Protein AF-0000000073391030 (afdb_homodimer)

Solvent-accessible surface area (backbone atoms only — not comparable to full-atom values): 39911 Å² total; per-residue (Å²): 132,81,80,61,65,66,61,50,65,54,41,24,61,47,29,16,51,48,25,27,49,52,37,46,53,56,43,50,52,50,47,55,54,56,48,43,58,40,44,40,48,43,48,15,49,48,20,47,71,68,65,40,50,63,66,14,49,56,42,45,53,67,67,48,76,80,48,81,92,31,58,62,52,49,53,48,48,23,51,49,27,44,73,71,65,39,26,69,58,17,35,51,45,28,50,50,55,59,67,44,85,86,55,49,70,72,54,41,53,50,30,42,52,51,34,20,50,28,25,50,76,62,63,38,53,70,61,16,50,56,40,31,62,67,31,62,91,43,98,50,25,67,62,30,49,52,51,46,37,53,51,23,57,74,70,63,37,38,71,62,28,36,52,50,36,51,53,40,39,73,66,68,76,50,87,37,36,60,59,37,19,51,32,30,39,53,52,15,51,54,31,42,75,73,64,39,52,67,61,15,51,52,30,21,51,49,14,30,68,54,19,70,61,48,53,62,34,39,53,54,40,21,52,52,28,42,73,72,67,37,32,64,60,16,46,51,38,48,53,49,36,48,70,61,29,49,74,45,39,40,73,43,29,68,58,49,55,55,33,17,67,71,62,67,42,47,68,63,48,49,50,52,47,50,54,47,34,74,76,53,74,47,70,55,39,49,51,41,50,30,53,53,41,52,72,67,60,55,80,90,57,59,36,56,53,55,31,58,58,44,44,75,77,43,72,36,50,54,39,40,42,57,36,51,72,75,50,55,50,74,64,54,88,52,43,65,58,42,48,49,19,40,48,61,65,30,53,72,37,60,16,25,41,28,74,79,76,58,52,69,34,82,60,87,47,59,52,36,89,79,76,62,42,67,72,31,42,60,63,49,35,46,69,74,104,134,79,81,62,67,65,60,51,64,53,40,22,60,47,29,16,49,48,25,28,49,53,38,47,53,55,43,49,54,51,49,53,55,56,49,43,57,40,44,41,49,44,50,15,49,48,20,48,69,68,66,40,48,64,67,12,49,55,41,44,52,68,65,49,75,80,48,80,93,32,59,64,52,50,52,50,49,23,50,50,28,44,75,69,62,40,28,70,58,15,36,52,46,27,51,50,56,59,67,43,86,84,56,50,70,69,55,41,54,50,30,41,52,52,33,19,50,29,25,51,76,62,64,39,54,71,60,16,49,56,40,31,61,69,29,63,92,43,96,50,25,66,61,30,49,52,52,48,38,52,52,23,58,72,70,64,36,39,71,62,29,36,53,50,35,52,52,39,39,73,65,67,77,50,86,35,36,61,58,36,20,52,31,30,38,53,53,15,52,53,31,41,75,72,65,38,51,66,61,14,51,53,30,21,50,49,13,30,67,54,19,68,61,49,53,60,33,40,54,53,42,21,52,52,29,40,74,72,66,36,32,65,61,17,48,52,40,48,54,47,37,48,70,62,28,49,73,44,38,42,72,43,28,68,59,48,55,53,32,17,66,72,61,67,42,45,67,61,47,49,49,53,47,51,55,46,36,73,76,53,74,46,70,54,38,50,50,42,51,30,54,53,41,53,71,68,60,56,79,88,56,60,37,57,53,56,32,58,58,44,43,74,76,43,73,33,49,56,38,40,43,58,36,51,71,76,49,53,51,74,62,54,88,51,43,64,60,42,48,49,21,41,49,63,64,30,51,71,36,60,16,25,40,28,73,79,79,59,51,68,35,82,59,88,50,59,52,35,89,79,75,61,41,67,72,33,41,59,64,50,35,45,68,75,106

Secondary structure (DSSP, 8-state):
----THHHHHHHHHHHHHHHHHHHHHHHHHHHHHHHHHHHHHHHHHHHHTT-HHHHHHHHHHHHTT-GGGHHHHHHHHHHHHHTT-HHHHHHHHHHHHH-TT--HHHHHHHHHHHHHHHHHHT-HHHHHHHHHTTTTSTTHHHHHHHHHHHHHHTT-HHHHHHHHHHHHHTTSS--HHHHHHHHHHHHHHHHHTT-HHHHHHHHHHHHHH-TT-HHHHHHHHHHHHHTT-HHHHHHHHHHHHHH-GGGHHHHHHHHHHHHHHHT-HHHHHHHHHHHHHHS--HHHHHHHHHHHHHHT-SSS-TTHHHHHHHHHS--HHHHHHHHHTSPBTTGGGHHHHHHHHHHHHGGGGSEE-TTT--EESS--SB-TTT--BT-S-SS-GGG-/----THHHHHHHHHHHHHHHHHHHHHHHHHHHHHHHHHHHHHHHHHHHHTT-HHHHHHHHHHHHTT-GGGHHHHHHHHHHHHHTT-HHHHHHHHHHHHH-TT--HHHHHHHHHHHHHHHHHHT-HHHHHHHHHTTTTSTTHHHHHHHHHHHHHHTT-HHHHHHHHHHHHHTTSS--HHHHHHHHHHHHHHHHHTT-HHHHHHHHHHHHHH-TT-HHHHHHHHHHHHHTT-HHHHHHHHHHHHHH-GGGHHHHHHHHHHHHHHHT-HHHHHHHHHHHHHHS--HHHHHHHHHHHHHHT-SSS-TTHHHHHHHHHS--HHHHHHHHHTPPBTTGGGHHHHHHHHHHHHGGGGSEE-TTT--EESS--SB-TTT--BT-S-SS-GGG-

Sequence (770 aa):
MEFDLSWLLLGLPLAFVLGWLASRFDLRQLRQENRRAPKAYFKGLNYLLNEQQDQAIDAFIEAVQNDPDTSELHFALGNLFRRRGEYNRAVRVHEHLLSRGDLGRADRERAQHALALDFLKAGLLDRAEDALQRLEGTPFEGQARMALLAIYERSRDWPQATAIARKMHGSHQGDFSARQAHYLCEQALAHAAQGDLDAAQAQFEEARAAAPDAPRPRIELARLQQRRGHAEAALATLQELARQSPSALPLAAPLLIELAAATGRQGDVLQLLQEHYARAPSLDVLDAIVAMEAAAGDPARPPRDWYVRHLDKEPSLVAAAKWLSQEKLEHEDFHPQVQRALDQAAKPLTRYRCAACGFEARQHFWQCPGCQSWDSYPARRVEELMEFDLSWLLLGLPLAFVLGWLASRFDLRQLRQENRRAPKAYFKGLNYLLNEQQDQAIDAFIEAVQNDPDTSELHFALGNLFRRRGEYNRAVRVHEHLLSRGDLGRADRERAQHALALDFLKAGLLDRAEDALQRLEGTPFEGQARMALLAIYERSRDWPQATAIARKMHGSHQGDFSARQAHYLCEQALAHAAQGDLDAAQAQFEEARAAAPDAPRPRIELARLQQRRGHAEAALATLQELARQSPSALPLAAPLLIELAAATGRQGDVLQLLQEHYARAPSLDVLDAIVAMEAAAGDPARPPRDWYVRHLDKEPSLVAAAKWLSQEKLEHEDFHPQVQRALDQAAKPLTRYRCAACGFEARQHFWQCPGCQSWDSYPARRVEEL

InterPro domains:
  IPR011990 Tetratricopeptide-like helical domain superfamily [G3DSA:1.25.40.10] (26-176)
  IPR011990 Tetratricopeptide-like helical domain superfamily [G3DSA:1.25.40.10] (177-347)
  IPR011990 Tetratricopeptide-like helical domain superfamily [SSF48452] (41-243)
  IPR019734 Tetratricopeptide repeat [PS50005] (37-70)
  IPR019734 Tetratricopeptide repeat [SM00028] (37-70)
  IPR019734 Tetratricopeptide repeat [SM00028] (71-104)
  IPR019734 Tetratricopeptide repeat [SM00028] (181-214)
  IPR030865 Lipopolysaccharide assembly protein B [MF_00994] (7-384)
  IPR041166 LapB, rubredoxin metal binding domain [PF18073] (352-376)

Radius of gyration: 41.05 Å; Cα contacts (8 Å, |Δi|>4): 966; chains: 2; bounding box: 87×139×81 Å

pLDDT: mean 86.61, std 16.4, range [36.59, 98.81]

Organism: Paracidovorax avenae (strain ATCC 19860 / DSM 7227 / CCUG 15838 / JCM 20985 / LMG 2117 / NCPPB 1011) (NCBI:txid643561)

Nearest PDB structures (foldseek):
  4zlh-assembly1_A  TM=8.906E-01  e=5.092E-16  Escherichia coli O157:H7
  7t6d-assembly1_B  TM=7.842E-01  e=3.426E-17  Escherichia coli
  7wzb-assembly1_B  TM=8.890E-01  e=9.574E-11  Salmonella enterica subsp. enterica serovar Typhimurium str. LT2
  7wzb-assembly1_A  TM=8.902E-01  e=2.096E-10  Salmonella enterica subsp. enterica serovar Typhimurium str. LT2
  8sxg-assembly1_C  TM=3.809E-01  e=1.068E-05  Pseudomonas aeruginosa

Structure (mmCIF, N/CA/C/O backbone):
data_AF-0000000073391030-model_v1
#
loop_
_entity.id
_entity.type
_entity.pdbx_description
1 polymer 'Lipopolysaccharide assembly protein B'
#
loop_
_atom_site.group_PDB
_atom_site.id
_atom_site.type_symbol
_atom_site.label_atom_id
_atom_site.label_alt_id
_atom_site.label_comp_id
_atom_site.label_asym_id
_atom_site.label_entity_id
_atom_site.label_seq_id
_atom_site.pdbx_PDB_ins_code
_atom_site.Cartn_x
_atom_site.Cartn_y
_atom_site.Cartn_z
_atom_site.occupancy
_atom_site.B_iso_or_equiv
_atom_site.auth_seq_id
_atom_site.auth_comp_id
_atom_site.auth_asym_id
_atom_site.auth_atom_id
_atom_site.pdbx_PDB_model_num
ATOM 1 N N . MET A 1 1 ? -9.359 94.312 55.719 1 36.59 1 MET A N 1
ATOM 2 C CA . MET A 1 1 ? -8.492 93.25 55.312 1 36.59 1 MET A CA 1
ATOM 3 C C . MET A 1 1 ? -8.484 93.062 53.781 1 36.59 1 MET A C 1
ATOM 5 O O . MET A 1 1 ? -9.531 92.812 53.188 1 36.59 1 MET A O 1
ATOM 9 N N . GLU A 1 2 ? -7.68 93.875 53.094 1 45.09 2 GLU A N 1
ATOM 10 C CA . GLU A 1 2 ? -7.395 94.062 51.688 1 45.09 2 GLU A CA 1
ATOM 11 C C . GLU A 1 2 ? -6.977 92.688 51.031 1 45.09 2 GLU A C 1
ATOM 13 O O . GLU A 1 2 ? -6.016 92.062 51.5 1 45.09 2 GLU A O 1
ATOM 18 N N . PHE A 1 3 ? -8.039 91.938 50.844 1 50.5 3 PHE A N 1
ATOM 19 C CA . PHE A 1 3 ? -7.902 90.688 50.062 1 50.5 3 PHE A CA 1
ATOM 20 C C . PHE A 1 3 ? -6.945 90.875 48.906 1 50.5 3 PHE A C 1
ATOM 22 O O . PHE A 1 3 ? -7.195 91.75 48 1 50.5 3 PHE A O 1
ATOM 29 N N . ASP A 1 4 ? -5.605 90.875 49.156 1 51.16 4 ASP A N 1
ATOM 30 C CA . ASP A 1 4 ? -4.453 91.062 48.281 1 51.16 4 ASP A CA 1
ATOM 31 C C . ASP A 1 4 ? -4.566 90.125 47.062 1 51.16 4 ASP A C 1
ATOM 33 O O . ASP A 1 4 ? -4.844 88.938 47.156 1 51.16 4 ASP A O 1
ATOM 37 N N . LEU A 1 5 ? -4.906 90.625 45.875 1 57.88 5 LEU A N 1
ATOM 38 C CA . LEU A 1 5 ? -4.969 90.188 44.469 1 57.88 5 LEU A CA 1
ATOM 39 C C . LEU A 1 5 ? -3.875 89.188 44.188 1 57.88 5 LEU A C 1
ATOM 41 O O . LEU A 1 5 ? -4.016 88.375 43.281 1 57.88 5 LEU A O 1
ATOM 45 N N . SER A 1 6 ? -2.822 89.125 44.969 1 59.81 6 SER A N 1
ATOM 46 C CA . SER A 1 6 ? -1.684 88.25 44.719 1 59.81 6 SER A CA 1
ATOM 47 C C . SER A 1 6 ? -2.055 86.812 44.906 1 59.81 6 SER A C 1
ATOM 49 O O . SER A 1 6 ? -1.574 85.938 44.188 1 59.81 6 SER A O 1
ATOM 51 N N . TRP A 1 7 ? -2.914 86.562 45.844 1 58.91 7 TRP A N 1
ATOM 52 C CA . TRP A 1 7 ? -3.307 85.188 46.125 1 58.91 7 TRP A CA 1
ATOM 53 C C . TRP A 1 7 ? -4.188 84.625 45.031 1 58.91 7 TRP A C 1
ATOM 55 O O . TRP A 1 7 ? -4.133 83.438 44.719 1 58.91 7 TRP A O 1
ATOM 65 N N . LEU A 1 8 ? -4.914 85.5 44.375 1 57.41 8 LEU A N 1
ATOM 66 C CA . LEU A 1 8 ? -5.809 85.125 43.312 1 57.41 8 LEU A CA 1
ATOM 67 C C . LEU A 1 8 ? -5.02 84.75 42.031 1 57.41 8 LEU A C 1
ATOM 69 O O . LEU A 1 8 ? -5.355 83.812 41.344 1 57.41 8 LEU A O 1
ATOM 73 N N . LEU A 1 9 ? -4.023 85.5 41.812 1 62.78 9 LEU A N 1
ATOM 74 C CA . LEU A 1 9 ? -3.168 85.25 40.656 1 62.78 9 LEU A CA 1
AT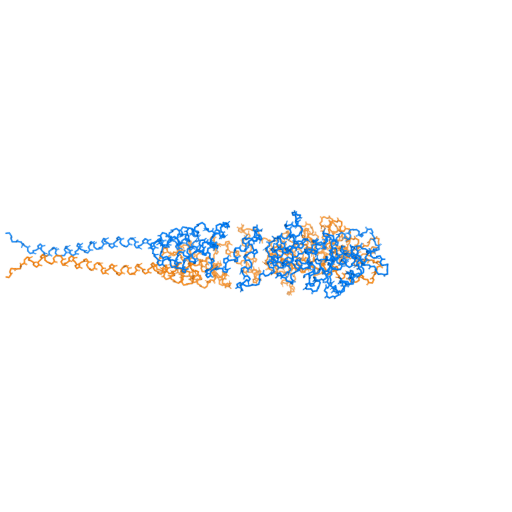OM 75 C C . LEU A 1 9 ? -2.445 83.938 40.781 1 62.78 9 LEU A C 1
ATOM 77 O O . LEU A 1 9 ? -2.205 83.25 39.781 1 62.78 9 LEU A O 1
ATOM 81 N N . LEU A 1 10 ? -2.266 83.5 42 1 64.81 10 LEU A N 1
ATOM 82 C CA . LEU A 1 10 ? -1.6 82.188 42.25 1 64.81 10 LEU A CA 1
ATOM 83 C C . LEU A 1 10 ? -2.598 81.062 42.219 1 64.81 10 LEU A C 1
ATOM 85 O O . LEU A 1 10 ? -2.232 79.938 41.875 1 64.81 10 LEU A O 1
ATOM 89 N N . GLY A 1 11 ? -3.859 81.438 42.438 1 68.25 11 GLY A N 1
ATOM 90 C CA . GLY A 1 11 ? -4.891 80.375 42.5 1 68.25 11 GLY A CA 1
ATOM 91 C C . GLY A 1 11 ? -5.258 79.812 41.156 1 68.25 11 GLY A C 1
ATOM 92 O O . GLY A 1 11 ? -5.543 78.625 41.031 1 68.25 11 GLY A O 1
ATOM 93 N N . LEU A 1 12 ? -5.254 80.75 40.156 1 71.81 12 LEU A N 1
ATOM 94 C CA . LEU A 1 12 ? -5.668 80.312 38.812 1 71.81 12 LEU A CA 1
ATOM 95 C C . LEU A 1 12 ? -4.699 79.312 38.219 1 71.81 12 LEU A C 1
ATOM 97 O O . LEU A 1 12 ? -5.121 78.312 37.688 1 71.81 12 LEU A O 1
ATOM 101 N N . PRO A 1 13 ? -3.354 79.562 38.281 1 74.5 13 PRO A N 1
ATOM 102 C CA . PRO A 1 13 ? -2.422 78.562 37.781 1 74.5 13 PRO A CA 1
ATOM 103 C C . PRO A 1 13 ? -2.459 77.25 38.594 1 74.5 13 PRO A C 1
ATOM 105 O O . PRO A 1 13 ? -2.334 76.188 38.031 1 74.5 13 PRO A O 1
ATOM 108 N N . LEU A 1 14 ? -2.811 77.375 39.844 1 73.81 14 LEU A N 1
ATOM 109 C CA . LEU A 1 14 ? -2.895 76.25 40.719 1 73.81 14 LEU A CA 1
ATOM 110 C C . LEU A 1 14 ? -4.121 75.375 40.375 1 73.81 14 LEU A C 1
ATOM 112 O O . LEU A 1 14 ? -4.039 74.188 40.344 1 73.81 14 LEU A O 1
ATOM 116 N N . ALA A 1 15 ? -5.207 76.062 40.125 1 73.06 15 ALA A N 1
ATOM 117 C CA . ALA A 1 15 ? -6.426 75.312 39.75 1 73.06 15 ALA A CA 1
ATOM 118 C C . ALA A 1 15 ? -6.27 74.688 38.375 1 73.06 15 ALA A C 1
ATOM 120 O O . ALA A 1 15 ? -6.734 73.562 38.188 1 73.06 15 ALA A O 1
ATOM 121 N N . PHE A 1 16 ? -5.625 75.312 37.469 1 73 16 PHE A N 1
ATOM 122 C CA . PHE A 1 16 ? -5.324 74.75 36.188 1 73 16 PHE A CA 1
ATOM 123 C C . PHE A 1 16 ? -4.449 73.5 36.344 1 73 16 PHE A C 1
ATOM 125 O O . PHE A 1 16 ? -4.715 72.438 35.719 1 73 16 PHE A O 1
ATOM 132 N N . VAL A 1 17 ? -3.438 73.625 37.188 1 74.81 17 VAL A N 1
ATOM 133 C CA . VAL A 1 17 ? -2.504 72.5 37.406 1 74.81 17 VAL A CA 1
ATOM 134 C C . VAL A 1 17 ? -3.217 71.375 38.125 1 74.81 17 VAL A C 1
ATOM 136 O O . VAL A 1 17 ? -3.002 70.188 37.781 1 74.81 17 VAL A O 1
ATOM 139 N N . LEU A 1 18 ? -4.137 71.75 38.938 1 74.12 18 LEU A N 1
ATOM 140 C CA . LEU A 1 18 ? -4.875 70.688 39.656 1 74.12 18 LEU A CA 1
ATOM 141 C C . LEU A 1 18 ? -5.867 70 38.719 1 74.12 18 LEU A C 1
ATOM 143 O O . LEU A 1 18 ? -6.043 68.75 38.812 1 74.12 18 LEU A O 1
ATOM 147 N N . GLY A 1 19 ? -6.574 70.75 37.875 1 69.94 19 GLY A N 1
ATOM 148 C CA . GLY A 1 19 ? -7.434 70.125 36.875 1 69.94 19 GLY A CA 1
ATOM 149 C C . GLY A 1 19 ? -6.684 69.25 35.875 1 69.94 19 GLY A C 1
ATOM 150 O O . GLY A 1 19 ? -7.148 68.188 35.531 1 69.94 19 GLY A O 1
ATOM 151 N N . TRP A 1 20 ? -5.523 69.688 35.469 1 70.12 20 TRP A N 1
ATOM 152 C CA . TRP A 1 20 ? -4.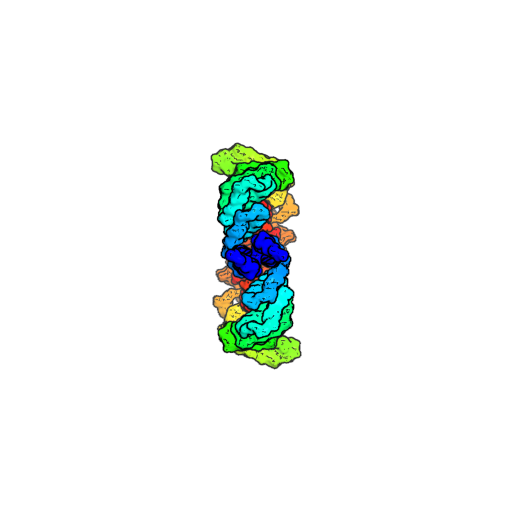629 68.938 34.594 1 70.12 20 TRP A CA 1
ATOM 153 C C . TRP A 1 20 ? -4.133 67.688 35.25 1 70.12 20 TRP A C 1
ATOM 155 O O . TRP A 1 20 ? -4.121 66.625 34.625 1 70.12 20 TRP A O 1
ATOM 165 N N . LEU A 1 21 ? -3.85 67.812 36.562 1 71.31 21 LEU A N 1
ATOM 166 C CA . LEU A 1 21 ? -3.367 66.625 37.312 1 71.31 21 LEU A CA 1
ATOM 167 C C . LEU A 1 21 ? -4.488 65.625 37.562 1 71.31 21 LEU A C 1
ATOM 169 O O . LEU A 1 21 ? -4.262 64.438 37.5 1 71.31 21 LEU A O 1
ATOM 173 N N . ALA A 1 22 ? -5.648 66.062 37.75 1 68.56 22 ALA A N 1
ATOM 174 C CA . ALA A 1 22 ? -6.793 65.188 37.969 1 68.56 22 ALA A CA 1
ATOM 175 C C . ALA A 1 22 ? -7.133 64.375 36.688 1 68.56 22 ALA A C 1
ATOM 177 O O . ALA A 1 22 ? -7.488 63.219 36.75 1 68.56 22 ALA A O 1
ATOM 178 N N . SER A 1 23 ? -7.023 65 35.562 1 60.75 23 SER A N 1
ATOM 179 C CA . SER A 1 23 ? -7.285 64.375 34.281 1 60.75 23 SER A CA 1
ATOM 180 C C . SER A 1 23 ? -6.188 63.344 33.938 1 60.75 23 SER A C 1
ATOM 182 O O . SER A 1 23 ? -6.453 62.312 33.312 1 60.75 23 SER A O 1
ATOM 184 N N . ARG A 1 24 ? -5.047 63.688 34.406 1 61.31 24 ARG A N 1
ATOM 185 C CA . ARG A 1 24 ? -3.922 62.781 34.156 1 61.31 24 ARG A CA 1
ATOM 186 C C . ARG A 1 24 ? -4.035 61.531 35 1 61.31 24 ARG A C 1
ATOM 188 O O . ARG A 1 24 ? -3.629 60.438 34.562 1 61.31 24 ARG A O 1
ATOM 195 N N . PHE A 1 25 ? -4.625 61.688 36.156 1 55.84 25 PHE A N 1
ATOM 196 C CA . PHE A 1 25 ? -4.844 60.5 36.969 1 55.84 25 PHE A CA 1
ATOM 197 C C . PHE A 1 25 ? -5.875 59.594 36.312 1 55.84 25 PHE A C 1
ATOM 199 O O . PHE A 1 25 ? -5.723 58.344 36.344 1 55.84 25 PHE A O 1
ATOM 206 N N . ASP A 1 26 ? -6.953 60.188 35.844 1 52.88 26 ASP A N 1
ATOM 207 C CA . ASP A 1 26 ? -7.949 59.406 35.125 1 52.88 26 ASP A CA 1
ATOM 208 C C . ASP A 1 26 ? -7.363 58.781 33.875 1 52.88 26 ASP A C 1
ATOM 210 O O . ASP A 1 26 ? -7.719 57.656 33.5 1 52.88 26 ASP A O 1
ATOM 214 N N . LEU A 1 27 ? -6.445 59.406 33.344 1 51.62 27 LEU A N 1
ATOM 215 C CA . LEU A 1 27 ? -5.789 58.938 32.125 1 51.62 27 LEU A CA 1
ATOM 216 C C . LEU A 1 27 ? -4.863 57.781 32.406 1 51.62 27 LEU A C 1
ATOM 218 O O . LEU A 1 27 ? -4.762 56.844 31.594 1 51.62 27 LEU A O 1
ATOM 222 N N . ARG A 1 28 ? -4.273 57.844 33.469 1 55.34 28 ARG A N 1
ATOM 223 C CA . ARG A 1 28 ? -3.398 56.75 33.844 1 55.34 28 ARG A CA 1
ATOM 224 C C . ARG A 1 28 ? -4.195 55.469 34.062 1 55.34 28 ARG A C 1
ATOM 226 O O . ARG A 1 28 ? -3.76 54.406 33.688 1 55.34 28 ARG A O 1
ATOM 233 N N . GLN A 1 29 ? -5.352 55.562 34.688 1 49.91 29 GLN A N 1
ATOM 234 C CA . GLN A 1 29 ? -6.191 54.406 34.906 1 49.91 29 GLN A CA 1
ATOM 235 C C . GLN A 1 29 ? -6.727 53.844 33.594 1 49.91 29 GLN A C 1
ATOM 237 O O . GLN A 1 29 ? -6.789 52.625 33.406 1 49.91 29 GLN A O 1
ATOM 242 N N . LEU A 1 30 ? -7.113 54.719 32.719 1 47.88 30 LEU A N 1
ATOM 243 C CA . LEU A 1 30 ? -7.617 54.312 31.406 1 47.88 30 LEU A CA 1
ATOM 244 C C . LEU A 1 30 ? -6.504 53.688 30.562 1 47.88 30 LEU A C 1
ATOM 246 O O . LEU A 1 30 ? -6.73 52.719 29.844 1 47.88 30 LEU A O 1
ATOM 250 N N . ARG A 1 31 ? -5.355 54.25 30.703 1 51.28 31 ARG A N 1
ATOM 251 C CA . ARG A 1 31 ? -4.188 53.719 30.016 1 51.28 31 ARG A CA 1
ATOM 252 C C . ARG A 1 31 ? -3.844 52.312 30.547 1 51.28 31 ARG A C 1
ATOM 254 O O . ARG A 1 31 ? -3.449 51.438 29.781 1 51.28 31 ARG A O 1
ATOM 261 N N . GLN A 1 32 ? -3.955 52.156 31.859 1 49.09 32 GLN A N 1
ATOM 262 C CA . GLN A 1 32 ? -3.656 50.844 32.438 1 49.09 32 GLN A CA 1
ATOM 263 C C . GLN A 1 32 ? -4.676 49.781 32 1 49.09 32 GLN A C 1
ATOM 265 O O . GLN A 1 32 ? -4.32 48.656 31.734 1 49.09 32 GLN A O 1
ATOM 270 N N . GLU A 1 33 ? -5.926 50.188 32 1 45.34 33 GLU A N 1
ATOM 271 C CA . GLU A 1 33 ? -6.977 49.25 31.578 1 45.34 33 GLU A CA 1
ATOM 272 C C . GLU A 1 33 ? -6.883 48.969 30.078 1 45.34 33 GLU A C 1
ATOM 274 O O . GLU A 1 33 ? -7.086 47.812 29.656 1 45.34 33 GLU A O 1
ATOM 279 N N . ASN A 1 34 ? -6.684 49.969 29.359 1 44.44 34 ASN A N 1
ATOM 280 C CA . ASN A 1 34 ? -6.574 49.781 27.922 1 44.44 34 ASN A CA 1
ATOM 281 C C . ASN A 1 34 ? -5.309 49 27.547 1 44.44 34 ASN A C 1
ATOM 283 O O . ASN A 1 34 ? -5.266 48.344 26.516 1 44.44 34 ASN A O 1
ATOM 287 N N . ARG A 1 35 ? -4.355 49.219 28.297 1 50.44 35 ARG A N 1
ATOM 288 C CA . ARG A 1 35 ? -3.113 48.469 28.094 1 50.44 35 ARG A CA 1
ATOM 289 C C . ARG A 1 35 ? -3.283 47 28.438 1 50.44 35 ARG A C 1
ATOM 291 O O . ARG A 1 35 ? -2.537 46.156 27.938 1 50.44 35 ARG A O 1
ATOM 298 N N . ARG A 1 36 ? -4.246 46.75 29.219 1 50.5 36 ARG A N 1
ATOM 299 C CA . ARG A 1 36 ? -4.418 45.344 29.656 1 50.5 36 ARG A CA 1
ATOM 300 C C . ARG A 1 36 ? -5.047 44.5 28.562 1 50.5 36 ARG A C 1
ATOM 302 O O . ARG A 1 36 ? -4.68 43.344 28.375 1 50.5 36 ARG A O 1
ATOM 309 N N . ALA A 1 37 ? -5.988 45.094 27.875 1 48.19 37 ALA A N 1
ATOM 310 C CA . ALA A 1 37 ? -6.723 44.375 26.859 1 48.19 37 ALA A CA 1
ATOM 311 C C . ALA A 1 37 ? -5.801 43.938 25.719 1 48.19 37 ALA A C 1
ATOM 313 O O . ALA A 1 37 ? -5.828 42.781 25.297 1 48.19 37 ALA A O 1
ATOM 314 N N . PRO A 1 38 ? -4.871 44.906 25.359 1 50.31 38 PRO A N 1
ATOM 315 C CA . PRO A 1 38 ? -3.916 44.5 24.312 1 50.31 38 PRO A CA 1
ATOM 316 C C . PRO A 1 38 ? -2.896 43.469 24.797 1 50.31 38 PRO A C 1
ATOM 318 O O . PRO A 1 38 ? -2.48 42.594 24.047 1 50.31 38 PRO A O 1
ATOM 321 N N . LYS A 1 39 ? -2.729 43.656 26.047 1 49.78 39 LYS A N 1
ATOM 322 C CA . LYS A 1 39 ? -1.702 42.75 26.562 1 49.78 39 LYS A CA 1
ATOM 323 C C . LYS A 1 39 ? -2.197 41.312 26.578 1 49.78 39 LYS A C 1
ATOM 325 O O . LYS A 1 39 ? -1.458 40.375 26.234 1 49.78 39 LYS A O 1
ATOM 330 N N . ALA A 1 40 ? -3.457 41.188 27.125 1 48.69 40 ALA A N 1
ATOM 331 C CA . ALA A 1 40 ? -4.004 39.844 27.141 1 48.69 40 ALA A CA 1
ATOM 332 C C . ALA A 1 40 ? -4.148 39.281 25.734 1 48.69 40 ALA A C 1
ATOM 334 O O . ALA A 1 40 ? -3.9 38.094 25.5 1 48.69 40 ALA A O 1
ATOM 335 N N . TYR A 1 41 ? -4.555 40.125 24.891 1 49 41 TYR A N 1
ATOM 336 C CA . TYR A 1 41 ? -4.629 39.75 23.484 1 49 41 TYR A CA 1
ATOM 337 C C . TYR A 1 41 ? -3.252 39.375 22.953 1 49 41 TYR A C 1
ATOM 339 O O . TYR A 1 41 ? -3.105 38.344 22.266 1 49 41 TYR A O 1
ATOM 347 N N . PHE A 1 42 ? -2.383 40.156 23.406 1 51.06 42 PHE A N 1
ATOM 348 C CA . PHE A 1 42 ? -1.014 39.875 22.984 1 51.06 42 PHE A CA 1
ATOM 349 C C . PHE A 1 42 ? -0.521 38.562 23.547 1 51.06 42 PHE A C 1
ATOM 351 O O . PHE A 1 42 ? 0.152 37.781 22.859 1 51.06 42 PHE A O 1
ATOM 358 N N . LYS A 1 43 ? -0.799 38.469 24.703 1 51.12 43 LYS A N 1
ATOM 359 C CA . LYS A 1 43 ? -0.412 37.219 25.312 1 51.12 43 LYS A CA 1
ATOM 360 C C . LYS A 1 43 ? -1.063 36.031 24.609 1 51.12 43 LYS A C 1
ATOM 362 O O . LYS A 1 43 ? -0.409 35 24.344 1 51.12 43 LYS A O 1
ATOM 367 N N . GLY A 1 44 ? -2.291 36.25 24.359 1 48.84 44 GLY A N 1
ATOM 368 C CA . GLY A 1 44 ? -3 35.219 23.641 1 48.84 44 GLY A CA 1
ATOM 369 C C . GLY A 1 44 ? -2.461 34.969 22.25 1 48.84 44 GLY A C 1
ATOM 370 O O . GLY A 1 44 ? -2.291 33.812 21.828 1 48.84 44 GLY A O 1
ATOM 371 N N . LEU A 1 45 ? -2.172 36.031 21.562 1 54.22 45 LEU A N 1
ATOM 372 C CA . LEU A 1 45 ? -1.597 35.906 20.234 1 54.22 45 LEU A CA 1
ATOM 373 C C . LEU A 1 45 ? -0.241 35.188 20.297 1 54.22 45 LEU A C 1
ATOM 375 O O . LEU A 1 45 ? 0.069 34.344 19.453 1 54.22 45 LEU A O 1
ATOM 379 N N . ASN A 1 46 ? 0.47 35.594 21.25 1 49.78 46 ASN A N 1
ATOM 380 C CA . ASN A 1 46 ? 1.771 34.969 21.453 1 49.78 46 ASN A CA 1
ATOM 381 C C . ASN A 1 46 ? 1.635 33.469 21.688 1 49.78 46 ASN A C 1
ATOM 383 O O . ASN A 1 46 ? 2.402 32.688 21.125 1 49.78 46 ASN A O 1
ATOM 387 N N . TYR A 1 47 ? 0.707 33.312 22.516 1 52.12 47 TYR A N 1
ATOM 388 C CA . TYR A 1 47 ? 0.486 31.906 22.781 1 52.12 47 TYR A CA 1
ATOM 389 C C . TYR A 1 47 ? 0.045 31.172 21.531 1 52.12 47 TYR A C 1
ATOM 391 O O . TYR A 1 47 ? 0.477 30.047 21.266 1 52.12 47 TYR A O 1
ATOM 399 N N . LEU A 1 48 ? -0.774 31.812 20.812 1 51.44 48 LEU A N 1
ATOM 400 C CA . LEU A 1 48 ? -1.311 31.219 19.594 1 51.44 48 LEU A CA 1
ATOM 401 C C . LEU A 1 48 ? -0.199 30.953 18.594 1 51.44 48 LEU A C 1
ATOM 403 O O . LEU A 1 48 ? -0.168 29.891 17.953 1 51.44 48 LEU A O 1
ATOM 407 N N . LEU A 1 49 ? 0.646 31.875 18.594 1 53.72 49 LEU A N 1
ATOM 408 C CA . LEU A 1 49 ? 1.726 31.797 17.625 1 53.72 49 LEU A CA 1
ATOM 409 C C . LEU A 1 49 ? 2.779 30.781 18.047 1 53.72 49 LEU A C 1
ATOM 411 O O . LEU A 1 49 ? 3.453 30.188 17.203 1 53.72 49 LEU A O 1
ATOM 415 N N . ASN A 1 50 ? 2.965 30.734 19.375 1 50.81 50 ASN A N 1
ATOM 416 C CA . ASN A 1 50 ? 3.941 29.781 19.922 1 50.81 50 ASN A CA 1
ATOM 417 C C . ASN A 1 50 ? 3.318 28.422 20.156 1 50.81 50 ASN A C 1
ATOM 419 O O . ASN A 1 50 ? 3.875 27.594 20.891 1 50.81 50 ASN A O 1
ATOM 423 N N . GLU A 1 51 ? 2.209 28.297 19.734 1 49.91 51 GLU A N 1
ATOM 424 C CA . GLU A 1 51 ? 1.506 27.016 19.75 1 49.91 51 GLU A CA 1
ATOM 425 C C . GLU A 1 51 ? 1.056 26.641 21.172 1 49.91 51 GLU A C 1
ATOM 427 O O . GLU A 1 51 ? 0.984 25.469 21.516 1 49.91 51 GLU A O 1
ATOM 432 N N . GLN A 1 52 ? 1.144 27.562 22.078 1 47.31 52 GLN A N 1
ATOM 433 C CA . GLN A 1 52 ? 0.488 27.344 23.359 1 47.31 52 GLN A CA 1
ATOM 434 C C . GLN A 1 52 ? -0.974 27.781 23.312 1 47.31 52 GLN A C 1
ATOM 436 O O . GLN A 1 52 ? -1.341 28.797 23.906 1 47.31 52 GLN A O 1
ATOM 441 N N . GLN A 1 53 ? -1.738 27.156 22.562 1 50.09 53 GLN A N 1
ATOM 442 C CA . GLN A 1 53 ? -3.098 27.438 22.109 1 50.09 53 GLN A CA 1
ATOM 443 C C . GLN A 1 53 ? -4.059 27.547 23.297 1 50.09 53 GLN A C 1
ATOM 445 O O . GLN A 1 53 ? -4.945 28.406 23.312 1 50.09 53 GLN A O 1
ATOM 450 N N . ASP A 1 54 ? -3.742 26.891 24.375 1 50.53 54 ASP A N 1
ATOM 451 C CA . ASP A 1 54 ? -4.695 26.859 25.484 1 50.53 54 ASP A CA 1
ATOM 452 C C . ASP A 1 54 ? -4.73 28.188 26.219 1 50.53 54 ASP A C 1
ATOM 454 O O . ASP A 1 54 ? -5.805 28.719 26.5 1 50.53 54 ASP A O 1
ATOM 458 N N . GLN A 1 55 ? -3.66 28.578 26.578 1 53.34 55 GLN A N 1
ATOM 459 C CA . GLN A 1 55 ? -3.6 29.812 27.359 1 53.34 55 GLN A CA 1
ATOM 460 C C . GLN A 1 55 ? -4.07 31 26.531 1 53.34 55 GLN A C 1
ATOM 462 O O . GLN A 1 55 ? -4.668 31.938 27.062 1 53.34 55 GLN A O 1
ATOM 467 N N . ALA A 1 56 ? -3.877 30.906 25.328 1 52.06 56 ALA A N 1
ATOM 468 C CA . ALA A 1 56 ? -4.344 31.938 24.406 1 52.06 56 ALA A CA 1
ATOM 469 C C . ALA A 1 56 ? -5.871 31.969 24.344 1 52.06 56 ALA A C 1
ATOM 471 O O . ALA A 1 56 ? -6.477 33.062 24.391 1 52.06 56 ALA A O 1
ATOM 472 N N . ILE A 1 57 ? -6.469 30.906 24.359 1 49.91 57 ILE A N 1
ATOM 473 C CA . ILE A 1 57 ? -7.918 30.734 24.281 1 49.91 57 ILE A CA 1
ATOM 474 C C . ILE A 1 57 ? -8.562 31.312 25.547 1 49.91 57 ILE A C 1
ATOM 476 O O . ILE A 1 57 ? -9.555 32.062 25.453 1 49.91 57 ILE A O 1
ATOM 480 N N . ASP A 1 58 ? -8.023 31.047 26.641 1 50.5 58 ASP A N 1
ATOM 481 C CA . ASP A 1 58 ? -8.586 31.562 27.891 1 50.5 58 ASP A CA 1
ATOM 482 C C . ASP A 1 58 ? -8.547 33.094 27.906 1 50.5 58 ASP A C 1
ATOM 484 O O . ASP A 1 58 ? -9.516 33.719 28.328 1 50.5 58 ASP A O 1
ATOM 488 N N . ALA A 1 59 ? -7.59 33.594 27.516 1 53 59 ALA A N 1
ATOM 489 C CA . ALA A 1 59 ? -7.445 35.031 27.516 1 53 59 ALA A CA 1
ATOM 490 C C . ALA A 1 59 ? -8.406 35.688 26.5 1 53 59 ALA A C 1
ATOM 492 O O . ALA A 1 59 ? -8.961 36.75 26.766 1 53 59 ALA A O 1
ATOM 493 N N . PHE A 1 60 ? -8.711 35.031 25.438 1 53.38 60 PHE A N 1
ATOM 494 C CA . PHE A 1 60 ? -9.633 35.531 24.422 1 53.38 60 PHE A CA 1
ATOM 495 C C . PHE A 1 60 ? -11.078 35.438 24.922 1 53.38 60 PHE A C 1
ATOM 497 O O . PHE A 1 60 ? -11.852 36.375 24.703 1 53.38 60 PHE A O 1
ATOM 504 N N . ILE A 1 61 ? -11.43 34.344 25.391 1 51.34 61 ILE A N 1
ATOM 505 C CA . ILE A 1 61 ? -12.781 34.156 25.922 1 51.34 61 ILE A CA 1
ATOM 506 C C . ILE A 1 61 ? -13.086 35.281 26.906 1 51.34 61 ILE A C 1
ATOM 508 O O . ILE A 1 61 ? -14.18 35.844 26.891 1 51.34 61 ILE A O 1
ATOM 512 N N . GLU A 1 62 ? -12.234 35.531 27.75 1 50.62 62 GLU A N 1
ATOM 513 C CA . GLU A 1 62 ? -12.422 36.594 28.734 1 50.62 62 GLU A CA 1
ATOM 514 C C . GLU A 1 62 ? -12.625 37.938 28.062 1 50.62 62 GLU A C 1
ATOM 516 O O . GLU A 1 62 ? -13.445 38.75 28.516 1 50.62 62 GLU A O 1
ATOM 521 N N . ALA A 1 63 ? -11.984 38.062 27 1 50.59 63 ALA A N 1
ATOM 522 C CA . ALA A 1 63 ? -12.039 39.375 26.328 1 50.59 63 ALA A CA 1
ATOM 523 C C . ALA A 1 63 ? -13.352 39.531 25.578 1 50.59 63 ALA A C 1
ATOM 525 O O . ALA A 1 63 ? -13.867 40.656 25.453 1 50.59 63 ALA A O 1
ATOM 526 N N . VAL A 1 64 ? -13.969 38.438 24.969 1 50.91 64 VAL A N 1
ATOM 527 C CA . VAL A 1 64 ? -15.109 38.5 24.062 1 50.91 64 VAL A CA 1
ATOM 528 C C . VAL A 1 64 ? -16.406 38.469 24.875 1 50.91 64 VAL A C 1
ATOM 530 O O . VAL A 1 64 ? -17.469 38.875 24.391 1 50.91 64 VAL A O 1
ATOM 533 N N . GLN A 1 65 ? -16.562 37.969 25.969 1 48.97 65 GLN A N 1
ATOM 534 C CA . GLN A 1 65 ? -17.766 37.812 26.75 1 48.97 65 GLN A CA 1
ATOM 535 C C . GLN A 1 65 ? -18.594 39.094 26.766 1 48.97 65 GLN A C 1
ATOM 537 O O . GLN A 1 65 ? -19.828 39.031 26.844 1 48.97 65 GLN A O 1
ATOM 542 N N . ASN A 1 66 ? -18.156 40.219 26.578 1 46.69 66 ASN A N 1
ATOM 543 C CA . ASN A 1 66 ? -19 41.375 26.828 1 46.69 66 ASN A CA 1
ATOM 544 C C . ASN A 1 66 ? -19.344 42.094 25.531 1 46.69 66 ASN A C 1
ATOM 546 O O . ASN A 1 66 ? -19.922 43.188 25.562 1 46.69 66 ASN A O 1
ATOM 550 N N . ASP A 1 67 ? -18.969 41.719 24.312 1 48.19 67 ASP A N 1
ATOM 551 C CA . ASP A 1 67 ? -19.297 42.5 23.125 1 48.19 67 ASP A CA 1
ATOM 552 C C . ASP A 1 67 ? -20.203 41.719 22.188 1 48.19 67 ASP A C 1
ATOM 554 O O . ASP A 1 67 ? -19.906 40.594 21.797 1 48.19 67 ASP A O 1
ATOM 558 N N . PRO A 1 68 ? -21.641 42.062 21.969 1 50.97 68 PRO A N 1
ATOM 559 C CA . PRO A 1 68 ? -22.641 41.438 21.125 1 50.97 68 PRO A CA 1
ATOM 560 C C . PRO A 1 68 ? -22.125 41.156 19.719 1 50.97 68 PRO A C 1
ATOM 562 O O . PRO A 1 68 ? -22.562 40.188 19.078 1 50.97 68 PRO A O 1
ATOM 565 N N . ASP A 1 69 ? -21.438 42.125 19.078 1 53.28 69 ASP A N 1
ATOM 566 C CA . ASP A 1 69 ? -20.906 41.938 17.719 1 53.28 69 ASP A CA 1
ATOM 567 C C . ASP A 1 69 ? -19.922 40.781 17.656 1 53.28 69 ASP A C 1
ATOM 569 O O . ASP A 1 69 ? -19.266 40.594 16.641 1 53.28 69 ASP A O 1
ATOM 573 N N . THR A 1 70 ? -20.281 40.094 18.688 1 62.25 70 THR A N 1
ATOM 574 C CA . THR A 1 70 ? -19.219 39.125 18.906 1 62.25 70 THR A CA 1
ATOM 575 C C . THR A 1 70 ? -19.656 37.719 18.531 1 62.25 70 THR A C 1
ATOM 577 O O . THR A 1 70 ? -18.953 36.75 18.797 1 62.25 70 THR A O 1
ATOM 580 N N . SER A 1 71 ? -20.969 37.656 17.906 1 71.75 71 SER A N 1
ATOM 581 C CA . SER A 1 71 ? -21.406 36.312 17.562 1 71.75 71 SER A CA 1
ATOM 582 C C . SER A 1 71 ? -20.406 35.625 16.641 1 71.75 71 SER A C 1
ATOM 584 O O . SER A 1 71 ? -20.078 34.438 16.828 1 71.75 71 SER A O 1
ATOM 586 N N . GLU A 1 72 ? -19.938 36.375 15.789 1 73.5 72 GLU A N 1
ATOM 587 C CA . GLU A 1 72 ? -18.984 35.812 14.828 1 73.5 72 GLU A CA 1
ATOM 588 C C . GLU A 1 72 ? -17.719 35.312 15.523 1 73.5 72 GLU A C 1
ATOM 590 O O . GLU A 1 72 ? -17.156 34.312 15.141 1 73.5 72 GLU A O 1
ATOM 595 N N . LEU A 1 73 ? -17.453 36.062 16.438 1 67.25 73 LEU A N 1
ATOM 596 C CA . LEU A 1 73 ? -16.266 35.656 17.203 1 67.25 73 LEU A CA 1
ATOM 597 C C . LEU A 1 73 ? -16.516 34.344 17.953 1 67.25 73 LEU A C 1
ATOM 599 O O . LEU A 1 73 ? -15.633 33.5 18.016 1 67.25 73 LEU A O 1
ATOM 603 N N . HIS A 1 74 ? -17.688 34.25 18.562 1 74.25 74 HIS A N 1
ATOM 604 C CA . HIS A 1 74 ? -18.031 33 19.25 1 74.25 74 HIS A CA 1
ATOM 605 C C . HIS A 1 74 ? -17.984 31.812 18.281 1 74.25 74 HIS A C 1
ATOM 607 O O . HIS A 1 74 ? -17.422 30.766 18.609 1 74.25 74 HIS A O 1
ATOM 613 N N . PHE A 1 75 ? -18.531 31.984 17.078 1 80.12 75 PHE A N 1
ATOM 614 C CA . PHE A 1 75 ? -18.5 30.922 16.078 1 80.12 75 PHE A CA 1
ATOM 615 C C . PHE A 1 75 ? -17.062 30.562 15.734 1 80.12 75 PHE A C 1
ATOM 617 O O . PHE A 1 75 ? -16.719 29.375 15.656 1 80.12 75 PHE A O 1
ATOM 624 N N . ALA A 1 76 ? -16.297 31.531 15.594 1 72.31 76 ALA A N 1
ATOM 625 C CA . ALA A 1 76 ? -14.898 31.312 15.242 1 72.31 76 ALA A CA 1
ATOM 626 C C . ALA A 1 76 ? -14.172 30.547 16.344 1 72.31 76 ALA A C 1
ATOM 628 O O . ALA A 1 76 ? -13.414 29.609 16.062 1 72.31 76 ALA A O 1
ATOM 629 N N . LEU A 1 77 ? -14.477 30.953 17.531 1 72.44 77 LEU A N 1
ATOM 630 C CA . LEU A 1 77 ? -13.844 30.297 18.672 1 72.44 77 LEU A CA 1
ATOM 631 C C . LEU A 1 77 ? -14.305 28.859 18.797 1 72.44 77 LEU A C 1
ATOM 633 O O . LEU A 1 77 ? -13.492 27.953 19.016 1 72.44 77 LEU A O 1
ATOM 637 N N . GLY A 1 78 ? -15.562 28.688 18.703 1 81.38 78 GLY A N 1
ATOM 638 C CA . GLY A 1 78 ? -16.094 27.328 18.766 1 81.38 78 GLY A CA 1
ATOM 639 C C . GLY A 1 78 ? -15.492 26.422 17.703 1 81.38 78 GLY A C 1
ATOM 640 O O . GLY A 1 78 ? -15.125 25.281 18 1 81.38 78 GLY A O 1
ATOM 641 N N . ASN A 1 79 ? -15.383 26.906 16.547 1 81.94 79 ASN A N 1
ATOM 642 C CA . ASN A 1 79 ? -14.805 26.125 15.461 1 81.94 79 ASN A CA 1
ATOM 643 C C . ASN A 1 79 ? -13.344 25.797 15.719 1 81.94 79 ASN A C 1
ATOM 645 O O . ASN A 1 79 ? -12.891 24.688 15.414 1 81.94 79 ASN A O 1
ATOM 649 N N . LEU A 1 80 ? -12.727 26.703 16.188 1 72.19 80 LEU A N 1
ATOM 650 C CA . LEU A 1 80 ? -11.32 26.5 16.516 1 72.19 80 LEU A CA 1
ATOM 651 C C . LEU A 1 80 ? -11.156 25.391 17.547 1 72.19 80 LEU A C 1
ATOM 653 O O . LEU A 1 80 ? -10.312 24.5 17.375 1 72.19 80 LEU A O 1
ATOM 657 N N . PHE A 1 81 ? -11.93 25.484 18.578 1 79.56 81 PHE A N 1
ATOM 658 C CA . PHE A 1 81 ? -11.859 24.438 19.609 1 79.56 81 PHE A CA 1
ATOM 659 C C . PHE A 1 81 ? -12.164 23.078 19.016 1 79.56 81 PHE A C 1
ATOM 661 O O . PHE A 1 81 ? -11.484 22.094 19.344 1 79.56 81 PHE A O 1
ATOM 668 N N . ARG A 1 82 ? -13.07 23.031 18.172 1 89.38 82 ARG A N 1
ATOM 669 C CA . ARG A 1 82 ? -13.414 21.766 17.516 1 89.38 82 ARG A CA 1
ATOM 670 C C . ARG A 1 82 ? -12.258 21.234 16.688 1 89.38 82 ARG A C 1
ATOM 672 O O . ARG A 1 82 ? -11.93 20.047 16.75 1 89.38 82 ARG A O 1
ATOM 679 N N . ARG A 1 83 ? -11.672 22.016 15.992 1 82.75 83 ARG A N 1
ATOM 680 C CA . ARG A 1 83 ? -10.555 21.609 15.141 1 82.75 83 ARG A CA 1
ATOM 681 C C . ARG A 1 83 ? -9.391 21.094 15.977 1 82.75 83 ARG A C 1
ATOM 683 O O . ARG A 1 83 ? -8.695 20.156 15.57 1 82.75 83 ARG A O 1
ATOM 690 N N . ARG A 1 84 ? -9.305 21.594 17.109 1 78.38 84 ARG A N 1
ATOM 691 C CA . ARG A 1 84 ? -8.188 21.219 17.984 1 78.38 84 ARG A CA 1
ATOM 692 C C . ARG A 1 84 ? -8.531 20 18.812 1 78.38 84 ARG A C 1
ATOM 694 O O . ARG A 1 84 ? -7.707 19.531 19.609 1 78.38 84 ARG A O 1
ATOM 701 N N . GLY A 1 85 ? -9.711 19.672 18.734 1 87.62 85 GLY A N 1
ATOM 702 C CA . GLY A 1 85 ? -10.141 18.484 19.453 1 87.62 85 GLY A CA 1
ATOM 703 C C . GLY A 1 85 ? -10.633 18.797 20.859 1 87.62 85 GLY A C 1
ATOM 704 O O . GLY A 1 85 ? -10.836 17.891 21.672 1 87.62 85 GLY A O 1
ATOM 705 N N . GLU A 1 86 ? -10.688 20.062 21.172 1 87.5 86 GLU A N 1
ATOM 706 C CA . GLU A 1 86 ? -11.25 20.453 22.453 1 87.5 86 GLU A CA 1
ATOM 707 C C . GLU A 1 86 ? -12.773 20.547 22.391 1 87.5 86 GLU A C 1
ATOM 709 O O . GLU A 1 86 ? -13.336 21.641 22.5 1 87.5 86 GLU A O 1
ATOM 714 N N . TYR A 1 87 ? -13.367 19.531 22.359 1 91.69 87 TYR A N 1
ATOM 715 C CA . TYR A 1 87 ? -14.781 19.438 22.031 1 91.69 87 TYR A CA 1
ATOM 716 C C . TYR A 1 87 ? -15.641 19.969 23.172 1 91.69 87 TYR A C 1
ATOM 718 O O . TYR A 1 87 ? -16.656 20.609 22.938 1 91.69 87 TYR A O 1
ATOM 726 N N . ASN A 1 88 ? -15.234 19.734 24.391 1 89.31 88 ASN A N 1
ATOM 727 C CA . ASN A 1 88 ? -16.016 20.234 25.531 1 89.31 88 ASN A CA 1
ATOM 728 C C . ASN A 1 88 ? -16.109 21.75 25.531 1 89.31 88 ASN A C 1
ATOM 730 O O . ASN A 1 88 ? -17.172 22.312 25.797 1 89.31 88 ASN A O 1
ATOM 734 N N . ARG A 1 89 ? -15.039 22.328 25.188 1 84.19 89 ARG A N 1
ATOM 735 C CA . ARG A 1 89 ? -15.039 23.781 25.125 1 84.19 89 ARG A CA 1
ATOM 736 C C . ARG A 1 89 ? -15.883 24.281 23.953 1 84.19 89 ARG A C 1
ATOM 738 O O . ARG A 1 89 ? -16.609 25.266 24.078 1 84.19 89 ARG A O 1
ATOM 745 N N . ALA A 1 90 ? -15.727 23.672 22.844 1 89 90 ALA A N 1
ATOM 746 C CA . ALA A 1 90 ? -16.547 24.016 21.688 1 89 90 ALA A CA 1
ATOM 747 C C . ALA A 1 90 ? -18.031 23.922 22.016 1 89 90 ALA A C 1
ATOM 749 O O . ALA A 1 90 ? -18.797 24.828 21.703 1 89 90 ALA A O 1
ATOM 750 N N . VAL A 1 91 ? -18.406 22.828 22.719 1 92.88 91 VAL A N 1
ATOM 751 C CA . VAL A 1 91 ? -19.797 22.609 23.109 1 92.88 91 VAL A CA 1
ATOM 752 C C . VAL A 1 91 ? -20.266 23.75 24 1 92.88 91 VAL A C 1
ATOM 754 O O . VAL A 1 91 ? -21.344 24.312 23.781 1 92.88 91 VAL A O 1
ATOM 757 N N . ARG A 1 92 ? -19.453 24.141 24.953 1 88.19 92 ARG A N 1
ATOM 758 C CA . ARG A 1 92 ? -19.812 25.203 25.891 1 88.19 92 ARG A CA 1
ATOM 759 C C . ARG A 1 92 ? -20.016 26.531 25.141 1 88.19 92 ARG A C 1
ATOM 761 O O . ARG A 1 92 ? -20.969 27.25 25.422 1 88.19 92 ARG A O 1
ATOM 768 N N . VAL A 1 93 ? -19.172 26.781 24.219 1 84.12 93 VAL A N 1
ATOM 769 C CA . VAL A 1 93 ? -19.25 28.031 23.469 1 84.12 93 VAL A CA 1
ATOM 770 C C . VAL A 1 93 ? -20.547 28.062 22.672 1 84.12 93 VAL A C 1
ATOM 772 O O . VAL A 1 93 ? -21.297 29.047 22.719 1 84.12 93 VAL A O 1
ATOM 775 N N . HIS A 1 94 ? -20.828 27.031 21.969 1 91.88 94 HIS A N 1
ATOM 776 C CA . HIS A 1 94 ? -22.016 27.016 21.125 1 91.88 94 HIS A CA 1
ATOM 777 C C . HIS A 1 94 ? -23.297 26.906 21.953 1 91.88 94 HIS A C 1
ATOM 779 O O . HIS A 1 94 ? -24.328 27.469 21.578 1 91.88 94 HIS A O 1
ATOM 785 N N . GLU A 1 95 ? -23.234 26.188 23.047 1 91.31 95 GLU A N 1
ATOM 786 C CA . GLU A 1 95 ? -24.375 26.172 23.969 1 91.31 95 GLU A CA 1
ATOM 787 C C . GLU A 1 95 ? -24.656 27.562 24.516 1 91.31 95 GLU A C 1
ATOM 789 O O . GLU A 1 95 ? -25.828 27.969 24.625 1 91.31 95 GLU A O 1
ATOM 794 N N . HIS A 1 96 ? -23.625 28.219 24.844 1 83.12 96 HIS A N 1
ATOM 795 C CA . HIS A 1 96 ? -23.781 29.594 25.312 1 83.12 96 HIS A CA 1
ATOM 796 C C . HIS A 1 96 ? -24.422 30.469 24.234 1 83.12 96 HIS A C 1
ATOM 798 O O . HIS A 1 96 ? -25.328 31.25 24.531 1 83.12 96 HIS A O 1
ATOM 804 N N . LEU A 1 97 ? -23.922 30.375 23.078 1 84.75 97 LEU A N 1
ATOM 805 C CA . LEU A 1 97 ? -24.484 31.125 21.953 1 84.75 97 LEU A CA 1
ATOM 806 C C . LEU A 1 97 ? -25.984 30.844 21.812 1 84.75 97 LEU A C 1
ATOM 808 O O . LEU A 1 97 ? -26.766 31.781 21.609 1 84.75 97 LEU A O 1
ATOM 812 N N . LEU A 1 98 ? -26.359 29.625 21.969 1 90.5 98 LEU A N 1
ATOM 813 C CA . LEU A 1 98 ? -27.75 29.219 21.797 1 90.5 98 LEU A CA 1
ATOM 814 C C . LEU A 1 98 ? -28.594 29.719 22.969 1 90.5 98 LEU A C 1
ATOM 816 O O . LEU A 1 98 ? -29.812 29.891 22.844 1 90.5 98 LEU A O 1
ATOM 820 N N . SER A 1 99 ? -27.953 29.953 24.094 1 86.25 99 SER A N 1
ATOM 821 C CA . SER A 1 99 ? -28.672 30.391 25.281 1 86.25 99 SER A CA 1
ATOM 822 C C . SER A 1 99 ? -28.938 31.891 25.234 1 86.25 99 SER A C 1
ATOM 824 O O . SER A 1 99 ? -29.766 32.406 26 1 86.25 99 SER A O 1
ATOM 826 N N . ARG A 1 100 ? -28.328 32.5 24.25 1 81.06 100 ARG A N 1
ATOM 827 C CA . ARG A 1 100 ? -28.5 33.938 24.141 1 81.06 100 ARG A CA 1
ATOM 828 C C . ARG A 1 100 ? -29.875 34.281 23.562 1 81.06 100 ARG A C 1
ATOM 830 O O . ARG A 1 100 ? -30.312 33.656 22.594 1 81.06 100 ARG A O 1
ATOM 837 N N . GLY A 1 101 ? -30.609 35.188 24.172 1 77.56 101 GLY A N 1
ATOM 838 C CA . GLY A 1 101 ? -31.938 35.594 23.734 1 77.56 101 GLY A CA 1
ATOM 839 C C . GLY A 1 101 ? -31.922 36.531 22.547 1 77.56 101 GLY A C 1
ATOM 840 O O . GLY A 1 101 ? -32.906 36.656 21.844 1 77.56 101 GLY A O 1
ATOM 841 N N . ASP A 1 102 ? -30.703 37.219 22.203 1 80 102 ASP A N 1
ATOM 842 C CA . ASP A 1 102 ? -30.625 38.25 21.156 1 80 102 ASP A CA 1
ATOM 843 C C . ASP A 1 102 ? -30.172 37.625 19.828 1 80 102 ASP A C 1
ATOM 845 O O . ASP A 1 102 ? -29.984 38.344 18.859 1 80 102 ASP A O 1
ATOM 849 N N . LEU A 1 103 ? -30.141 36.312 19.734 1 84.44 103 LEU A N 1
ATOM 850 C CA . LEU A 1 103 ? -29.625 35.688 18.516 1 84.44 103 LEU A CA 1
ATOM 851 C C . LEU A 1 103 ? -30.703 35.625 17.453 1 84.44 103 LEU A C 1
ATOM 853 O O . LEU A 1 103 ? -31.828 35.188 17.719 1 84.44 103 LEU A O 1
ATOM 857 N N . GLY A 1 104 ? -30.438 36.188 16.281 1 87.31 104 GLY A N 1
ATOM 858 C CA . GLY A 1 104 ? -31.344 36.031 15.156 1 87.31 104 GLY A CA 1
ATOM 859 C C . GLY A 1 104 ? -31.609 34.594 14.789 1 87.31 104 GLY A C 1
ATOM 860 O O . GLY A 1 104 ? -30.891 33.688 15.227 1 87.31 104 GLY A O 1
ATOM 861 N N . ARG A 1 105 ? -32.656 34.438 14.07 1 90.81 105 ARG A N 1
ATOM 862 C CA . ARG A 1 105 ? -33.062 33.094 13.695 1 90.81 105 ARG A CA 1
ATOM 863 C C . ARG A 1 105 ? -31.953 32.375 12.914 1 90.81 105 ARG A C 1
ATOM 865 O O . ARG A 1 105 ? -31.641 31.219 13.195 1 90.81 105 ARG A O 1
ATOM 872 N N . ALA A 1 106 ? -31.406 33.031 12.008 1 91.56 106 ALA A N 1
ATOM 873 C CA . ALA A 1 106 ? -30.344 32.438 11.18 1 91.56 106 ALA A CA 1
ATOM 874 C C . ALA A 1 106 ? -29.141 32.031 12.023 1 91.56 106 ALA A C 1
ATOM 876 O O . ALA A 1 106 ? -28.578 30.953 11.844 1 91.56 106 ALA A O 1
ATOM 877 N N . ASP A 1 107 ? -28.812 32.844 12.922 1 88.19 107 ASP A N 1
ATOM 878 C CA . ASP A 1 107 ? -27.672 32.562 13.797 1 88.19 107 ASP A CA 1
ATOM 879 C C . ASP A 1 107 ? -27.984 31.438 14.773 1 88.19 107 ASP A C 1
ATOM 881 O O . ASP A 1 107 ? -27.109 30.641 15.133 1 88.19 107 ASP A O 1
ATOM 885 N N . ARG A 1 108 ? -29.172 31.406 15.164 1 93.56 108 ARG A N 1
ATOM 886 C CA . ARG A 1 108 ? -29.578 30.328 16.062 1 93.56 108 ARG A CA 1
ATOM 887 C C . ARG A 1 108 ? -29.469 28.969 15.375 1 93.56 108 ARG A C 1
ATOM 889 O O . ARG A 1 108 ? -28.969 28.016 15.961 1 93.56 108 ARG A O 1
ATOM 896 N N . GLU A 1 109 ? -29.953 28.953 14.148 1 95.19 109 GLU A N 1
ATOM 897 C CA . GLU A 1 109 ? -29.859 27.719 13.375 1 95.19 109 GLU A CA 1
ATOM 898 C C . GLU A 1 109 ? -28.406 27.344 13.117 1 95.19 109 GLU A C 1
ATOM 900 O O . GLU A 1 109 ? -28.047 26.156 13.195 1 95.19 109 GLU A O 1
ATOM 905 N N . ARG A 1 110 ? -27.656 28.281 12.859 1 93.88 110 ARG A N 1
ATOM 906 C CA . ARG A 1 110 ? -26.219 28.047 12.656 1 93.88 110 ARG A CA 1
ATOM 907 C C . ARG A 1 110 ? -25.562 27.531 13.93 1 93.88 110 ARG A C 1
ATOM 909 O O . ARG A 1 110 ? -24.734 26.625 13.875 1 93.88 110 ARG A O 1
ATOM 916 N N . ALA A 1 111 ? -25.891 28.109 15.008 1 93.38 111 ALA A N 1
ATOM 917 C CA . ALA A 1 111 ? -25.344 27.672 16.297 1 93.38 111 ALA A CA 1
ATOM 918 C C . ALA A 1 111 ? -25.766 26.25 16.625 1 93.38 111 ALA A C 1
ATOM 920 O O . ALA A 1 111 ? -24.969 25.469 17.141 1 93.38 111 ALA A O 1
ATOM 921 N N . GLN A 1 112 ? -27.031 26 16.344 1 95.94 112 GLN A N 1
ATOM 922 C CA . GLN A 1 112 ? -27.531 24.641 16.547 1 95.94 112 GLN A CA 1
ATOM 923 C C . GLN A 1 112 ? -26.75 23.625 15.719 1 95.94 112 GLN A C 1
ATOM 925 O O . GLN A 1 112 ? -26.406 22.562 16.219 1 95.94 112 GLN A O 1
ATOM 930 N N . HIS A 1 113 ? -26.531 23.938 14.492 1 96.06 113 HIS A N 1
ATOM 931 C CA . HIS A 1 113 ? -25.75 23.078 13.609 1 96.06 113 HIS A CA 1
ATOM 932 C C . HIS A 1 113 ? -24.328 22.891 14.133 1 96.06 113 HIS A C 1
ATOM 934 O O . HIS A 1 113 ? -23.812 21.781 14.164 1 96.06 113 HIS A O 1
ATOM 940 N N . ALA A 1 114 ? -23.719 23.969 14.57 1 95.44 114 ALA A N 1
ATOM 941 C CA . ALA A 1 114 ? -22.375 23.906 15.117 1 95.44 114 ALA A CA 1
ATOM 942 C C . ALA A 1 114 ? -22.328 23.016 16.359 1 95.44 114 ALA A C 1
ATOM 944 O O . ALA A 1 114 ? -21.391 22.219 16.531 1 95.44 114 ALA A O 1
ATOM 945 N N . LEU A 1 115 ? -23.312 23.188 17.156 1 95.75 115 LEU A N 1
ATOM 946 C CA . LEU A 1 115 ? -23.391 22.375 18.375 1 95.75 115 LEU A CA 1
ATOM 947 C C . LEU A 1 115 ? -23.516 20.891 18.016 1 95.75 115 LEU A C 1
ATOM 949 O O . LEU A 1 115 ? -22.875 20.047 18.641 1 95.75 115 LEU A O 1
ATOM 953 N N . ALA A 1 116 ? -24.328 20.594 17.047 1 97.12 116 ALA A N 1
ATOM 954 C CA . ALA A 1 116 ? -24.469 19.219 16.594 1 97.12 116 ALA A CA 1
ATOM 955 C C . ALA A 1 116 ? -23.141 18.641 16.141 1 97.12 116 ALA A C 1
ATOM 957 O O . ALA A 1 116 ? -22.797 17.516 16.469 1 97.12 116 ALA A O 1
ATOM 958 N N . LEU A 1 117 ? -22.422 19.422 15.43 1 96.06 117 LEU A N 1
ATOM 959 C CA . LEU A 1 117 ? -21.109 19 14.953 1 96.06 117 LEU A CA 1
ATOM 960 C C . LEU A 1 117 ? -20.156 18.766 16.125 1 96.06 117 LEU A C 1
ATOM 962 O O . LEU A 1 117 ? -19.359 17.828 16.094 1 96.06 117 LEU A O 1
ATOM 966 N N . ASP A 1 118 ? -20.25 19.578 17.062 1 95.62 118 ASP A N 1
ATOM 967 C CA . ASP A 1 118 ? -19.438 19.406 18.25 1 95.62 118 ASP A CA 1
ATOM 968 C C . ASP A 1 118 ? -19.703 18.047 18.891 1 95.62 118 ASP A C 1
ATOM 970 O O . ASP A 1 118 ? -18.781 17.312 19.219 1 95.62 118 ASP A O 1
ATOM 974 N N . PHE A 1 119 ? -20.953 17.781 19.047 1 96 119 PHE A N 1
ATOM 975 C CA . PHE A 1 119 ? -21.344 16.516 19.672 1 96 119 PHE A CA 1
ATOM 976 C C . PHE A 1 119 ? -20.859 15.336 18.844 1 96 119 PHE A C 1
ATOM 978 O O . PHE A 1 119 ? -20.375 14.344 19.406 1 96 119 PHE A O 1
ATOM 985 N N . LEU A 1 120 ? -21 15.422 17.562 1 95.25 120 LEU A N 1
ATOM 986 C CA . LEU A 1 120 ? -20.547 14.352 16.672 1 95.25 120 LEU A CA 1
ATOM 987 C C . LEU A 1 120 ? -19.062 14.094 16.844 1 95.25 120 LEU A C 1
ATOM 989 O O . LEU A 1 120 ? -18.641 12.953 17.016 1 95.25 120 LEU A O 1
ATOM 993 N N . LYS A 1 121 ? -18.312 15.109 16.875 1 94.94 121 LYS A N 1
ATOM 994 C CA . LYS A 1 121 ? -16.859 14.984 16.969 1 94.94 121 LYS A CA 1
ATOM 995 C C . LYS A 1 121 ? -16.438 14.5 18.359 1 94.94 121 LYS A C 1
ATOM 997 O O . LYS A 1 121 ? -15.445 13.781 18.5 1 94.94 121 LYS A O 1
ATOM 1002 N N . ALA A 1 122 ? -17.25 14.836 19.344 1 94 122 ALA A N 1
ATOM 1003 C CA . ALA A 1 122 ? -16.969 14.406 20.703 1 94 122 ALA A CA 1
ATOM 1004 C C . ALA A 1 122 ? -17.406 12.969 20.938 1 94 122 ALA A C 1
ATOM 1006 O O . ALA A 1 122 ? -17.141 12.383 21.984 1 94 122 ALA A O 1
ATOM 1007 N N . GLY A 1 123 ? -18.156 12.406 19.953 1 92.5 123 GLY A N 1
ATOM 1008 C CA . GLY A 1 123 ? -18.625 11.031 20.078 1 92.5 123 GLY A CA 1
ATOM 1009 C C . GLY A 1 123 ? -19.859 10.898 20.938 1 92.5 123 GLY A C 1
ATOM 1010 O O . GLY A 1 123 ? -20.172 9.797 21.406 1 92.5 123 GLY A O 1
ATOM 1011 N N . LEU A 1 124 ? -20.422 12.023 21.281 1 94.06 124 LEU A N 1
ATOM 1012 C CA . LEU A 1 124 ? -21.656 12 22.047 1 94.06 124 LEU A CA 1
ATOM 1013 C C . LEU A 1 124 ? -22.859 11.82 21.125 1 94.06 124 LEU A C 1
ATOM 1015 O O . LEU A 1 124 ? -23.578 12.781 20.828 1 94.06 124 LEU A O 1
ATOM 1019 N N . LEU A 1 125 ? -23.062 10.664 20.688 1 94 125 LEU A N 1
ATOM 1020 C CA . LEU A 1 125 ? -23.953 10.367 19.578 1 94 125 LEU A CA 1
ATOM 1021 C C . LEU A 1 125 ? -25.406 10.633 19.953 1 94 125 LEU A C 1
ATOM 1023 O O . LEU A 1 125 ? -26.188 11.133 19.141 1 94 125 LEU A O 1
ATOM 1027 N N . ASP A 1 126 ? -25.812 10.305 21.125 1 94.38 126 ASP A N 1
ATOM 1028 C CA . ASP A 1 126 ? -27.188 10.562 21.562 1 94.38 126 ASP A CA 1
ATOM 1029 C C . ASP A 1 126 ? -27.5 12.055 21.531 1 94.38 126 ASP A C 1
ATOM 1031 O O . ASP A 1 126 ? -28.531 12.461 20.984 1 94.38 126 ASP A O 1
ATOM 1035 N N . ARG A 1 127 ? -26.641 12.852 22.094 1 95.5 127 ARG A N 1
ATOM 1036 C CA . ARG A 1 127 ? -26.844 14.305 22.078 1 95.5 127 ARG A CA 1
ATOM 1037 C C . ARG A 1 127 ? -26.781 14.859 20.672 1 95.5 127 ARG A C 1
ATOM 1039 O O . ARG A 1 127 ? -27.516 15.789 20.328 1 95.5 127 ARG A O 1
ATOM 1046 N N . ALA A 1 128 ? -25.891 14.297 19.922 1 96.94 128 ALA A N 1
ATOM 1047 C CA . ALA A 1 128 ? -25.797 14.703 18.516 1 96.94 128 ALA A CA 1
ATOM 1048 C C . ALA A 1 128 ? -27.109 14.453 17.781 1 96.94 128 ALA A C 1
ATOM 1050 O O . ALA A 1 128 ? -27.594 15.32 17.047 1 96.94 128 ALA A O 1
ATOM 1051 N N . GLU A 1 129 ? -27.656 13.242 18 1 96.31 129 GLU A N 1
ATOM 1052 C CA . GLU A 1 129 ? -28.922 12.906 17.359 1 96.31 129 GLU A CA 1
ATOM 1053 C C . GLU A 1 129 ? -30 13.93 17.703 1 96.31 129 GLU A C 1
ATOM 1055 O O . GLU A 1 129 ? -30.703 14.43 16.828 1 96.31 129 GLU A O 1
ATOM 1060 N N . ASP A 1 130 ? -30.031 14.273 18.984 1 96.31 130 ASP A N 1
ATOM 1061 C CA . ASP A 1 130 ? -31 15.258 19.453 1 96.31 130 ASP A CA 1
ATOM 1062 C C . ASP A 1 130 ? -30.781 16.609 18.797 1 96.31 130 ASP A C 1
ATOM 1064 O O . ASP A 1 130 ? -31.719 17.234 18.312 1 96.31 130 ASP A O 1
ATOM 1068 N N . ALA A 1 131 ? -29.562 17 18.781 1 97 131 ALA A N 1
ATOM 1069 C CA . ALA A 1 131 ? -29.219 18.297 18.203 1 97 131 ALA A CA 1
ATOM 1070 C C . ALA A 1 131 ? -29.5 18.328 16.703 1 97 131 ALA A C 1
ATOM 1072 O O . ALA A 1 131 ? -29.984 19.328 16.172 1 97 131 ALA A O 1
ATOM 1073 N N . LEU A 1 132 ? -29.266 17.25 16.031 1 97.69 132 LEU A N 1
ATOM 1074 C CA . LEU A 1 132 ? -29.469 17.156 14.586 1 97.69 132 LEU A CA 1
ATOM 1075 C C . LEU A 1 132 ? -30.953 17.156 14.234 1 97.69 132 LEU A C 1
ATOM 1077 O O . LEU A 1 132 ? -31.359 17.766 13.25 1 97.69 132 LEU A O 1
ATOM 1081 N N . GLN A 1 133 ? -31.734 16.469 15.039 1 96.19 133 GLN A N 1
ATOM 1082 C CA . GLN A 1 133 ? -33.156 16.375 14.781 1 96.19 133 GLN A CA 1
ATOM 1083 C C . GLN A 1 133 ? -33.812 17.766 14.828 1 96.19 133 GLN A C 1
ATOM 1085 O O . GLN A 1 133 ? -34.781 18.031 14.109 1 96.19 133 GLN A O 1
ATOM 1090 N N . ARG A 1 134 ? -33.188 18.656 15.57 1 96.12 134 ARG A N 1
ATOM 1091 C CA . ARG A 1 134 ? -33.719 20 15.734 1 96.12 134 ARG A CA 1
ATOM 1092 C C . ARG A 1 134 ? -33.469 20.859 14.492 1 96.12 134 ARG A C 1
ATOM 1094 O O . ARG A 1 134 ? -34.031 21.938 14.352 1 96.12 134 ARG A O 1
ATOM 1101 N N . LEU A 1 135 ? -32.75 20.328 13.625 1 96.62 135 LEU A N 1
ATOM 1102 C CA . LEU A 1 135 ? -32.375 21.094 12.438 1 96.62 135 LEU A CA 1
ATOM 1103 C C . LEU A 1 135 ? -33.344 20.812 11.289 1 96.62 135 LEU A C 1
ATOM 1105 O O . LEU A 1 135 ? -33.188 21.375 10.203 1 96.62 135 LEU A O 1
ATOM 1109 N N . GLU A 1 136 ? -34.375 19.969 11.547 1 94.12 136 GLU A N 1
ATOM 1110 C CA . GLU A 1 136 ? -35.375 19.719 10.531 1 94.12 136 GLU A CA 1
ATOM 1111 C C . GLU A 1 136 ? -36.125 21 10.148 1 94.12 136 GLU A C 1
ATOM 1113 O O . GLU A 1 136 ? -36.5 21.781 11.016 1 94.12 136 GLU A O 1
ATOM 1118 N N . GLY A 1 137 ? -36.219 21.234 8.859 1 92.19 137 GLY A N 1
ATOM 1119 C CA . GLY A 1 137 ? -36.906 22.422 8.391 1 92.19 137 GLY A CA 1
ATOM 1120 C C . GLY A 1 137 ? -36.031 23.641 8.25 1 92.19 137 GLY A C 1
ATOM 1121 O O . GLY A 1 137 ? -36.469 24.719 7.863 1 92.19 137 GLY A O 1
ATOM 1122 N N . THR A 1 138 ? -34.781 23.484 8.625 1 94.69 138 THR A N 1
ATOM 1123 C CA . THR A 1 138 ? -33.812 24.578 8.492 1 94.69 138 THR A CA 1
ATOM 1124 C C . THR A 1 138 ? -32.969 24.391 7.238 1 94.69 138 THR A C 1
ATOM 1126 O O . THR A 1 138 ? -33.031 23.359 6.566 1 94.69 138 THR A O 1
ATOM 1129 N N . PRO A 1 139 ? -32.188 25.406 6.914 1 93 139 PRO A N 1
ATOM 1130 C CA . PRO A 1 139 ? -31.312 25.25 5.758 1 93 139 PRO A CA 1
ATOM 1131 C C . PRO A 1 139 ? -30.25 24.172 5.957 1 93 139 PRO A C 1
ATOM 1133 O O . PRO A 1 139 ? -29.625 23.734 4.988 1 93 139 PRO A O 1
ATOM 1136 N N . PHE A 1 140 ? -30.125 23.641 7.191 1 94.5 140 PHE A N 1
ATOM 1137 C CA . PHE A 1 140 ? -29.109 22.641 7.496 1 94.5 140 PHE A CA 1
ATOM 1138 C C . PHE A 1 140 ? -29.703 21.25 7.508 1 94.5 140 PHE A C 1
ATOM 1140 O O . PHE A 1 140 ? -29.062 20.281 7.93 1 94.5 140 PHE A O 1
ATOM 1147 N N . GLU A 1 141 ? -30.875 21.109 7.055 1 93.69 141 GLU A N 1
ATOM 1148 C CA . GLU A 1 141 ? -31.609 19.859 7.117 1 93.69 141 GLU A CA 1
ATOM 1149 C C . GLU A 1 141 ? -30.891 18.75 6.367 1 93.69 141 GLU A C 1
ATOM 1151 O O . GLU A 1 141 ? -30.781 17.625 6.863 1 93.69 141 GLU A O 1
ATOM 1156 N N . GLY A 1 142 ? -30.484 19.031 5.207 1 90.56 142 GLY A N 1
ATOM 1157 C CA . GLY A 1 142 ? -29.797 18.031 4.414 1 90.56 142 GLY A CA 1
ATOM 1158 C C . GLY A 1 142 ? -28.547 17.484 5.102 1 90.56 142 GLY A C 1
ATOM 1159 O O . GLY A 1 142 ? -28.359 16.266 5.172 1 90.56 142 GLY A O 1
ATOM 1160 N N . GLN A 1 143 ? -27.781 18.406 5.586 1 92.19 143 GLN A N 1
ATOM 1161 C CA . GLN A 1 143 ? -26.578 18.016 6.297 1 92.19 143 GLN A CA 1
ATOM 1162 C C . GLN A 1 143 ? -26.906 17.234 7.562 1 92.19 143 GLN A C 1
ATOM 1164 O O . GLN A 1 143 ? -26.234 16.25 7.898 1 92.19 143 GLN A O 1
ATOM 1169 N N . ALA A 1 144 ? -27.875 17.688 8.195 1 94.94 144 ALA A N 1
ATOM 1170 C CA . ALA A 1 144 ? -28.297 17.016 9.422 1 94.94 144 ALA A CA 1
ATOM 1171 C C . ALA A 1 144 ? -28.766 15.594 9.133 1 94.94 144 ALA A C 1
ATOM 1173 O O . ALA A 1 144 ? -28.406 14.656 9.852 1 94.94 144 ALA A O 1
ATOM 1174 N N . ARG A 1 145 ? -29.516 15.445 8.094 1 93.81 145 ARG A N 1
ATOM 1175 C CA . ARG A 1 145 ? -30.016 14.125 7.723 1 93.81 145 ARG A CA 1
ATOM 1176 C C . ARG A 1 145 ? -28.859 13.195 7.352 1 93.81 145 ARG A C 1
ATOM 1178 O O . ARG A 1 145 ? -28.875 12.023 7.723 1 93.81 145 ARG A O 1
ATOM 1185 N N . MET A 1 146 ? -27.938 13.727 6.695 1 92.69 146 MET A N 1
ATOM 1186 C CA . MET A 1 146 ? -26.766 12.93 6.344 1 92.69 146 MET A CA 1
ATOM 1187 C C . MET A 1 146 ? -26.031 12.461 7.594 1 92.69 146 MET A C 1
ATOM 1189 O O . MET A 1 146 ? -25.625 11.305 7.68 1 92.69 146 MET A O 1
ATOM 1193 N N . ALA A 1 147 ? -25.906 13.297 8.469 1 94.38 147 ALA A N 1
ATOM 1194 C CA . ALA A 1 147 ? -25.234 12.953 9.719 1 94.38 147 ALA A CA 1
ATOM 1195 C C . ALA A 1 147 ? -26.031 11.93 10.508 1 94.38 147 ALA A C 1
ATOM 1197 O O . ALA A 1 147 ? -25.469 11 11.094 1 94.38 147 ALA A O 1
ATOM 1198 N N . LEU A 1 148 ? -27.281 12.148 10.539 1 95.12 148 LEU A N 1
ATOM 1199 C CA . LEU A 1 148 ? -28.156 11.195 11.219 1 95.12 148 LEU A CA 1
ATOM 1200 C C . LEU A 1 148 ? -28.031 9.805 10.594 1 95.12 148 LEU A C 1
ATOM 1202 O O . LEU A 1 148 ? -27.953 8.805 11.312 1 95.12 148 LEU A O 1
ATOM 1206 N N . LEU A 1 149 ? -28.016 9.789 9.328 1 92.94 149 LEU A N 1
ATOM 1207 C CA . LEU A 1 149 ? -27.875 8.523 8.617 1 92.94 149 LEU A CA 1
ATOM 1208 C C . LEU A 1 149 ? -26.594 7.812 9.031 1 92.94 149 LEU A C 1
ATOM 1210 O O . LEU A 1 149 ? -26.594 6.605 9.289 1 92.94 149 LEU A O 1
ATOM 1214 N N . ALA A 1 150 ? -25.609 8.547 9.055 1 92.19 150 ALA A N 1
ATOM 1215 C CA . ALA A 1 150 ? -24.328 7.977 9.453 1 92.19 150 ALA A CA 1
ATOM 1216 C C . ALA A 1 150 ? -24.406 7.398 10.867 1 92.19 150 ALA A C 1
ATOM 1218 O O . ALA A 1 150 ? -23.875 6.312 11.133 1 92.19 150 ALA A O 1
ATOM 1219 N N . ILE A 1 151 ? -25.031 8.07 11.734 1 93.94 151 ILE A N 1
ATOM 1220 C CA . ILE A 1 151 ? -25.188 7.625 13.109 1 93.94 151 ILE A CA 1
ATOM 1221 C C . ILE A 1 151 ? -25.984 6.32 13.141 1 93.94 151 ILE A C 1
ATOM 1223 O O . ILE A 1 151 ? -25.578 5.355 13.797 1 93.94 151 ILE A O 1
ATOM 1227 N N . TYR A 1 152 ? -27 6.309 12.43 1 95.12 152 TYR A N 1
ATOM 1228 C CA . TYR A 1 152 ? -27.891 5.145 12.453 1 95.12 152 TYR A CA 1
ATOM 1229 C C . TYR A 1 152 ? -27.219 3.941 11.805 1 95.12 152 TYR A C 1
ATOM 1231 O O . TYR A 1 152 ? -27.406 2.805 12.25 1 95.12 152 TYR A O 1
ATOM 1239 N N . GLU A 1 153 ? -26.453 4.113 10.773 1 93.25 153 GLU A N 1
ATOM 1240 C CA . GLU A 1 153 ? -25.719 3.023 10.141 1 93.25 153 GLU A CA 1
ATOM 1241 C C . GLU A 1 153 ? -24.688 2.434 11.094 1 93.25 153 GLU A C 1
ATOM 1243 O O . GLU A 1 153 ? -24.562 1.212 11.219 1 93.25 153 GLU A O 1
ATOM 1248 N N . ARG A 1 154 ? -24.047 3.275 11.75 1 89.25 154 ARG A N 1
ATOM 1249 C CA . ARG A 1 154 ? -23.031 2.83 12.695 1 89.25 154 ARG A CA 1
ATOM 1250 C C . ARG A 1 154 ? -23.641 2.023 13.836 1 89.25 154 ARG A C 1
ATOM 1252 O O . ARG A 1 154 ? -23.062 1.03 14.281 1 89.25 154 ARG A O 1
ATOM 1259 N N . SER A 1 155 ? -24.734 2.504 14.273 1 91.94 155 SER A N 1
ATOM 1260 C CA . SER A 1 155 ? -25.406 1.815 15.375 1 91.94 155 SER A CA 1
ATOM 1261 C C . SER A 1 155 ? -26.266 0.666 14.867 1 91.94 155 SER A C 1
ATOM 1263 O O . SER A 1 155 ? -26.922 -0.028 15.648 1 91.94 155 SER A O 1
ATOM 1265 N N . ARG A 1 156 ? -26.344 0.49 13.539 1 94.25 156 ARG A N 1
ATOM 1266 C CA . ARG A 1 156 ? -27.125 -0.549 12.875 1 94.25 156 ARG A CA 1
ATOM 1267 C C . ARG A 1 156 ? -28.609 -0.412 13.211 1 94.25 156 ARG A C 1
ATOM 1269 O O . ARG A 1 156 ? -29.297 -1.411 13.438 1 94.25 156 ARG A O 1
ATOM 1276 N N . ASP A 1 157 ? -28.969 0.803 13.469 1 95.38 157 ASP A N 1
ATOM 1277 C CA . ASP A 1 157 ? -30.391 1.104 13.609 1 95.38 157 ASP A CA 1
ATOM 1278 C C . ASP A 1 157 ? -31.047 1.276 12.242 1 95.38 157 ASP A C 1
ATOM 1280 O O . ASP A 1 157 ? -31.328 2.4 11.82 1 95.38 157 ASP A O 1
ATOM 1284 N N . TRP A 1 158 ? -31.422 0.2 11.664 1 96.44 158 TRP A N 1
ATOM 1285 C CA . TRP A 1 158 ? -31.797 0.166 10.258 1 96.44 158 TRP A CA 1
ATOM 1286 C C . TRP A 1 158 ? -33.188 0.777 10.047 1 96.44 158 TRP A C 1
ATOM 1288 O O . TRP A 1 158 ? -33.406 1.485 9.062 1 96.44 158 TRP A O 1
ATOM 1298 N N . PRO A 1 159 ? -34.156 0.58 10.969 1 94.94 159 PRO A N 1
ATOM 1299 C CA . PRO A 1 159 ? -35.469 1.235 10.773 1 94.94 159 PRO A CA 1
ATOM 1300 C C . PRO A 1 159 ? -35.344 2.756 10.695 1 94.94 159 PRO A C 1
ATOM 1302 O O . PRO A 1 159 ? -35.906 3.379 9.797 1 94.94 159 PRO A O 1
ATOM 1305 N N . GLN A 1 160 ? -34.562 3.303 11.578 1 95.25 160 GLN A N 1
ATOM 1306 C CA . GLN A 1 160 ? -34.375 4.75 11.555 1 95.25 160 GLN A CA 1
ATOM 1307 C C . GLN A 1 160 ? -33.594 5.195 10.32 1 95.25 160 GLN A C 1
ATOM 1309 O O . GLN A 1 160 ? -33.906 6.234 9.734 1 95.25 160 GLN A O 1
ATOM 1314 N N . ALA A 1 161 ? -32.625 4.438 9.953 1 95.88 161 ALA A N 1
ATOM 1315 C CA . ALA A 1 161 ? -31.859 4.734 8.742 1 95.88 161 ALA A CA 1
ATOM 1316 C C . ALA A 1 161 ? -32.781 4.73 7.516 1 95.88 161 ALA A C 1
ATOM 1318 O O . ALA A 1 161 ? -32.688 5.621 6.668 1 95.88 161 ALA A O 1
ATOM 1319 N N . THR A 1 162 ? -33.594 3.727 7.488 1 93.94 162 THR A N 1
ATOM 1320 C CA . THR A 1 162 ? -34.531 3.623 6.375 1 93.94 162 THR A CA 1
ATOM 1321 C C . THR A 1 162 ? -35.469 4.844 6.32 1 93.94 162 THR A C 1
ATOM 1323 O O . THR A 1 162 ? -35.688 5.398 5.246 1 93.94 162 THR A O 1
ATOM 1326 N N . ALA A 1 163 ? -35.906 5.289 7.445 1 92.69 163 ALA A N 1
ATOM 1327 C CA . ALA A 1 163 ? -36.812 6.441 7.516 1 92.69 163 ALA A CA 1
ATOM 1328 C C . ALA A 1 163 ? -36.125 7.703 7.004 1 92.69 163 ALA A C 1
ATOM 1330 O O . ALA A 1 163 ? -36.688 8.461 6.223 1 92.69 163 ALA A O 1
ATOM 1331 N N . ILE A 1 164 ? -34.938 7.855 7.434 1 93.06 164 ILE A N 1
ATOM 1332 C CA . ILE A 1 164 ? -34.188 9.031 7.016 1 93.06 164 ILE A CA 1
ATOM 1333 C C . ILE A 1 164 ? -33.906 8.953 5.516 1 93.06 164 ILE A C 1
ATOM 1335 O O . ILE A 1 164 ? -34.062 9.945 4.793 1 93.06 164 ILE A O 1
ATOM 1339 N N . ALA A 1 165 ? -33.469 7.809 5.023 1 91.62 165 ALA A N 1
ATOM 1340 C CA . ALA A 1 165 ? -33.188 7.625 3.605 1 91.62 165 ALA A CA 1
ATOM 1341 C C . ALA A 1 165 ? -34.406 7.91 2.74 1 91.62 165 ALA A C 1
ATOM 1343 O O . ALA A 1 165 ? -34.281 8.516 1.67 1 91.62 165 ALA A O 1
ATOM 1344 N N . ARG A 1 166 ? -35.5 7.508 3.24 1 88.81 166 ARG A N 1
ATOM 1345 C CA . ARG A 1 166 ? -36.75 7.766 2.52 1 88.81 166 ARG A CA 1
ATOM 1346 C C . ARG A 1 166 ? -37.031 9.266 2.422 1 88.81 166 ARG A C 1
ATOM 1348 O O . ARG A 1 166 ? -37.438 9.758 1.365 1 88.81 166 ARG A O 1
ATOM 1355 N N . LYS A 1 167 ? -36.781 9.93 3.533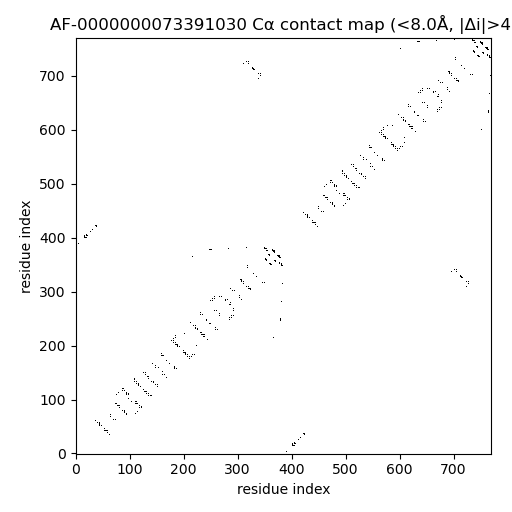 1 88.56 167 LYS A N 1
ATOM 1356 C CA . LYS A 1 167 ? -36.969 11.375 3.549 1 88.56 167 LYS A CA 1
ATOM 1357 C C . LYS A 1 167 ? -36 12.062 2.572 1 88.56 167 LYS A C 1
ATOM 1359 O O . LYS A 1 167 ? -36.406 12.992 1.862 1 88.56 167 LYS A O 1
ATOM 1364 N N . MET A 1 168 ? -34.844 11.609 2.586 1 88.19 168 MET A N 1
ATOM 1365 C CA . MET A 1 168 ? -33.812 12.211 1.732 1 88.19 168 MET A CA 1
ATOM 1366 C C . MET A 1 168 ? -34.125 11.953 0.26 1 88.19 168 MET A C 1
ATOM 1368 O O . MET A 1 168 ? -33.938 12.844 -0.578 1 88.19 168 MET A O 1
ATOM 1372 N N . HIS A 1 169 ? -34.5 10.797 -0.063 1 81.56 169 HIS A N 1
ATOM 1373 C CA . HIS A 1 169 ? -34.875 10.438 -1.432 1 81.56 169 HIS A CA 1
ATOM 1374 C C . HIS A 1 169 ? -36.031 11.266 -1.93 1 81.56 169 HIS A C 1
ATOM 1376 O O . HIS A 1 169 ? -36.031 11.742 -3.066 1 81.56 169 HIS A O 1
ATOM 1382 N N . GLY A 1 170 ? -36.938 11.492 -1.08 1 79 170 GLY A N 1
ATOM 1383 C CA . GLY A 1 170 ? -38.125 12.266 -1.425 1 79 170 GLY A CA 1
ATOM 1384 C C . GLY A 1 170 ? -37.812 13.734 -1.646 1 79 170 GLY A C 1
ATOM 1385 O O . GLY A 1 170 ? -38.531 14.398 -2.416 1 79 170 GLY A O 1
ATOM 1386 N N . SER A 1 171 ? -36.781 14.211 -1.009 1 79.81 171 SER A N 1
ATOM 1387 C CA . SER A 1 171 ? -36.438 15.625 -1.108 1 79.81 171 SER A CA 1
ATOM 1388 C C . SER A 1 171 ? -35.438 15.883 -2.225 1 79.81 171 SER A C 1
ATOM 1390 O O . SER A 1 171 ? -34.938 17 -2.379 1 79.81 171 SER A O 1
ATOM 1392 N N . HIS A 1 172 ? -35.156 14.898 -3.074 1 75.25 172 HIS A N 1
ATOM 1393 C CA . HIS A 1 172 ? -34.25 14.977 -4.215 1 75.25 172 HIS A CA 1
ATOM 1394 C C . HIS A 1 172 ? -32.844 15.422 -3.787 1 75.25 172 HIS A C 1
ATOM 1396 O O . HIS A 1 172 ? -32.219 16.219 -4.473 1 75.25 172 HIS A O 1
ATOM 1402 N N . GLN A 1 173 ? -32.469 15.086 -2.584 1 73.31 173 GLN A N 1
ATOM 1403 C CA . GLN A 1 173 ? -31.141 15.391 -2.068 1 73.31 173 GLN A CA 1
ATOM 1404 C C . GLN A 1 173 ? -30.141 14.32 -2.48 1 73.31 173 GLN A C 1
ATOM 1406 O O . GLN A 1 173 ? -29.062 14.219 -1.891 1 73.31 173 GLN A O 1
ATOM 1411 N N . GLY A 1 174 ? -30.469 13.484 -3.504 1 79.38 174 GLY A N 1
ATOM 1412 C CA . GLY A 1 174 ? -29.625 12.398 -3.979 1 79.38 174 GLY A CA 1
ATOM 1413 C C . GLY A 1 174 ? -30.375 11.086 -4.113 1 79.38 174 GLY A C 1
ATOM 1414 O O . GLY A 1 174 ? -31.531 10.969 -3.693 1 79.38 174 GLY A O 1
ATOM 1415 N N . ASP A 1 175 ? -29.812 10.227 -4.758 1 86.69 175 ASP A N 1
ATOM 1416 C CA . ASP A 1 175 ? -30.406 8.906 -4.895 1 86.69 175 ASP A CA 1
ATOM 1417 C C . ASP A 1 175 ? -29.922 7.969 -3.789 1 86.69 175 ASP A C 1
ATOM 1419 O O . ASP A 1 175 ? -28.75 7.598 -3.746 1 86.69 175 ASP A O 1
ATOM 1423 N N . PHE A 1 176 ? -30.828 7.691 -2.891 1 90.62 176 PHE A N 1
ATOM 1424 C CA . PHE A 1 176 ? -30.484 6.844 -1.755 1 90.62 176 PHE A CA 1
ATOM 1425 C C . PHE A 1 176 ? -31.172 5.484 -1.871 1 90.62 176 PHE A C 1
ATOM 1427 O O . PHE A 1 176 ? -31.266 4.746 -0.89 1 90.62 176 PHE A O 1
ATOM 1434 N N . SER A 1 177 ? -31.609 5.168 -3.074 1 92 177 SER A N 1
ATOM 1435 C CA . SER A 1 177 ? -32.375 3.936 -3.277 1 92 177 SER A CA 1
ATOM 1436 C C . SER A 1 177 ? -31.516 2.711 -2.955 1 92 177 SER A C 1
ATOM 1438 O O . SER A 1 177 ? -31.969 1.794 -2.27 1 92 177 SER A O 1
ATOM 1440 N N . ALA A 1 178 ? -30.359 2.711 -3.402 1 93.75 178 ALA A N 1
ATOM 1441 C CA . ALA A 1 178 ? -29.469 1.579 -3.156 1 93.75 178 ALA A CA 1
ATOM 1442 C C . ALA A 1 178 ? -29.188 1.41 -1.664 1 93.75 178 ALA A C 1
ATOM 1444 O O . ALA A 1 178 ? -29.234 0.294 -1.143 1 93.75 178 ALA A O 1
ATOM 1445 N N . ARG A 1 179 ? -28.969 2.479 -1.026 1 93.56 179 ARG A N 1
ATOM 1446 C CA . ARG A 1 179 ? -28.719 2.42 0.411 1 93.56 179 ARG A CA 1
ATOM 1447 C C . ARG A 1 179 ? -29.953 1.936 1.158 1 93.56 179 ARG A C 1
ATOM 1449 O O . ARG A 1 179 ? -29.859 1.105 2.064 1 93.56 179 ARG A O 1
ATOM 1456 N N . GLN A 1 180 ? -31 2.465 0.761 1 93.94 180 GLN A N 1
ATOM 1457 C CA . GLN A 1 180 ? -32.25 2.031 1.359 1 93.94 180 GLN A CA 1
ATOM 1458 C C . GLN A 1 180 ? -32.469 0.526 1.197 1 93.94 180 GLN A C 1
ATOM 1460 O O . GLN A 1 180 ? -32.906 -0.152 2.129 1 93.94 180 GLN A O 1
ATOM 1465 N N . ALA A 1 181 ? -32.125 0.063 0.068 1 97 181 ALA A N 1
ATOM 1466 C CA . ALA A 1 181 ? -32.25 -1.369 -0.192 1 97 181 ALA A CA 1
ATOM 1467 C C . ALA A 1 181 ? -31.375 -2.178 0.77 1 97 181 ALA A C 1
ATOM 1469 O O . ALA A 1 181 ? -31.812 -3.221 1.271 1 97 181 ALA A O 1
ATOM 1470 N N . HIS A 1 182 ? -30.219 -1.712 1.003 1 97.69 182 HIS A N 1
ATOM 1471 C CA . HIS A 1 182 ? -29.344 -2.395 1.946 1 97.69 182 HIS A CA 1
ATOM 1472 C C . HIS A 1 182 ? -29.953 -2.42 3.346 1 97.69 182 HIS A C 1
ATOM 1474 O O . HIS A 1 182 ? -29.906 -3.443 4.031 1 97.69 182 HIS A O 1
ATOM 1480 N N . TYR A 1 183 ? -30.531 -1.315 3.756 1 97.5 183 TYR A N 1
ATOM 1481 C CA . TYR A 1 183 ? -31.156 -1.264 5.074 1 97.5 183 TYR A CA 1
ATOM 1482 C C . TYR A 1 183 ? -32.312 -2.27 5.18 1 97.5 183 TYR A C 1
ATOM 1484 O O . TYR A 1 183 ? -32.438 -2.967 6.188 1 97.5 183 TYR A O 1
ATOM 1492 N N . LEU A 1 184 ? -33.031 -2.268 4.152 1 97.31 184 LEU A N 1
ATOM 1493 C CA . LEU A 1 184 ? -34.125 -3.207 4.113 1 97.31 184 LEU A CA 1
ATOM 1494 C C . LEU A 1 184 ? -33.625 -4.648 4.145 1 97.31 184 LEU A C 1
ATOM 1496 O O . LEU A 1 184 ? -34.219 -5.5 4.816 1 97.31 184 LEU A O 1
ATOM 1500 N N . CYS A 1 185 ? -32.594 -4.945 3.471 1 98.5 185 CYS A N 1
ATOM 1501 C CA . CYS A 1 185 ? -32 -6.281 3.49 1 98.5 185 CYS A CA 1
ATOM 1502 C C . CYS A 1 185 ? -31.531 -6.652 4.895 1 98.5 185 CYS A C 1
ATOM 1504 O O . CYS A 1 185 ? -31.75 -7.781 5.344 1 98.5 185 CYS A O 1
ATOM 1506 N N . GLU A 1 186 ? -30.938 -5.668 5.531 1 98.06 186 GLU A N 1
ATOM 1507 C CA . GLU A 1 186 ? -30.516 -5.93 6.902 1 98.06 186 GLU A CA 1
ATOM 1508 C C . GLU A 1 186 ? -31.703 -6.27 7.793 1 98.06 186 GLU A C 1
ATOM 1510 O O . GLU A 1 186 ? -31.625 -7.191 8.609 1 98.06 186 GLU A O 1
ATOM 1515 N N . GLN A 1 187 ? -32.688 -5.543 7.652 1 97.69 187 GLN A N 1
ATOM 1516 C CA . GLN A 1 187 ? -33.906 -5.797 8.43 1 97.69 187 GLN A CA 1
ATOM 1517 C C . GLN A 1 187 ? -34.5 -7.164 8.094 1 97.69 187 GLN A C 1
ATOM 1519 O O . GLN A 1 187 ? -34.906 -7.898 8.984 1 97.69 187 GLN A O 1
ATOM 1524 N N . ALA A 1 188 ? -34.531 -7.484 6.848 1 98.5 188 ALA A N 1
ATOM 1525 C CA . ALA A 1 188 ? -35.031 -8.773 6.391 1 98.5 188 ALA A CA 1
ATOM 1526 C C . ALA A 1 188 ? -34.219 -9.922 6.988 1 98.5 188 ALA A C 1
ATOM 1528 O O . ALA A 1 188 ? -34.812 -10.914 7.441 1 98.5 188 ALA A O 1
ATOM 1529 N N . LEU A 1 189 ? -32.938 -9.82 6.973 1 97.94 189 LEU A N 1
ATOM 1530 C CA . LEU A 1 189 ? -32.094 -10.844 7.539 1 97.94 189 LEU A CA 1
ATOM 1531 C C . LEU A 1 189 ? -32.375 -11.039 9.023 1 97.94 189 LEU A C 1
ATOM 1533 O O . LEU A 1 189 ? -32.344 -12.164 9.523 1 97.94 189 LEU A O 1
ATOM 1537 N N . ALA A 1 190 ? -32.594 -9.93 9.68 1 97.19 190 ALA A N 1
ATOM 1538 C CA . ALA A 1 190 ? -32.938 -10.016 11.102 1 97.19 190 ALA A CA 1
ATOM 1539 C C . ALA A 1 190 ? -34.25 -10.781 11.305 1 97.19 190 ALA A C 1
ATOM 1541 O O . ALA A 1 190 ? -34.344 -11.625 12.211 1 97.19 190 ALA A O 1
ATOM 1542 N N . HIS A 1 191 ? -35.25 -10.531 10.523 1 97.5 191 HIS A N 1
ATOM 1543 C CA . HIS A 1 191 ? -36.5 -11.266 10.578 1 97.5 191 HIS A CA 1
ATOM 1544 C C . HIS A 1 191 ? -36.281 -12.758 10.336 1 97.5 191 HIS A C 1
ATOM 1546 O O . HIS A 1 191 ? -36.812 -13.594 11.055 1 97.5 191 HIS A O 1
ATOM 1552 N N . ALA A 1 192 ? -35.5 -13.086 9.336 1 97.69 192 ALA A N 1
ATOM 1553 C CA . ALA A 1 192 ? -35.219 -14.477 9.008 1 97.69 192 ALA A CA 1
ATOM 1554 C C . ALA A 1 192 ? -34.531 -15.188 10.172 1 97.69 192 ALA A C 1
ATOM 1556 O O . ALA A 1 192 ? -34.812 -16.344 10.469 1 97.69 192 ALA A O 1
ATOM 1557 N N . ALA A 1 193 ? -33.625 -14.492 10.773 1 96.88 193 ALA A N 1
ATOM 1558 C CA . ALA A 1 193 ? -32.906 -15.055 11.906 1 96.88 193 ALA A CA 1
ATOM 1559 C C . ALA A 1 193 ? -33.844 -15.359 13.07 1 96.88 193 ALA A C 1
ATOM 1561 O O . ALA A 1 193 ? -33.625 -16.297 13.836 1 96.88 193 ALA A O 1
ATOM 1562 N N . GLN A 1 194 ? -34.906 -14.633 13.156 1 96.81 194 GLN A N 1
ATOM 1563 C CA . GLN A 1 194 ? -35.875 -14.82 14.219 1 96.81 194 GLN A CA 1
ATOM 1564 C C . GLN A 1 194 ? -36.969 -15.828 13.812 1 96.81 194 GLN A C 1
ATOM 1566 O O . GLN A 1 194 ? -37.875 -16.109 14.578 1 96.81 194 GLN A O 1
ATOM 1571 N N . GLY A 1 195 ? -36.844 -16.266 12.594 1 96.56 195 GLY A N 1
ATOM 1572 C CA . GLY A 1 195 ? -37.75 -17.297 12.125 1 96.56 195 GLY A CA 1
ATOM 1573 C C . GLY A 1 195 ? -38.969 -16.75 11.414 1 96.56 195 GLY A C 1
ATOM 1574 O O . GLY A 1 195 ? -39.812 -17.5 10.961 1 96.56 195 GLY A O 1
ATOM 1575 N N . ASP A 1 196 ? -39.031 -15.453 11.375 1 97.62 196 ASP A N 1
ATOM 1576 C CA . ASP A 1 196 ? -40.156 -14.82 10.672 1 97.62 196 ASP A CA 1
ATOM 1577 C C . ASP A 1 196 ? -39.875 -14.719 9.172 1 97.62 196 ASP A C 1
ATOM 1579 O O . ASP A 1 196 ? -39.562 -13.633 8.664 1 97.62 196 ASP A O 1
ATOM 1583 N N . LEU A 1 197 ? -40.062 -15.75 8.453 1 97.94 197 LEU A N 1
ATOM 1584 C CA . LEU A 1 197 ? -39.625 -15.859 7.059 1 97.94 197 LEU A CA 1
ATOM 1585 C C . LEU A 1 197 ? -40.562 -15.055 6.156 1 97.94 197 LEU A C 1
ATOM 1587 O O . LEU A 1 197 ? -40.125 -14.531 5.121 1 97.94 197 LEU A O 1
ATOM 1591 N N . ASP A 1 198 ? -41.844 -14.906 6.504 1 97.81 198 ASP A N 1
ATOM 1592 C CA . ASP A 1 198 ? -42.781 -14.117 5.715 1 97.81 198 ASP A CA 1
ATOM 1593 C C . ASP A 1 198 ? -42.375 -12.641 5.723 1 97.81 198 ASP A C 1
ATOM 1595 O O . ASP A 1 198 ? -42.344 -12 4.672 1 97.81 198 ASP A O 1
ATOM 1599 N N . ALA A 1 199 ? -42.156 -12.188 6.887 1 97.88 199 ALA A N 1
ATOM 1600 C CA . ALA A 1 199 ? -41.719 -10.789 7.004 1 97.88 199 ALA A CA 1
ATOM 1601 C C . ALA A 1 199 ? -40.406 -10.547 6.25 1 97.88 199 ALA A C 1
ATOM 1603 O O . ALA A 1 199 ? -40.25 -9.508 5.609 1 97.88 199 ALA A O 1
ATOM 1604 N N . ALA A 1 200 ? -39.5 -11.5 6.395 1 98.56 200 ALA A N 1
ATOM 1605 C CA . ALA A 1 200 ? -38.25 -11.398 5.676 1 98.56 200 ALA A CA 1
ATOM 1606 C C . ALA A 1 200 ? -38.469 -11.312 4.172 1 98.56 200 ALA A C 1
ATOM 1608 O O . ALA A 1 200 ? -37.906 -10.438 3.504 1 98.56 200 ALA A O 1
ATOM 1609 N N . GLN A 1 201 ? -39.281 -12.148 3.662 1 98.25 201 GLN A N 1
ATOM 1610 C CA . GLN A 1 201 ? -39.562 -12.156 2.232 1 98.25 201 GLN A CA 1
ATOM 1611 C C . GLN A 1 201 ? -40.156 -10.828 1.779 1 98.25 201 GLN A C 1
ATOM 1613 O O . GLN A 1 201 ? -39.75 -10.273 0.759 1 98.25 201 GLN A O 1
ATOM 1618 N N . ALA A 1 202 ? -41.062 -10.391 2.541 1 98.06 202 ALA A N 1
ATOM 1619 C CA . ALA A 1 202 ? -41.719 -9.125 2.203 1 98.06 202 ALA A CA 1
ATOM 1620 C C . ALA A 1 202 ? -40.688 -7.984 2.162 1 98.06 202 ALA A C 1
ATOM 1622 O O . ALA A 1 202 ? -40.75 -7.145 1.259 1 98.06 202 ALA A O 1
ATOM 1623 N N . GLN A 1 203 ? -39.812 -7.992 3.098 1 97.56 203 GLN A N 1
ATOM 1624 C CA . GLN A 1 203 ? -38.812 -6.934 3.172 1 97.56 203 GLN A CA 1
ATOM 1625 C C . GLN A 1 203 ? -37.812 -7.051 2.035 1 97.56 203 GLN A C 1
ATOM 1627 O O . GLN A 1 203 ? -37.375 -6.043 1.493 1 97.56 203 GLN A O 1
ATOM 1632 N N . PHE A 1 204 ? -37.438 -8.234 1.683 1 98.56 204 PHE A N 1
ATOM 1633 C CA . PHE A 1 204 ? -36.562 -8.422 0.533 1 98.56 204 PHE A CA 1
ATOM 1634 C C . PHE A 1 204 ? -37.219 -7.93 -0.745 1 98.56 204 PHE A C 1
ATOM 1636 O O . PHE A 1 204 ? -36.562 -7.32 -1.598 1 98.56 204 PHE A O 1
ATOM 1643 N N . GLU A 1 205 ? -38.469 -8.148 -0.874 1 98.12 205 GLU A N 1
ATOM 1644 C CA . GLU A 1 205 ? -39.219 -7.684 -2.039 1 98.12 205 GLU A CA 1
ATOM 1645 C C . GLU A 1 205 ? -39.281 -6.16 -2.07 1 98.12 205 GLU A C 1
ATOM 1647 O O . GLU A 1 205 ? -39.188 -5.547 -3.135 1 98.12 205 GLU A O 1
ATOM 1652 N N . GLU A 1 206 ? -39.5 -5.629 -0.938 1 97.19 206 GLU A N 1
ATOM 1653 C CA . GLU A 1 206 ? -39.469 -4.172 -0.838 1 97.19 206 GLU A CA 1
ATOM 1654 C C . GLU A 1 206 ? -38.094 -3.611 -1.239 1 97.19 206 GLU A C 1
ATOM 1656 O O . GLU A 1 206 ? -38.031 -2.588 -1.924 1 97.19 206 GLU A O 1
ATOM 1661 N N . ALA A 1 207 ? -37.094 -4.297 -0.76 1 97.88 207 ALA A N 1
ATOM 1662 C CA . ALA A 1 207 ? -35.719 -3.881 -1.11 1 97.88 207 ALA A CA 1
ATOM 1663 C C . ALA A 1 207 ? -35.5 -3.945 -2.619 1 97.88 207 ALA A C 1
ATOM 1665 O O . ALA A 1 207 ? -34.938 -3.021 -3.209 1 97.88 207 ALA A O 1
ATOM 1666 N N . ARG A 1 208 ? -35.938 -4.941 -3.236 1 97.75 208 ARG A N 1
ATOM 1667 C CA . ARG A 1 208 ? -35.844 -5.113 -4.684 1 97.75 208 ARG A CA 1
ATOM 1668 C C . ARG A 1 208 ? -36.562 -4.008 -5.422 1 97.75 208 ARG A C 1
ATOM 1670 O O . ARG A 1 208 ? -36.094 -3.48 -6.422 1 97.75 208 ARG A O 1
ATOM 1677 N N . ALA A 1 209 ? -37.688 -3.672 -4.91 1 96.19 209 ALA A N 1
ATOM 1678 C CA . ALA A 1 209 ? -38.5 -2.623 -5.523 1 96.19 209 ALA A CA 1
ATOM 1679 C C . ALA A 1 209 ? -37.844 -1.257 -5.367 1 96.19 209 ALA A C 1
ATOM 1681 O O . ALA A 1 209 ? -37.906 -0.418 -6.27 1 96.19 209 ALA A O 1
ATOM 1682 N N . ALA A 1 210 ? -37.25 -1.076 -4.234 1 93.44 210 ALA A N 1
ATOM 1683 C CA . ALA A 1 210 ? -36.594 0.201 -3.949 1 93.44 210 ALA A CA 1
ATOM 1684 C C . ALA A 1 210 ? -35.375 0.427 -4.863 1 93.44 210 ALA A C 1
ATOM 1686 O O . ALA A 1 210 ? -35.125 1.558 -5.277 1 93.44 210 ALA A O 1
ATOM 1687 N N . ALA A 1 211 ? -34.719 -0.639 -5.172 1 95.62 211 ALA A N 1
ATOM 1688 C CA . ALA A 1 211 ? -33.531 -0.571 -6.043 1 95.62 211 ALA A CA 1
ATOM 1689 C C . ALA A 1 211 ? -33.5 -1.763 -6.992 1 95.62 211 ALA A C 1
ATOM 1691 O O . ALA A 1 211 ? -32.75 -2.727 -6.754 1 95.62 211 ALA A O 1
ATOM 1692 N N . PRO A 1 212 ? -34.094 -1.625 -8.047 1 95.62 212 PRO A N 1
ATOM 1693 C CA . PRO A 1 212 ? -34.281 -2.768 -8.945 1 95.62 212 PRO A CA 1
ATOM 1694 C C . PRO A 1 212 ? -32.938 -3.258 -9.539 1 95.62 212 PRO A C 1
ATOM 1696 O O . PRO A 1 212 ? -32.844 -4.43 -9.914 1 95.62 212 PRO A O 1
ATOM 1699 N N . ASP A 1 213 ? -32.031 -2.43 -9.602 1 95.81 213 ASP A N 1
ATOM 1700 C CA . ASP A 1 213 ? -30.781 -2.811 -10.234 1 95.81 213 ASP A CA 1
ATOM 1701 C C . ASP A 1 213 ? -29.766 -3.277 -9.195 1 95.81 213 ASP A C 1
ATOM 1703 O O . ASP A 1 213 ? -28.688 -3.756 -9.547 1 95.81 213 ASP A O 1
ATOM 1707 N N . ALA A 1 214 ? -30.094 -3.176 -7.918 1 97 214 ALA A N 1
ATOM 1708 C CA . ALA A 1 214 ? -29.203 -3.643 -6.863 1 97 214 ALA A CA 1
ATOM 1709 C C . ALA A 1 214 ? -29.188 -5.168 -6.793 1 97 214 ALA A C 1
ATOM 1711 O O . ALA A 1 214 ? -30.25 -5.805 -6.758 1 97 214 ALA A O 1
ATOM 1712 N N . PRO A 1 215 ? -28.016 -5.742 -6.742 1 98.25 215 PRO A N 1
ATOM 1713 C CA . PRO A 1 215 ? -27.938 -7.203 -6.805 1 98.25 215 PRO A CA 1
ATOM 1714 C C . PRO A 1 215 ? -28.266 -7.871 -5.473 1 98.25 215 PRO A C 1
ATOM 1716 O O . PRO A 1 215 ? -28.812 -8.977 -5.453 1 98.25 215 PRO A O 1
ATOM 1719 N N . ARG A 1 216 ? -27.984 -7.238 -4.387 1 98.5 216 ARG A N 1
ATOM 1720 C CA . ARG A 1 216 ? -28.047 -7.879 -3.076 1 98.5 216 ARG A CA 1
ATOM 1721 C C . ARG A 1 216 ? -29.469 -8.367 -2.775 1 98.5 216 ARG A C 1
ATOM 1723 O O . ARG A 1 216 ? -29.656 -9.508 -2.352 1 98.5 216 ARG A O 1
ATOM 1730 N N . PRO A 1 217 ? -30.469 -7.484 -3 1 98.62 217 PRO A N 1
ATOM 1731 C CA . PRO A 1 217 ? -31.828 -7.941 -2.658 1 98.62 217 PRO A CA 1
ATOM 1732 C C . PRO A 1 217 ? -32.188 -9.242 -3.357 1 98.62 217 PRO A C 1
ATOM 1734 O O . PRO A 1 217 ? -32.781 -10.141 -2.734 1 98.62 217 PRO A O 1
ATOM 1737 N N . ARG A 1 218 ? -31.844 -9.391 -4.586 1 98.62 218 ARG A N 1
ATOM 1738 C CA . ARG A 1 218 ? -32.188 -10.594 -5.336 1 98.62 218 ARG A CA 1
ATOM 1739 C C . ARG A 1 218 ? -31.406 -11.797 -4.832 1 98.62 218 ARG A C 1
ATOM 1741 O O . ARG A 1 218 ? -31.938 -12.898 -4.73 1 98.62 218 ARG A O 1
ATOM 1748 N N . ILE A 1 219 ? -30.141 -11.648 -4.523 1 98.69 219 ILE A N 1
ATOM 1749 C CA . ILE A 1 219 ? -29.312 -12.742 -4.027 1 98.69 219 ILE A CA 1
ATOM 1750 C C . ILE A 1 219 ? -29.859 -13.234 -2.686 1 98.69 219 ILE A C 1
ATOM 1752 O O . ILE A 1 219 ? -30.047 -14.438 -2.488 1 98.69 219 ILE A O 1
ATOM 1756 N N . GLU A 1 220 ? -30.188 -12.273 -1.829 1 98.62 220 GLU A N 1
ATOM 1757 C CA . GLU A 1 220 ? -30.688 -12.633 -0.506 1 98.62 220 GLU A CA 1
ATOM 1758 C C . GLU A 1 220 ? -32.094 -13.242 -0.594 1 98.62 220 GLU A C 1
ATOM 1760 O O . GLU A 1 220 ? -32.406 -14.18 0.139 1 98.62 220 GLU A O 1
ATOM 1765 N N . LEU A 1 221 ? -32.875 -12.641 -1.452 1 98.62 221 LEU A N 1
ATOM 1766 C CA . LEU A 1 221 ? -34.219 -13.195 -1.66 1 98.62 221 LEU A CA 1
ATOM 1767 C C . LEU A 1 221 ? -34.125 -14.641 -2.137 1 98.62 221 LEU A C 1
ATOM 1769 O O . LEU A 1 221 ? -34.844 -15.5 -1.641 1 98.62 221 LEU A O 1
ATOM 1773 N N . ALA A 1 222 ? -33.25 -14.938 -3.082 1 98.81 222 ALA A N 1
ATOM 1774 C CA . ALA A 1 222 ? -33.094 -16.297 -3.6 1 98.81 222 ALA A CA 1
ATOM 1775 C C . ALA A 1 222 ? -32.656 -17.25 -2.498 1 98.81 222 ALA A C 1
ATOM 1777 O O . ALA A 1 222 ? -33.125 -18.375 -2.422 1 98.81 222 ALA A O 1
ATOM 1778 N N . ARG A 1 223 ? -31.75 -16.812 -1.647 1 98.44 223 ARG A N 1
ATOM 1779 C CA . ARG A 1 223 ? -31.297 -17.641 -0.529 1 98.44 223 ARG A CA 1
ATOM 1780 C C . ARG A 1 223 ? -32.469 -17.984 0.401 1 98.44 223 ARG A C 1
ATOM 1782 O O . ARG A 1 223 ? -32.594 -19.125 0.84 1 98.44 223 ARG A O 1
ATOM 1789 N N . LEU A 1 224 ? -33.25 -16.984 0.671 1 98.5 224 LEU A N 1
ATOM 1790 C CA . LEU A 1 224 ? -34.406 -17.203 1.524 1 98.5 224 LEU A CA 1
ATOM 1791 C C . LEU A 1 224 ? -35.375 -18.188 0.876 1 98.5 224 LEU A C 1
ATOM 1793 O O . LEU A 1 224 ? -35.906 -19.078 1.545 1 98.5 224 LEU A O 1
ATOM 1797 N N . GLN A 1 225 ? -35.594 -18.016 -0.409 1 98.44 225 GLN A N 1
ATOM 1798 C CA . GLN A 1 225 ? -36.5 -18.906 -1.151 1 98.44 225 GLN A CA 1
ATOM 1799 C C . GLN A 1 225 ? -36 -20.344 -1.109 1 98.44 225 GLN A C 1
ATOM 1801 O O . GLN A 1 225 ? -36.781 -21.266 -0.919 1 98.44 225 GLN A O 1
ATOM 1806 N N . GLN A 1 226 ? -34.719 -20.531 -1.245 1 97.44 226 GLN A N 1
ATOM 1807 C CA . GLN A 1 226 ? -34.125 -21.875 -1.142 1 97.44 226 GLN A CA 1
ATOM 1808 C C . GLN A 1 226 ? -34.344 -22.453 0.252 1 97.44 226 GLN A C 1
ATOM 1810 O O . GLN A 1 226 ? -34.719 -23.625 0.391 1 97.44 226 GLN A O 1
ATOM 1815 N N . ARG A 1 227 ? -34.125 -21.609 1.188 1 95.75 227 ARG A N 1
ATOM 1816 C CA . ARG A 1 227 ? -34.281 -22.031 2.572 1 95.75 227 ARG A CA 1
ATOM 1817 C C . ARG A 1 227 ? -35.719 -22.484 2.824 1 95.75 227 ARG A C 1
ATOM 1819 O O . ARG A 1 227 ? -35.969 -23.406 3.605 1 95.75 227 ARG A O 1
ATOM 1826 N N . ARG A 1 228 ? -36.656 -21.891 2.176 1 96.56 228 ARG A N 1
ATOM 1827 C CA . ARG A 1 228 ? -38.062 -22.188 2.332 1 96.56 228 ARG A CA 1
ATOM 1828 C C . ARG A 1 228 ? -38.5 -23.375 1.466 1 96.56 228 ARG A C 1
ATOM 1830 O O . ARG A 1 228 ? -39.656 -23.75 1.437 1 96.56 228 ARG A O 1
ATOM 1837 N N . GLY A 1 229 ? -37.562 -23.875 0.681 1 96.38 229 GLY A N 1
ATOM 1838 C CA . GLY A 1 229 ? -37.812 -25.016 -0.171 1 96.38 229 GLY A CA 1
ATOM 1839 C C . GLY A 1 229 ? -38.375 -24.641 -1.526 1 96.38 229 GLY A C 1
ATOM 1840 O O . GLY A 1 229 ? -38.906 -25.5 -2.26 1 96.38 229 GLY A O 1
ATOM 1841 N N . HIS A 1 230 ? -38.375 -23.406 -1.855 1 97.94 230 HIS A N 1
ATOM 1842 C CA . HIS A 1 230 ? -38.875 -22.922 -3.141 1 97.94 230 HIS A CA 1
ATOM 1843 C C . HIS A 1 230 ? -37.719 -22.75 -4.141 1 97.94 230 HIS A C 1
ATOM 1845 O O . HIS A 1 230 ? -37.469 -21.641 -4.605 1 97.94 230 HIS A O 1
ATOM 1851 N N . ALA A 1 231 ? -37.156 -23.828 -4.527 1 98.38 231 ALA A N 1
ATOM 1852 C CA . ALA A 1 231 ? -35.938 -23.828 -5.352 1 98.38 231 ALA A CA 1
ATOM 1853 C C . ALA A 1 231 ? -36.219 -23.25 -6.734 1 98.38 231 ALA A C 1
ATOM 1855 O O . ALA A 1 231 ? -35.406 -22.516 -7.293 1 98.38 231 ALA A O 1
ATOM 1856 N N . GLU A 1 232 ? -37.406 -23.531 -7.266 1 98.31 232 GLU A N 1
ATOM 1857 C CA . GLU A 1 232 ? -37.75 -23.016 -8.586 1 98.31 232 GLU A CA 1
ATOM 1858 C C . GLU A 1 232 ? -37.875 -21.484 -8.57 1 98.31 232 GLU A C 1
ATOM 1860 O O . GLU A 1 232 ? -37.375 -20.812 -9.484 1 98.31 232 GLU A O 1
ATOM 1865 N N . ALA A 1 233 ? -38.5 -21 -7.574 1 98.44 233 ALA A N 1
ATOM 1866 C CA . ALA A 1 233 ? -38.625 -19.562 -7.434 1 98.44 233 ALA A CA 1
ATOM 1867 C C . ALA A 1 233 ? -37.25 -18.906 -7.242 1 98.44 233 ALA A C 1
ATOM 1869 O O . ALA A 1 233 ? -37 -17.828 -7.801 1 98.44 233 ALA A O 1
ATOM 1870 N N . ALA A 1 234 ? -36.438 -19.562 -6.418 1 98.69 234 ALA A N 1
ATOM 1871 C CA . ALA A 1 234 ? -35.094 -19.062 -6.176 1 98.69 234 ALA A CA 1
ATOM 1872 C C . ALA A 1 234 ? -34.281 -18.969 -7.477 1 98.69 234 ALA A C 1
ATOM 1874 O O . ALA A 1 234 ? -33.625 -17.969 -7.746 1 98.69 234 ALA A O 1
ATOM 1875 N N . LEU A 1 235 ? -34.344 -20 -8.266 1 98.75 235 LEU A N 1
ATOM 1876 C CA . LEU A 1 235 ? -33.656 -20.031 -9.547 1 98.75 235 LEU A CA 1
ATOM 1877 C C . LEU A 1 235 ? -34.156 -18.922 -10.469 1 98.75 235 LEU A C 1
ATOM 1879 O O . LEU A 1 235 ? -33.344 -18.234 -11.109 1 98.75 235 LEU A O 1
ATOM 1883 N N . ALA A 1 236 ? -35.438 -18.734 -10.516 1 98.5 236 ALA A N 1
ATOM 1884 C CA . ALA A 1 236 ? -36 -17.656 -11.336 1 98.5 236 ALA A CA 1
ATOM 1885 C C . ALA A 1 236 ? -35.5 -16.297 -10.891 1 98.5 236 ALA A C 1
ATOM 1887 O O . ALA A 1 236 ? -35.188 -15.438 -11.719 1 98.5 236 ALA A O 1
ATOM 1888 N N . THR A 1 237 ? -35.438 -16.109 -9.609 1 98.62 237 THR A N 1
ATOM 1889 C CA . THR A 1 237 ? -34.938 -14.867 -9.047 1 98.62 237 THR A CA 1
ATOM 1890 C C . THR A 1 237 ? -33.5 -14.602 -9.477 1 98.62 237 THR A C 1
ATOM 1892 O O . THR A 1 237 ? -33.156 -13.484 -9.859 1 98.62 237 THR A O 1
ATOM 1895 N N . LEU A 1 238 ? -32.656 -15.602 -9.469 1 98.69 238 LEU A N 1
ATOM 1896 C CA . LEU A 1 238 ? -31.25 -15.438 -9.852 1 98.69 238 LEU A CA 1
ATOM 1897 C C . LEU A 1 238 ? -31.109 -15.273 -11.359 1 98.69 238 LEU A C 1
ATOM 1899 O O . LEU A 1 238 ? -30.188 -14.602 -11.836 1 98.69 238 LEU A O 1
ATOM 1903 N N . GLN A 1 239 ? -32 -15.867 -12.109 1 98.12 239 GLN A N 1
ATOM 1904 C CA . GLN A 1 239 ? -32.031 -15.625 -13.547 1 98.12 239 GLN A CA 1
ATOM 1905 C C . GLN A 1 239 ? -32.344 -14.172 -13.859 1 98.12 239 GLN A C 1
ATOM 1907 O O . GLN A 1 239 ? -31.781 -13.586 -14.797 1 98.12 239 GLN A O 1
ATOM 1912 N N . GLU A 1 240 ? -33.219 -13.625 -13.117 1 97.88 240 GLU A N 1
ATOM 1913 C CA . GLU A 1 240 ? -33.5 -12.195 -13.242 1 97.88 240 GLU A CA 1
ATOM 1914 C C . GLU A 1 240 ? -32.25 -11.359 -12.875 1 97.88 240 GLU A C 1
ATOM 1916 O O . GLU A 1 240 ? -31.984 -10.344 -13.516 1 97.88 240 GLU A O 1
ATOM 1921 N N . LEU A 1 241 ? -31.594 -11.797 -11.812 1 98.19 241 LEU A N 1
ATOM 1922 C CA . LEU A 1 241 ? -30.359 -11.133 -11.438 1 98.19 241 LEU A CA 1
ATOM 1923 C C . LEU A 1 241 ? -29.391 -11.078 -12.617 1 98.19 241 LEU A C 1
ATOM 1925 O O . LEU A 1 241 ? -28.781 -10.039 -12.883 1 98.19 241 LEU A O 1
ATOM 1929 N N . ALA A 1 242 ? -29.234 -12.156 -13.305 1 97.94 242 ALA A N 1
ATOM 1930 C CA . ALA A 1 242 ? -28.312 -12.266 -14.438 1 97.94 242 ALA A CA 1
ATOM 1931 C C . ALA A 1 242 ? -28.672 -11.266 -15.531 1 97.94 242 ALA A C 1
ATOM 1933 O O . ALA A 1 242 ? -27.781 -10.781 -16.25 1 97.94 242 ALA A O 1
ATOM 1934 N N . ARG A 1 243 ? -29.938 -10.906 -15.617 1 96.81 243 ARG A N 1
ATOM 1935 C CA . ARG A 1 243 ? -30.391 -9.969 -16.625 1 96.81 243 ARG A CA 1
ATOM 1936 C C . ARG A 1 243 ? -30.25 -8.531 -16.156 1 96.81 243 ARG A C 1
ATOM 1938 O O . ARG A 1 243 ? -29.781 -7.664 -16.891 1 96.81 243 ARG A O 1
ATOM 1945 N N . GLN A 1 244 ? -30.547 -8.297 -14.945 1 96.31 244 GLN A N 1
ATOM 1946 C CA . GLN A 1 244 ? -30.656 -6.938 -14.422 1 96.31 244 GLN A CA 1
ATOM 1947 C C . GLN A 1 244 ? -29.297 -6.43 -13.93 1 96.31 244 GLN A C 1
ATOM 1949 O O . GLN A 1 244 ? -28.984 -5.246 -14.07 1 96.31 244 GLN A O 1
ATOM 1954 N N . SER A 1 245 ? -28.578 -7.371 -13.328 1 97 245 SER A N 1
ATOM 1955 C CA . SER A 1 245 ? -27.281 -7.035 -12.773 1 97 245 SER A CA 1
ATOM 1956 C C . SER A 1 245 ? -26.25 -8.133 -13.047 1 97 245 SER A C 1
ATOM 1958 O O . SER A 1 245 ? -25.719 -8.742 -12.117 1 97 245 SER A O 1
ATOM 1960 N N . PRO A 1 246 ? -25.875 -8.242 -14.305 1 97.31 246 PRO A N 1
ATOM 1961 C CA . PRO A 1 246 ? -25.016 -9.367 -14.688 1 97.31 246 PRO A CA 1
ATOM 1962 C C . PRO A 1 246 ? -23.656 -9.328 -14.008 1 97.31 246 PRO A C 1
ATOM 1964 O O . PRO A 1 246 ? -23.062 -10.383 -13.742 1 97.31 246 PRO A O 1
ATOM 1967 N N . SER A 1 247 ? -23.188 -8.148 -13.641 1 97 247 SER A N 1
ATOM 1968 C CA . SER A 1 247 ? -21.859 -8.016 -13.055 1 97 247 SER A CA 1
ATOM 1969 C C . SER A 1 247 ? -21.797 -8.672 -11.68 1 97 247 SER A C 1
ATOM 1971 O O . SER A 1 247 ? -20.703 -8.961 -11.18 1 97 247 SER A O 1
ATOM 1973 N N . ALA A 1 248 ? -22.922 -8.977 -11.094 1 98 248 ALA A N 1
ATOM 1974 C CA . ALA A 1 248 ? -22.953 -9.539 -9.75 1 98 248 ALA A CA 1
ATOM 1975 C C . ALA A 1 248 ? -23.172 -11.047 -9.789 1 98 248 ALA A C 1
ATOM 1977 O O . ALA A 1 248 ? -23.156 -11.711 -8.742 1 98 248 ALA A O 1
ATOM 1978 N N . LEU A 1 249 ? -23.266 -11.609 -10.938 1 98.38 249 LEU A N 1
ATOM 1979 C CA . LEU A 1 249 ? -23.609 -13.023 -11.07 1 98.38 249 LEU A CA 1
ATOM 1980 C C . LEU A 1 249 ? -22.547 -13.898 -10.398 1 98.38 249 LEU A C 1
ATOM 1982 O O . LEU A 1 249 ? -22.875 -14.914 -9.789 1 98.38 249 LEU A O 1
ATOM 1986 N N . PRO A 1 250 ? -21.25 -13.492 -10.469 1 98.5 250 PRO A N 1
ATOM 1987 C CA . PRO A 1 250 ? -20.25 -14.32 -9.805 1 98.5 250 PRO A CA 1
ATOM 1988 C C . PRO A 1 250 ? -20.547 -14.531 -8.32 1 98.5 250 PRO A C 1
ATOM 1990 O O . PRO A 1 250 ? -20.281 -15.609 -7.781 1 98.5 250 PRO A O 1
ATOM 1993 N N . LEU A 1 251 ? -21.172 -13.594 -7.676 1 98.5 251 LEU A N 1
ATOM 1994 C CA . LEU A 1 251 ? -21.484 -13.695 -6.254 1 98.5 251 LEU A CA 1
ATOM 1995 C C . LEU A 1 251 ? -22.578 -14.742 -6.016 1 98.5 251 LEU A C 1
ATOM 1997 O O . LEU A 1 251 ? -22.672 -15.297 -4.922 1 98.5 251 LEU A O 1
ATOM 2001 N N . ALA A 1 252 ? -23.344 -15.031 -7.031 1 98.5 252 ALA A N 1
ATOM 2002 C CA . ALA A 1 252 ? -24.484 -15.938 -6.898 1 98.5 252 ALA A CA 1
ATOM 2003 C C . ALA A 1 252 ? -24.141 -17.328 -7.434 1 98.5 252 ALA A C 1
ATOM 2005 O O . ALA A 1 252 ? -24.969 -18.25 -7.344 1 98.5 252 ALA A O 1
ATOM 2006 N N . ALA A 1 253 ? -22.953 -17.531 -7.93 1 98.25 253 ALA A N 1
ATOM 2007 C CA . ALA A 1 253 ? -22.578 -18.766 -8.633 1 98.25 253 ALA A CA 1
ATOM 2008 C C . ALA A 1 253 ? -22.719 -19.984 -7.73 1 98.25 253 ALA A C 1
ATOM 2010 O O . ALA A 1 253 ? -23.312 -20.984 -8.125 1 98.25 253 ALA A O 1
ATOM 2011 N N . PRO A 1 254 ? -22.25 -19.875 -6.48 1 97.38 254 PRO A N 1
ATOM 2012 C CA . PRO A 1 254 ? -22.406 -21.062 -5.621 1 97.38 254 PRO A CA 1
ATOM 2013 C C . PRO A 1 254 ? -23.875 -21.422 -5.395 1 97.38 254 PRO A C 1
ATOM 2015 O O . PRO A 1 254 ? -24.234 -22.609 -5.41 1 97.38 254 PRO A O 1
ATOM 2018 N N . LEU A 1 255 ? -24.688 -20.406 -5.188 1 98.19 255 LEU A N 1
ATOM 2019 C CA . LEU A 1 255 ? -26.109 -20.641 -4.973 1 98.19 255 LEU A CA 1
ATOM 2020 C C . LEU A 1 255 ? -26.75 -21.219 -6.23 1 98.19 255 LEU A C 1
ATOM 2022 O O . LEU A 1 255 ? -27.625 -22.094 -6.145 1 98.19 255 LEU A O 1
ATOM 2026 N N . LEU A 1 256 ? -26.328 -20.797 -7.391 1 98.56 256 LEU A N 1
ATOM 2027 C CA . LEU A 1 256 ? -26.828 -21.312 -8.656 1 98.56 256 LEU A CA 1
ATOM 2028 C C . LEU A 1 256 ? -26.547 -22.812 -8.789 1 98.56 256 LEU A C 1
ATOM 2030 O O . LEU A 1 256 ? -27.406 -23.562 -9.234 1 98.56 256 LEU A O 1
ATOM 2034 N N . ILE A 1 257 ? -25.375 -23.234 -8.359 1 97.31 257 ILE A N 1
ATOM 2035 C CA . ILE A 1 257 ? -25 -24.656 -8.406 1 97.31 257 ILE A CA 1
ATOM 2036 C C . ILE A 1 257 ? -25.953 -25.453 -7.527 1 97.31 257 ILE A C 1
ATOM 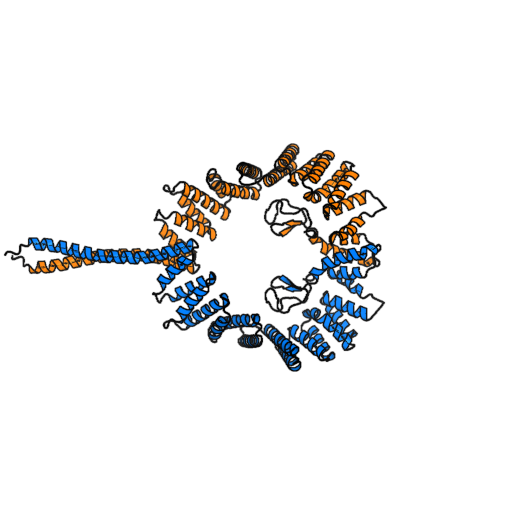2038 O O . ILE A 1 257 ? -26.484 -26.484 -7.957 1 97.31 257 ILE A O 1
ATOM 2042 N N . GLU A 1 258 ? -26.188 -24.969 -6.367 1 97.31 258 GLU A N 1
ATOM 2043 C CA . GLU A 1 258 ? -27.078 -25.641 -5.434 1 97.31 258 GLU A CA 1
ATOM 2044 C C . GLU A 1 258 ? -28.5 -25.734 -5.996 1 97.31 258 GLU A C 1
ATOM 2046 O O . GLU A 1 258 ? -29.141 -26.781 -5.891 1 97.31 258 GLU A O 1
ATOM 2051 N N . LEU A 1 259 ? -28.922 -24.672 -6.582 1 98.19 259 LEU A N 1
ATOM 2052 C CA . LEU A 1 259 ? -30.281 -24.609 -7.105 1 98.19 259 LEU A CA 1
ATOM 2053 C C . LEU A 1 259 ? -30.438 -25.516 -8.32 1 98.19 259 LEU A C 1
ATOM 2055 O O . LEU A 1 259 ? -31.5 -26.094 -8.531 1 98.19 259 LEU A O 1
ATOM 2059 N N . ALA A 1 260 ? -29.406 -25.609 -9.102 1 97.38 260 ALA A N 1
ATOM 2060 C CA . ALA A 1 260 ? -29.422 -26.547 -10.227 1 97.38 260 ALA A CA 1
ATOM 2061 C C . ALA A 1 260 ? -29.672 -27.969 -9.758 1 97.38 260 ALA A C 1
ATOM 2063 O O . ALA A 1 260 ? -30.484 -28.703 -10.336 1 97.38 260 ALA A O 1
ATOM 2064 N N . ALA A 1 261 ? -29 -28.312 -8.727 1 95.5 261 ALA A N 1
ATOM 2065 C CA . ALA A 1 261 ? -29.141 -29.656 -8.164 1 95.5 261 ALA A CA 1
ATOM 2066 C C . ALA A 1 261 ? -30.547 -29.859 -7.59 1 95.5 261 ALA A C 1
ATOM 2068 O O . ALA A 1 261 ? -31.156 -30.906 -7.801 1 95.5 261 ALA A O 1
ATOM 2069 N N . ALA A 1 262 ? -31.062 -28.875 -6.969 1 96.88 262 ALA A N 1
ATOM 2070 C CA . ALA A 1 262 ? -32.375 -28.969 -6.289 1 96.88 262 ALA A CA 1
ATOM 2071 C C . ALA A 1 262 ? -33.5 -29 -7.297 1 96.88 262 ALA A C 1
ATOM 2073 O O . ALA A 1 262 ? -34.531 -29.641 -7.051 1 96.88 262 ALA A O 1
ATOM 2074 N N . THR A 1 263 ? -33.375 -28.344 -8.406 1 97.56 263 THR A N 1
ATOM 2075 C CA . THR A 1 263 ? -34.469 -28.203 -9.375 1 97.56 263 THR A CA 1
ATOM 2076 C C . THR A 1 263 ? -34.312 -29.234 -10.5 1 97.56 263 THR A C 1
ATOM 2078 O O . THR A 1 263 ? -35.219 -29.453 -11.273 1 97.56 263 THR A O 1
ATOM 2081 N N . GLY A 1 264 ? -33.094 -29.781 -10.617 1 95.94 264 GLY A N 1
ATOM 2082 C CA . GLY A 1 264 ? -32.812 -30.672 -11.727 1 95.94 264 GLY A CA 1
ATOM 2083 C C . GLY A 1 264 ? -32.562 -29.953 -13.031 1 95.94 264 GLY A C 1
ATOM 2084 O O . GLY A 1 264 ? -32.531 -30.562 -14.094 1 95.94 264 GLY A O 1
ATOM 2085 N N . ARG A 1 265 ? -32.375 -28.688 -12.953 1 96.56 265 ARG A N 1
ATOM 2086 C CA . ARG A 1 265 ? -32.156 -27.859 -14.148 1 96.56 265 ARG A CA 1
ATOM 2087 C C . ARG A 1 265 ? -30.688 -27.594 -14.367 1 96.56 265 ARG A C 1
ATOM 2089 O O . ARG A 1 265 ? -30.281 -26.438 -14.578 1 96.56 265 ARG A O 1
ATOM 2096 N N . GLN A 1 266 ? -29.906 -28.547 -14.328 1 95.75 266 GLN A N 1
ATOM 2097 C CA . GLN A 1 266 ? -28.453 -28.438 -14.461 1 95.75 266 GLN A CA 1
ATOM 2098 C C . GLN A 1 266 ? -28.062 -27.812 -15.805 1 95.75 266 GLN A C 1
ATOM 2100 O O . GLN A 1 266 ? -27.203 -26.938 -15.867 1 95.75 266 GLN A O 1
ATOM 2105 N N . GLY A 1 267 ? -28.641 -28.281 -16.844 1 95.44 267 GLY A N 1
ATOM 2106 C CA . GLY A 1 267 ? -28.344 -27.766 -18.172 1 95.44 267 GLY A CA 1
ATOM 2107 C C . GLY A 1 267 ? -28.594 -26.281 -18.312 1 95.44 267 GLY A C 1
ATOM 2108 O O . GLY A 1 267 ? -27.766 -25.547 -18.859 1 95.44 267 GLY A O 1
ATOM 2109 N N . ASP A 1 268 ? -29.734 -25.781 -17.844 1 96.69 268 ASP A N 1
ATOM 2110 C CA . ASP A 1 268 ? -30.109 -24.375 -17.922 1 96.69 268 ASP A CA 1
ATOM 2111 C C . ASP A 1 268 ? -29.109 -23.5 -17.172 1 96.69 268 ASP A C 1
ATOM 2113 O O . ASP A 1 268 ? -28.672 -22.469 -17.688 1 96.69 268 ASP A O 1
ATOM 2117 N N . VAL A 1 269 ? -28.797 -23.969 -15.977 1 98 269 VAL A N 1
ATOM 2118 C CA . VAL A 1 269 ? -27.891 -23.188 -15.133 1 98 269 VAL A CA 1
ATOM 2119 C C . VAL A 1 269 ? -26.5 -23.172 -15.75 1 98 269 VAL A C 1
ATOM 2121 O O . VAL A 1 269 ? -25.844 -22.125 -15.789 1 98 269 VAL A O 1
ATOM 2124 N N . LEU A 1 270 ? -26.031 -24.281 -16.219 1 96.81 270 LEU A N 1
ATOM 2125 C CA . LEU A 1 270 ? -24.734 -24.359 -16.859 1 96.81 270 LEU A CA 1
ATOM 2126 C C . LEU A 1 270 ? -24.688 -23.438 -18.078 1 96.81 270 LEU A C 1
ATOM 2128 O O . LEU A 1 270 ? -23.703 -22.719 -18.266 1 96.81 270 LEU A O 1
ATOM 2132 N N . GLN A 1 271 ? -25.703 -23.438 -18.859 1 97.25 271 GLN A N 1
ATOM 2133 C CA . GLN A 1 271 ? -25.781 -22.562 -20.031 1 97.25 271 GLN A CA 1
ATOM 2134 C C . GLN A 1 271 ? -25.719 -21.094 -19.609 1 97.25 271 GLN A C 1
ATOM 2136 O O . GLN A 1 271 ? -25.016 -20.297 -20.234 1 97.25 271 GLN A O 1
ATOM 2141 N N . LEU A 1 272 ? -26.438 -20.781 -18.609 1 98.19 272 LEU A N 1
ATOM 2142 C CA . LEU A 1 272 ? -26.438 -19.422 -18.078 1 98.19 272 LEU A CA 1
ATOM 2143 C C . LEU A 1 272 ? -25.031 -19 -17.672 1 98.19 272 LEU A C 1
ATOM 2145 O O . LEU A 1 272 ? -24.578 -17.906 -18.031 1 98.19 272 LEU A O 1
ATOM 2149 N N . LEU A 1 273 ? -24.375 -19.828 -16.938 1 98.19 273 LEU A N 1
ATOM 2150 C CA . LEU A 1 273 ? -23.016 -19.547 -16.469 1 98.19 273 LEU A CA 1
ATOM 2151 C C . LEU A 1 273 ? -22.047 -19.438 -17.641 1 98.19 273 LEU A C 1
ATOM 2153 O O . LEU A 1 273 ? -21.203 -18.531 -17.672 1 98.19 273 LEU A O 1
ATOM 2157 N N . GLN A 1 274 ? -22.172 -20.312 -18.609 1 97.12 274 GLN A N 1
ATOM 2158 C CA . GLN A 1 274 ? -21.297 -20.312 -19.766 1 97.12 274 GLN A CA 1
ATOM 2159 C C . GLN A 1 274 ? -21.484 -19.047 -20.594 1 97.12 274 GLN A C 1
ATOM 2161 O O . GLN A 1 274 ? -20.516 -18.453 -21.078 1 97.12 274 GLN A O 1
ATOM 2166 N N . GLU A 1 275 ? -22.703 -18.672 -20.75 1 97.75 275 GLU A N 1
ATOM 2167 C CA . GLU A 1 275 ? -23 -17.453 -21.484 1 97.75 275 GLU A CA 1
ATOM 2168 C C . GLU A 1 275 ? -22.422 -16.219 -20.781 1 97.75 275 GLU A C 1
ATOM 2170 O O . GLU A 1 275 ? -21.844 -15.336 -21.422 1 97.75 275 GLU A O 1
ATOM 2175 N N . HIS A 1 276 ? -22.625 -16.203 -19.5 1 97.88 276 HIS A N 1
ATOM 2176 C CA . HIS A 1 276 ? -22.062 -15.094 -18.734 1 97.88 276 HIS A CA 1
ATOM 2177 C C . HIS A 1 276 ? -20.547 -15.062 -18.844 1 97.88 276 HIS A C 1
ATOM 2179 O O . HIS A 1 276 ? -19.953 -14 -19.078 1 97.88 276 HIS A O 1
ATOM 2185 N N . TYR A 1 277 ? -19.938 -16.188 -18.703 1 97.25 277 TYR A N 1
ATOM 2186 C CA . TYR A 1 277 ? -18.484 -16.297 -18.781 1 97.25 277 TYR A CA 1
ATOM 2187 C C . TYR A 1 277 ? -17.969 -15.812 -20.125 1 97.25 277 TYR A C 1
ATOM 2189 O O . TYR A 1 277 ? -16.922 -15.164 -20.203 1 97.25 277 TYR A O 1
ATOM 2197 N N . ALA A 1 278 ? -18.641 -16.156 -21.172 1 96.5 278 ALA A N 1
ATOM 2198 C CA . ALA A 1 278 ? -18.25 -15.742 -22.516 1 96.5 278 ALA A CA 1
ATOM 2199 C C . ALA A 1 278 ? -18.203 -14.219 -22.625 1 96.5 278 ALA A C 1
ATOM 2201 O O . ALA A 1 278 ? -17.328 -13.664 -23.297 1 96.5 278 ALA A O 1
ATOM 2202 N N . ARG A 1 279 ? -19.062 -13.562 -21.938 1 95.69 279 ARG A N 1
ATOM 2203 C CA . ARG A 1 279 ? -19.172 -12.109 -22 1 95.69 279 ARG A CA 1
ATOM 2204 C C . ARG A 1 279 ? -18.219 -11.453 -21.016 1 95.69 279 ARG A C 1
ATOM 2206 O O . ARG A 1 279 ? -17.594 -10.43 -21.328 1 95.69 279 ARG A O 1
ATOM 2213 N N . ALA A 1 280 ? -18.125 -12.047 -19.859 1 95.69 280 ALA A N 1
ATOM 2214 C CA . ALA A 1 280 ? -17.312 -11.477 -18.781 1 95.69 280 ALA A CA 1
ATOM 2215 C C . ALA A 1 280 ? -16.625 -12.57 -17.984 1 95.69 280 ALA A C 1
ATOM 2217 O O . ALA A 1 280 ? -17.109 -12.969 -16.922 1 95.69 280 ALA A O 1
ATOM 2218 N N . PRO A 1 281 ? -15.5 -12.961 -18.469 1 95.94 281 PRO A N 1
ATOM 2219 C CA . PRO A 1 281 ? -14.789 -14.039 -17.781 1 95.94 281 PRO A CA 1
ATOM 2220 C C . PRO A 1 281 ? -14.414 -13.68 -16.344 1 95.94 281 PRO A C 1
ATOM 2222 O O . PRO A 1 281 ? -13.992 -12.547 -16.078 1 95.94 281 PRO A O 1
ATOM 2225 N N . SER A 1 282 ? -14.711 -14.578 -15.375 1 95.75 282 SER A N 1
ATOM 2226 C CA . SER A 1 282 ? -14.352 -14.414 -13.969 1 95.75 282 SER A CA 1
ATOM 2227 C C . SER A 1 282 ? -14.031 -15.75 -13.32 1 95.75 282 SER A C 1
ATOM 2229 O O . SER A 1 282 ? -14.516 -16.797 -13.766 1 95.75 282 SER A O 1
ATOM 2231 N N . LEU A 1 283 ? -13.211 -15.742 -12.344 1 96.81 283 LEU A N 1
ATOM 2232 C CA . LEU A 1 283 ? -12.75 -16.953 -11.672 1 96.81 283 LEU A CA 1
ATOM 2233 C C . LEU A 1 283 ? -13.914 -17.672 -11 1 96.81 283 LEU A C 1
ATOM 2235 O O . LEU A 1 283 ? -14.008 -18.906 -11.055 1 96.81 283 LEU A O 1
ATOM 2239 N N . ASP A 1 284 ? -14.82 -16.906 -10.414 1 97.5 284 ASP A N 1
ATOM 2240 C CA . ASP A 1 284 ? -15.922 -17.516 -9.68 1 97.5 284 ASP A CA 1
ATOM 2241 C C . ASP A 1 284 ? -16.875 -18.25 -10.625 1 97.5 284 ASP A C 1
ATOM 2243 O O . ASP A 1 284 ? -17.312 -19.359 -10.328 1 97.5 284 ASP A O 1
ATOM 2247 N N . VAL A 1 285 ? -17.156 -17.641 -11.719 1 97.75 285 VAL A N 1
ATOM 2248 C CA . VAL A 1 285 ? -18.016 -18.281 -12.703 1 97.75 285 VAL A CA 1
ATOM 2249 C C . VAL A 1 285 ? -17.281 -19.469 -13.328 1 97.75 285 VAL A C 1
ATOM 2251 O O . VAL A 1 285 ? -17.891 -20.531 -13.547 1 97.75 285 VAL A O 1
ATOM 2254 N N . LEU A 1 286 ? -16.016 -19.312 -13.594 1 97.06 286 LEU A N 1
ATOM 2255 C CA . LEU A 1 286 ? -15.18 -20.391 -14.102 1 97.06 286 LEU A CA 1
ATOM 2256 C C . LEU A 1 286 ? -15.227 -21.609 -13.172 1 97.06 286 LEU A C 1
ATOM 2258 O O . LEU A 1 286 ? -15.484 -22.719 -13.617 1 97.06 286 LEU A O 1
ATOM 2262 N N . ASP A 1 287 ? -15.07 -21.391 -11.914 1 96.81 287 ASP A N 1
ATOM 2263 C CA . ASP A 1 287 ? -15.102 -22.453 -10.914 1 96.81 287 ASP A CA 1
ATOM 2264 C C . ASP A 1 287 ? -16.469 -23.156 -10.898 1 96.81 287 ASP A C 1
ATOM 2266 O O . ASP A 1 287 ? -16.531 -24.375 -10.766 1 96.81 287 ASP A O 1
ATOM 2270 N N . ALA A 1 288 ? -17.469 -22.375 -11.039 1 97.44 288 ALA A N 1
ATOM 2271 C CA . ALA A 1 288 ? -18.812 -22.938 -11.047 1 97.44 288 ALA A CA 1
ATOM 2272 C C . ALA A 1 288 ? -19.016 -23.844 -12.258 1 97.44 288 ALA A C 1
ATOM 2274 O O . ALA A 1 288 ? -19.578 -24.938 -12.141 1 97.44 288 ALA A O 1
ATOM 2275 N N . ILE A 1 289 ? -18.578 -23.406 -13.391 1 96.44 289 ILE A N 1
ATOM 2276 C CA . ILE A 1 289 ? -18.703 -24.188 -14.617 1 96.44 289 ILE A CA 1
ATOM 2277 C C . ILE A 1 289 ? -17.938 -25.5 -14.469 1 96.44 289 ILE A C 1
ATOM 2279 O O . ILE A 1 289 ? -18.484 -26.562 -14.758 1 96.44 289 ILE A O 1
ATOM 2283 N N . VAL A 1 290 ? -16.734 -25.422 -13.969 1 95.31 290 VAL A N 1
ATOM 2284 C CA . VAL A 1 290 ? -15.906 -26.609 -13.797 1 95.31 290 VAL A CA 1
ATOM 2285 C C . VAL A 1 290 ? -16.578 -27.578 -12.828 1 95.31 290 VAL A C 1
ATOM 2287 O O . VAL A 1 290 ? -16.641 -28.781 -13.086 1 95.31 290 VAL A O 1
ATOM 2290 N N . ALA A 1 291 ? -17.109 -27.062 -11.758 1 94 291 ALA A N 1
ATOM 2291 C CA . ALA A 1 291 ? -17.766 -27.891 -10.758 1 94 291 ALA A CA 1
ATOM 2292 C C . ALA A 1 291 ? -18.984 -28.594 -11.344 1 94 291 ALA A C 1
ATOM 2294 O O . ALA A 1 291 ? -19.188 -29.781 -11.117 1 94 291 ALA A O 1
ATOM 2295 N N . MET A 1 292 ? -19.75 -27.922 -12.086 1 94.25 292 MET A N 1
ATOM 2296 C CA . MET A 1 292 ? -20.969 -28.484 -12.648 1 94.25 292 MET A CA 1
ATOM 2297 C C . MET A 1 292 ? -20.656 -29.516 -13.727 1 94.25 292 MET A C 1
ATOM 2299 O O . MET A 1 292 ? -21.297 -30.562 -13.781 1 94.25 292 MET A O 1
ATOM 2303 N N . GLU A 1 293 ? -19.641 -29.219 -14.5 1 92.44 293 GLU A N 1
ATOM 2304 C CA . GLU A 1 293 ? -19.266 -30.172 -15.547 1 92.44 293 GLU A CA 1
ATOM 2305 C C . GLU A 1 293 ? -18.625 -31.422 -14.945 1 92.44 293 GLU A C 1
ATOM 2307 O O . GLU A 1 293 ? -18.812 -32.531 -15.469 1 92.44 293 GLU A O 1
ATOM 2312 N N . ALA A 1 294 ? -17.875 -31.234 -13.898 1 89.5 294 ALA A N 1
ATOM 2313 C CA . ALA A 1 294 ? -17.297 -32.375 -13.211 1 89.5 294 ALA A CA 1
ATOM 2314 C C . ALA A 1 294 ? -18.391 -33.281 -12.656 1 89.5 294 ALA A C 1
ATOM 2316 O O . ALA A 1 294 ? -18.266 -34.531 -12.703 1 89.5 294 ALA A O 1
ATOM 2317 N N . ALA A 1 295 ? -19.422 -32.719 -12.18 1 87 295 ALA A N 1
ATOM 2318 C CA . ALA A 1 295 ? -20.531 -33.5 -11.617 1 87 295 ALA A CA 1
ATOM 2319 C C . ALA A 1 295 ? -21.312 -34.219 -12.719 1 87 295 ALA A C 1
ATOM 2321 O O . ALA A 1 295 ? -21.844 -35.312 -12.5 1 87 295 ALA A O 1
ATOM 2322 N N . ALA A 1 296 ? -21.344 -33.625 -13.859 1 83.06 296 ALA A N 1
ATOM 2323 C CA . ALA A 1 296 ? -22.078 -34.188 -14.984 1 83.06 296 ALA A CA 1
ATOM 2324 C C . ALA A 1 296 ? -21.328 -35.375 -15.578 1 83.06 296 ALA A C 1
ATOM 2326 O O . ALA A 1 296 ? -21.922 -36.25 -16.203 1 83.06 296 ALA A O 1
ATOM 2327 N N . GLY A 1 297 ? -19.984 -35.531 -15.266 1 74.81 297 GLY A N 1
ATOM 2328 C CA . GLY A 1 297 ? -19.203 -36.719 -15.617 1 74.81 297 GLY A CA 1
ATOM 2329 C C . GLY A 1 297 ? -18.953 -36.844 -17.109 1 74.81 297 GLY A C 1
ATOM 2330 O O . GLY A 1 297 ? -18.859 -37.938 -17.641 1 74.81 297 GLY A O 1
ATOM 2331 N N . ASP A 1 298 ? -19.062 -35.719 -17.844 1 65.88 298 ASP A N 1
ATOM 2332 C CA . ASP A 1 298 ? -18.766 -35.844 -19.266 1 65.88 298 ASP A CA 1
ATOM 2333 C C . ASP A 1 298 ? -17.297 -36.156 -19.5 1 65.88 298 ASP A C 1
ATOM 2335 O O . ASP A 1 298 ? -16.422 -35.375 -19.125 1 65.88 298 ASP A O 1
ATOM 2339 N N . PRO A 1 299 ? -16.922 -37.406 -19.875 1 64.69 299 PRO A N 1
ATOM 2340 C CA . PRO A 1 299 ? -15.539 -37.875 -20.047 1 64.69 299 PRO A CA 1
ATOM 2341 C C . PRO A 1 299 ? -14.805 -37.188 -21.172 1 64.69 299 PRO A C 1
ATOM 2343 O O . PRO A 1 299 ? -13.57 -37.188 -21.203 1 64.69 299 PRO A O 1
ATOM 2346 N N . ALA A 1 300 ? -15.516 -36.625 -22.297 1 60.84 300 ALA A N 1
ATOM 2347 C CA . ALA A 1 300 ? -14.875 -36.125 -23.531 1 60.84 300 ALA A CA 1
ATOM 2348 C C . ALA A 1 300 ? -14.078 -34.875 -23.266 1 60.84 300 ALA A C 1
ATOM 2350 O O . ALA A 1 300 ? -13.117 -34.562 -23.984 1 60.84 300 ALA A O 1
ATOM 2351 N N . ARG A 1 301 ? -14.406 -34.062 -22.5 1 67.62 301 ARG A N 1
ATOM 2352 C CA . ARG A 1 301 ? -13.695 -32.844 -22.172 1 67.62 301 ARG A CA 1
ATOM 2353 C C . ARG A 1 301 ? -13.539 -32.688 -20.656 1 67.62 301 ARG A C 1
ATOM 2355 O O . ARG A 1 301 ? -14.492 -32.312 -19.969 1 67.62 301 ARG A O 1
ATOM 2362 N N . PRO A 1 302 ? -12.305 -32.844 -20.266 1 80.44 302 PRO A N 1
ATOM 2363 C CA . PRO A 1 302 ? -12.125 -32.719 -18.812 1 80.44 302 PRO A CA 1
ATOM 2364 C C . PRO A 1 302 ? -12.438 -31.328 -18.281 1 80.44 302 PRO A C 1
ATOM 2366 O O . PRO A 1 302 ? -12.031 -30.328 -18.891 1 80.44 302 PRO A O 1
ATOM 2369 N N . PRO A 1 303 ? -13.352 -31.188 -17.359 1 85.31 303 PRO A N 1
ATOM 2370 C CA . PRO A 1 303 ? -13.781 -29.906 -16.781 1 85.31 303 PRO A CA 1
ATOM 2371 C C . PRO A 1 303 ? -12.609 -28.984 -16.469 1 85.31 303 PRO A C 1
ATOM 2373 O O . PRO A 1 303 ? -12.734 -27.766 -16.594 1 85.31 303 PRO A O 1
ATOM 2376 N N . ARG A 1 304 ? -11.484 -29.562 -16.203 1 85.5 304 ARG A N 1
ATOM 2377 C CA . ARG A 1 304 ? -10.344 -28.75 -15.805 1 85.5 304 ARG A CA 1
ATOM 2378 C C . ARG A 1 304 ? -9.781 -27.969 -16.984 1 85.5 304 ARG A C 1
ATOM 2380 O O . ARG A 1 304 ? -9.016 -27.016 -16.812 1 85.5 304 ARG A O 1
ATOM 2387 N N . ASP A 1 305 ? -10.117 -28.375 -18.203 1 90 305 ASP A N 1
ATOM 2388 C CA . ASP A 1 305 ? -9.633 -27.672 -19.391 1 90 305 ASP A CA 1
ATOM 2389 C C . ASP A 1 305 ? -10.148 -26.234 -19.438 1 90 305 ASP A C 1
ATOM 2391 O O . ASP A 1 305 ? -9.555 -25.391 -20.109 1 90 305 ASP A O 1
ATOM 2395 N N . TRP A 1 306 ? -11.195 -26.016 -18.75 1 93.19 306 TRP A N 1
ATOM 2396 C CA . TRP A 1 306 ? -11.711 -24.656 -18.656 1 93.19 306 TRP A CA 1
ATOM 2397 C C . TRP A 1 306 ? -10.672 -23.719 -18.062 1 93.19 306 TRP A C 1
ATOM 2399 O O . TRP A 1 306 ? -10.555 -22.562 -18.484 1 93.19 306 TRP A O 1
ATOM 2409 N N . TYR A 1 307 ? -9.891 -24.219 -17.156 1 96 307 TYR A N 1
ATOM 2410 C CA . TYR A 1 307 ? -8.883 -23.391 -16.5 1 96 307 TYR A CA 1
ATOM 2411 C C . TYR A 1 307 ? -7.805 -22.969 -17.5 1 96 307 TYR A C 1
ATOM 2413 O O . TYR A 1 307 ? -7.414 -21.797 -17.531 1 96 307 TYR A O 1
ATOM 2421 N N . VAL A 1 308 ? -7.324 -23.891 -18.234 1 94.44 308 VAL A N 1
ATOM 2422 C CA . VAL A 1 308 ? -6.242 -23.578 -19.156 1 94.44 308 VAL A CA 1
ATOM 2423 C C . VAL A 1 308 ? -6.77 -22.688 -20.281 1 94.44 308 VAL A C 1
ATOM 2425 O O . VAL A 1 308 ? -6.059 -21.812 -20.781 1 94.44 308 VAL A O 1
ATOM 2428 N N . ARG A 1 309 ? -7.977 -22.922 -20.766 1 92.94 309 ARG A N 1
ATOM 2429 C CA . ARG A 1 309 ? -8.578 -22.062 -21.781 1 92.94 309 ARG A CA 1
ATOM 2430 C C . ARG A 1 309 ? -8.742 -20.641 -21.266 1 92.94 309 ARG A C 1
ATOM 2432 O O . ARG A 1 309 ? -8.594 -19.672 -22.016 1 92.94 309 ARG A O 1
ATOM 2439 N N . HIS A 1 310 ? -9.07 -20.547 -20 1 96.31 310 HIS A N 1
ATOM 2440 C CA . HIS A 1 310 ? -9.188 -19.25 -19.344 1 96.31 310 HIS A CA 1
ATOM 2441 C C . HIS A 1 310 ? -7.879 -18.469 -19.438 1 96.31 310 HIS A C 1
ATOM 2443 O O . HIS A 1 310 ? -7.891 -17.25 -19.594 1 96.31 310 HIS A O 1
ATOM 2449 N N . LEU A 1 311 ? -6.73 -19.141 -19.406 1 95.88 311 LEU A N 1
ATOM 2450 C CA . LEU A 1 311 ? -5.41 -18.516 -19.422 1 95.88 311 LEU A CA 1
ATOM 2451 C C . LEU A 1 311 ? -5.156 -17.812 -20.75 1 95.88 311 LEU A C 1
ATOM 2453 O O . LEU A 1 311 ? -4.273 -16.953 -20.859 1 95.88 311 LEU A O 1
ATOM 2457 N N . ASP A 1 312 ? -5.863 -18.172 -21.75 1 92 312 ASP A N 1
ATOM 2458 C CA . ASP A 1 312 ? -5.754 -17.5 -23.047 1 92 312 ASP A CA 1
ATOM 2459 C C . ASP A 1 312 ? -6.43 -16.125 -23.016 1 92 312 ASP A C 1
ATOM 2461 O O . ASP A 1 312 ? -6.082 -15.25 -23.797 1 92 312 ASP A O 1
ATOM 2465 N N . LYS A 1 313 ? -7.309 -16.047 -22.203 1 89.94 313 LYS A N 1
ATOM 2466 C CA . LYS A 1 313 ? -8.047 -14.789 -22.094 1 89.94 313 LYS A CA 1
ATOM 2467 C C . LYS A 1 313 ? -7.371 -13.828 -21.125 1 89.94 313 LYS A C 1
ATOM 2469 O O . LYS A 1 313 ? -7.242 -12.633 -21.406 1 89.94 313 LYS A O 1
ATOM 2474 N N . GLU A 1 314 ? -6.973 -14.391 -20 1 90.75 314 GLU A N 1
ATOM 2475 C CA . GLU A 1 314 ? -6.309 -13.578 -18.984 1 90.75 314 GLU A CA 1
ATOM 2476 C C . GLU A 1 314 ? -5.301 -14.414 -18.188 1 90.75 314 GLU A C 1
ATOM 2478 O O . GLU A 1 314 ? -5.555 -15.578 -17.891 1 90.75 314 GLU A O 1
ATOM 2483 N N . PRO A 1 315 ? -4.191 -13.727 -17.906 1 91.38 315 PRO A N 1
ATOM 2484 C CA . PRO A 1 315 ? -3.275 -14.438 -17.016 1 91.38 315 PRO A CA 1
ATOM 2485 C C . PRO A 1 315 ? -3.848 -14.633 -15.617 1 91.38 315 PRO A C 1
ATOM 2487 O O . PRO A 1 315 ? -4.516 -13.742 -15.086 1 91.38 315 PRO A O 1
ATOM 2490 N N . SER A 1 316 ? -3.695 -15.797 -15.102 1 97.5 316 SER A N 1
ATOM 2491 C CA . SER A 1 316 ? -4.234 -16.109 -13.781 1 97.5 316 SER A CA 1
ATOM 2492 C C . SER A 1 316 ? -3.412 -17.188 -13.086 1 97.5 316 SER A C 1
ATOM 2494 O O . SER A 1 316 ? -3.377 -18.328 -13.539 1 97.5 316 SER A O 1
ATOM 2496 N N . LEU A 1 317 ? -2.814 -16.797 -11.984 1 98.19 317 LEU A N 1
ATOM 2497 C CA . LEU A 1 317 ? -2.109 -17.781 -11.18 1 98.19 317 LEU A CA 1
ATOM 2498 C C . LEU A 1 317 ? -3.088 -18.781 -10.57 1 98.19 317 LEU A C 1
ATOM 2500 O O . LEU A 1 317 ? -2.797 -19.984 -10.492 1 98.19 317 LEU A O 1
ATOM 2504 N N . VAL A 1 318 ? -4.238 -18.297 -10.211 1 98.19 318 VAL A N 1
ATOM 2505 C CA . VAL A 1 318 ? -5.238 -19.141 -9.555 1 98.19 318 VAL A CA 1
ATOM 2506 C C . VAL A 1 318 ? -5.699 -20.234 -10.508 1 98.19 318 VAL A C 1
ATOM 2508 O O . VAL A 1 318 ? -5.691 -21.422 -10.156 1 98.19 318 VAL A O 1
ATOM 2511 N N . ALA A 1 319 ? -6.051 -19.859 -11.742 1 97.94 319 ALA A N 1
ATOM 2512 C CA . ALA A 1 319 ? -6.5 -20.828 -12.734 1 97.94 319 ALA A CA 1
ATOM 2513 C C . ALA A 1 319 ? -5.383 -21.812 -13.086 1 97.94 319 ALA A C 1
ATOM 2515 O O . ALA A 1 319 ? -5.625 -23.016 -13.219 1 97.94 319 ALA A O 1
ATOM 2516 N N . ALA A 1 320 ? -4.129 -21.312 -13.242 1 98.06 320 ALA A N 1
ATOM 2517 C CA . ALA A 1 320 ? -2.984 -22.172 -13.555 1 98.06 320 ALA A CA 1
ATOM 2518 C C . ALA A 1 320 ? -2.742 -23.188 -12.445 1 98.06 320 ALA A C 1
ATOM 2520 O O . ALA A 1 320 ? -2.523 -24.359 -12.711 1 98.06 320 ALA A O 1
ATOM 2521 N N . ALA A 1 321 ? -2.791 -22.703 -11.227 1 97.81 321 ALA A N 1
ATOM 2522 C CA . ALA A 1 321 ? -2.576 -23.578 -10.078 1 97.81 321 ALA A CA 1
ATOM 2523 C C . ALA A 1 321 ? -3.648 -24.656 -10.008 1 97.81 321 ALA A C 1
ATOM 2525 O O . ALA A 1 321 ? -3.344 -25.828 -9.742 1 97.81 321 ALA A O 1
ATOM 2526 N N . LYS A 1 322 ? -4.887 -24.281 -10.25 1 96.81 322 LYS A N 1
ATOM 2527 C CA . LYS A 1 322 ? -5.98 -25.25 -10.219 1 96.81 322 LYS A CA 1
ATOM 2528 C C . LYS A 1 322 ? -5.824 -26.297 -11.32 1 96.81 322 LYS A C 1
ATOM 2530 O O . LYS A 1 322 ? -6.055 -27.484 -11.094 1 96.81 322 LYS A O 1
ATOM 2535 N N . TRP A 1 323 ? -5.465 -25.875 -12.516 1 96.81 323 TRP A N 1
ATOM 2536 C CA . TRP A 1 323 ? -5.234 -26.797 -13.609 1 96.81 323 TRP A CA 1
ATOM 2537 C C . TRP A 1 323 ? -4.102 -27.766 -13.273 1 96.81 323 TRP A C 1
ATOM 2539 O O . TRP A 1 323 ? -4.23 -28.984 -13.469 1 96.81 323 TRP A O 1
ATOM 2549 N N . LEU A 1 324 ? -2.992 -27.234 -12.695 1 97.19 324 LEU A N 1
ATOM 2550 C CA . LEU A 1 324 ? -1.806 -28.031 -12.383 1 97.19 324 LEU A CA 1
ATOM 2551 C C . LEU A 1 324 ? -2.102 -29.047 -11.281 1 97.19 324 LEU A C 1
ATOM 2553 O O . LEU A 1 324 ? -1.507 -30.125 -11.25 1 97.19 324 LEU A O 1
ATOM 2557 N N . SER A 1 325 ? -3.027 -28.672 -10.406 1 96.12 325 SER A N 1
ATOM 2558 C CA . SER A 1 325 ? -3.344 -29.562 -9.289 1 96.12 325 SER A CA 1
ATOM 2559 C C . SER A 1 325 ? -3.867 -30.906 -9.789 1 96.12 325 SER A C 1
ATOM 2561 O O . SER A 1 325 ? -3.748 -31.922 -9.094 1 96.12 325 SER A O 1
ATOM 2563 N N . GLN A 1 326 ? -4.406 -30.938 -11.023 1 92.5 326 GLN A N 1
ATOM 2564 C CA . GLN A 1 326 ? -4.98 -32.156 -11.57 1 92.5 326 GLN A CA 1
ATOM 2565 C C . GLN A 1 326 ? -4.133 -32.688 -12.719 1 92.5 326 GLN A C 1
ATOM 2567 O O . GLN A 1 326 ? -4.527 -33.656 -13.391 1 92.5 326 GLN A O 1
ATOM 2572 N N . GLU A 1 327 ? -3.033 -32.062 -12.938 1 94.44 327 GLU A N 1
ATOM 2573 C CA . GLU A 1 327 ? -2.135 -32.469 -14.016 1 94.44 327 GLU A CA 1
ATOM 2574 C C . GLU A 1 327 ? -1.108 -33.5 -13.516 1 94.44 327 GLU A C 1
ATOM 2576 O O . GLU A 1 327 ? -0.641 -33.406 -12.375 1 94.44 327 GLU A O 1
ATOM 2581 N N . LYS A 1 328 ? -0.829 -34.406 -14.352 1 95.31 328 LYS A N 1
ATOM 2582 C CA . LYS A 1 328 ? 0.225 -35.375 -14.023 1 95.31 328 LYS A CA 1
ATOM 2583 C C . LYS A 1 328 ? 1.591 -34.875 -14.477 1 95.31 328 LYS A C 1
ATOM 2585 O O . LYS A 1 328 ? 1.757 -34.469 -15.625 1 95.31 328 LYS A O 1
ATOM 2590 N N . LEU A 1 329 ? 2.512 -34.875 -13.57 1 95.69 329 LEU A N 1
ATOM 2591 C CA . LEU A 1 329 ? 3.875 -34.438 -13.852 1 95.69 329 LEU A CA 1
ATOM 2592 C C . LEU A 1 329 ? 4.781 -35.625 -14.109 1 95.69 329 LEU A C 1
ATOM 2594 O O . LEU A 1 329 ? 4.449 -36.75 -13.734 1 95.69 329 LEU A O 1
ATOM 2598 N N . GLU A 1 330 ? 5.898 -35.438 -14.773 1 94.88 330 GLU A N 1
ATOM 2599 C CA . GLU A 1 330 ? 6.895 -36.469 -14.938 1 94.88 330 GLU A CA 1
ATOM 2600 C C . GLU A 1 330 ? 7.461 -36.938 -13.594 1 94.88 330 GLU A C 1
ATOM 2602 O O . GLU A 1 330 ? 7.602 -38.125 -13.336 1 94.88 330 GLU A O 1
ATOM 2607 N N . HIS A 1 331 ? 7.777 -36 -12.742 1 94 331 HIS A N 1
ATOM 2608 C CA . HIS A 1 331 ? 8.25 -36.281 -11.391 1 94 331 HIS A CA 1
ATOM 2609 C C . HIS A 1 331 ? 7.16 -36.031 -10.359 1 94 331 HIS A C 1
ATOM 2611 O O . HIS A 1 331 ? 7.242 -35.062 -9.578 1 94 331 HIS A O 1
ATOM 2617 N N . GLU A 1 332 ? 6.293 -36.906 -10.234 1 95.69 332 GLU A N 1
ATOM 2618 C CA . GLU A 1 332 ? 5.078 -36.781 -9.43 1 95.69 332 GLU A CA 1
ATOM 2619 C C . GLU A 1 332 ? 5.406 -36.656 -7.945 1 95.69 332 GLU A C 1
ATOM 2621 O O . GLU A 1 332 ? 4.625 -36.094 -7.176 1 95.69 332 GLU A O 1
ATOM 2626 N N . ASP A 1 333 ? 6.582 -37.156 -7.566 1 93.88 333 ASP A N 1
ATOM 2627 C CA . ASP A 1 333 ? 6.984 -37.156 -6.164 1 93.88 333 ASP A CA 1
ATOM 2628 C C . ASP A 1 333 ? 7.098 -35.719 -5.641 1 93.88 333 ASP A C 1
ATOM 2630 O O . ASP A 1 333 ? 6.902 -35.469 -4.449 1 93.88 333 ASP A O 1
ATOM 2634 N N . PHE A 1 334 ? 7.363 -34.781 -6.539 1 94.19 334 PHE A N 1
ATOM 2635 C CA . PHE A 1 334 ? 7.574 -33.375 -6.133 1 94.19 334 PHE A CA 1
ATOM 2636 C C . PHE A 1 334 ? 6.297 -32.562 -6.305 1 94.19 334 PHE A C 1
ATOM 2638 O O . PHE A 1 334 ? 6.254 -31.391 -5.941 1 94.19 334 PHE A O 1
ATOM 2645 N N . HIS A 1 335 ? 5.23 -33.188 -6.816 1 96.06 335 HIS A N 1
ATOM 2646 C CA . HIS A 1 335 ? 3.988 -32.5 -7.145 1 96.06 335 HIS A CA 1
ATOM 2647 C C . HIS A 1 335 ? 3.385 -31.828 -5.914 1 96.06 335 HIS A C 1
ATOM 2649 O O . HIS A 1 335 ? 3.02 -30.641 -5.953 1 96.06 335 HIS A O 1
ATOM 2655 N N . PRO A 1 336 ? 3.346 -32.531 -4.797 1 95.25 336 PRO A N 1
ATOM 2656 C CA . PRO A 1 336 ? 2.713 -31.922 -3.631 1 95.25 336 PRO A CA 1
ATOM 2657 C C . PRO A 1 336 ? 3.436 -30.656 -3.174 1 95.25 336 PRO A C 1
ATOM 2659 O O . PRO A 1 336 ? 2.789 -29.656 -2.832 1 95.25 336 PRO A O 1
ATOM 2662 N N . GLN A 1 337 ? 4.738 -30.672 -3.17 1 94.81 337 GLN A N 1
ATOM 2663 C CA . GLN A 1 337 ? 5.52 -29.531 -2.73 1 94.81 337 GLN A CA 1
ATOM 2664 C C . GLN A 1 337 ? 5.34 -28.344 -3.682 1 94.81 337 GLN A C 1
ATOM 2666 O O . GLN A 1 337 ? 5.184 -27.203 -3.242 1 94.81 337 GLN A O 1
ATOM 2671 N N . VAL A 1 338 ? 5.363 -28.609 -4.914 1 97.25 338 VAL A N 1
ATOM 2672 C CA . VAL A 1 338 ? 5.191 -27.578 -5.93 1 97.25 338 VAL A CA 1
ATOM 2673 C C . VAL A 1 338 ? 3.787 -26.984 -5.828 1 97.25 338 VAL A C 1
ATOM 2675 O O . VAL A 1 338 ? 3.623 -25.766 -5.828 1 97.25 338 VAL A O 1
ATOM 2678 N N . GLN A 1 339 ? 2.818 -27.875 -5.715 1 97.44 339 GLN A N 1
ATOM 2679 C CA . GLN A 1 339 ? 1.433 -27.422 -5.617 1 97.44 339 GLN A CA 1
ATOM 2680 C C . GLN A 1 339 ? 1.223 -26.547 -4.379 1 97.44 339 GLN A C 1
ATOM 2682 O O . GLN A 1 339 ? 0.492 -25.562 -4.43 1 97.44 339 GLN A O 1
ATOM 2687 N N . ARG A 1 340 ? 1.812 -26.953 -3.318 1 97 340 ARG A N 1
ATOM 2688 C CA . ARG A 1 340 ? 1.711 -26.172 -2.094 1 97 340 ARG A CA 1
ATOM 2689 C C . ARG A 1 340 ? 2.25 -24.75 -2.305 1 97 340 ARG A C 1
ATOM 2691 O O . ARG A 1 340 ? 1.646 -23.781 -1.852 1 97 340 ARG A O 1
ATOM 2698 N N . ALA A 1 341 ? 3.352 -24.594 -2.965 1 97.31 341 ALA A N 1
ATOM 2699 C CA . ALA A 1 341 ? 3.938 -23.297 -3.256 1 97.31 341 ALA A CA 1
ATOM 2700 C C . ALA A 1 341 ? 3.002 -22.453 -4.121 1 97.31 341 ALA A C 1
ATOM 2702 O O . ALA A 1 341 ? 2.82 -21.25 -3.867 1 97.31 341 ALA A O 1
ATOM 2703 N N . LEU A 1 342 ? 2.428 -23.062 -5.109 1 98 342 LEU A N 1
ATOM 2704 C CA . LEU A 1 342 ? 1.498 -22.375 -5.992 1 98 342 LEU A CA 1
ATOM 2705 C C . LEU A 1 342 ? 0.266 -21.906 -5.227 1 98 342 LEU A C 1
ATOM 2707 O O . LEU A 1 342 ? -0.161 -20.75 -5.371 1 98 342 LEU A O 1
ATOM 2711 N N . ASP A 1 343 ? -0.262 -22.781 -4.41 1 97.25 343 ASP A N 1
ATOM 2712 C CA . ASP A 1 343 ? -1.47 -22.469 -3.65 1 97.25 343 ASP A CA 1
ATOM 2713 C C . ASP A 1 343 ? -1.215 -21.328 -2.66 1 97.25 343 ASP A C 1
ATOM 2715 O O . ASP A 1 343 ? -2.057 -20.453 -2.494 1 97.25 343 ASP A O 1
ATOM 2719 N N . GLN A 1 344 ? -0.151 -21.422 -2.027 1 96.25 344 GLN A N 1
ATOM 2720 C CA . GLN A 1 344 ? 0.201 -20.375 -1.073 1 96.25 344 GLN A CA 1
ATOM 2721 C C . GLN A 1 344 ? 0.311 -19.016 -1.762 1 96.25 344 GLN A C 1
ATOM 2723 O O . GLN A 1 344 ? -0.143 -18 -1.226 1 96.25 344 GLN A O 1
ATOM 2728 N N . ALA A 1 345 ? 0.921 -18.969 -2.926 1 96.75 345 ALA A N 1
ATOM 2729 C CA . ALA A 1 345 ? 1.072 -17.734 -3.684 1 96.75 345 ALA A CA 1
ATOM 2730 C C . ALA A 1 345 ? -0.274 -17.25 -4.207 1 96.75 345 ALA A C 1
ATOM 2732 O O . ALA A 1 345 ? -0.494 -16.031 -4.336 1 96.75 345 ALA A O 1
ATOM 2733 N N . ALA A 1 346 ? -1.174 -18.125 -4.473 1 97.5 346 ALA A N 1
ATOM 2734 C CA . ALA A 1 346 ? -2.455 -17.797 -5.09 1 97.5 346 ALA A CA 1
ATOM 2735 C C . ALA A 1 346 ? -3.469 -17.344 -4.039 1 97.5 346 ALA A C 1
ATOM 2737 O O . ALA A 1 346 ? -4.434 -16.641 -4.352 1 97.5 346 ALA A O 1
ATOM 2738 N N . LYS A 1 347 ? -3.295 -17.766 -2.812 1 96.94 347 LYS A N 1
ATOM 2739 C CA . LYS A 1 347 ? -4.277 -17.578 -1.747 1 96.94 347 LYS A CA 1
ATOM 2740 C C . LYS A 1 347 ? -4.672 -16.109 -1.609 1 96.94 347 LYS A C 1
ATOM 2742 O O . LYS A 1 347 ? -5.859 -15.773 -1.652 1 96.94 347 LYS A O 1
ATOM 2747 N N . PRO A 1 348 ? -3.729 -15.188 -1.57 1 95.75 348 PRO A N 1
ATOM 2748 C CA . PRO A 1 348 ? -4.117 -13.781 -1.423 1 95.75 348 PRO A CA 1
ATOM 2749 C C . PRO A 1 348 ? -4.844 -13.234 -2.654 1 95.75 348 PRO A C 1
ATOM 2751 O O . PRO A 1 348 ? -5.609 -12.273 -2.549 1 95.75 348 PRO A O 1
ATOM 2754 N N . LEU A 1 349 ? -4.633 -13.852 -3.762 1 97.31 349 LEU A N 1
ATOM 2755 C CA . LEU A 1 349 ? -5.203 -13.383 -5.02 1 97.31 349 LEU A CA 1
ATOM 2756 C C . LEU A 1 349 ? -6.684 -13.742 -5.113 1 97.31 349 LEU A C 1
ATOM 2758 O O . LEU A 1 349 ? -7.398 -13.219 -5.973 1 97.31 349 LEU A O 1
ATOM 2762 N N . THR A 1 350 ? -7.113 -14.586 -4.164 1 97.94 350 THR A N 1
ATOM 2763 C CA . THR A 1 350 ? -8.5 -15.047 -4.191 1 97.94 350 THR A CA 1
ATOM 2764 C C . THR A 1 350 ? -9.375 -14.18 -3.289 1 97.94 350 THR A C 1
ATOM 2766 O O . THR A 1 350 ? -10.578 -14.414 -3.176 1 97.94 350 THR A O 1
ATOM 2769 N N . ARG A 1 351 ? -8.867 -13.18 -2.717 1 98.25 351 ARG A N 1
ATOM 2770 C CA . ARG A 1 351 ? -9.602 -12.305 -1.812 1 98.25 351 ARG A CA 1
ATOM 2771 C C . ARG A 1 351 ? -10.383 -11.25 -2.584 1 98.25 351 ARG A C 1
ATOM 2773 O O . ARG A 1 351 ? -10.211 -11.102 -3.795 1 98.25 351 ARG A O 1
ATOM 2780 N N . TYR A 1 352 ? -11.344 -10.617 -1.891 1 98.44 352 TYR A N 1
ATOM 2781 C CA . TYR A 1 352 ? -12 -9.406 -2.373 1 98.44 352 TYR A CA 1
ATOM 2782 C C . TYR A 1 352 ? -11.312 -8.164 -1.829 1 98.44 352 TYR A C 1
ATOM 2784 O O . TYR A 1 352 ? -10.68 -8.203 -0.771 1 98.44 352 TYR A O 1
ATOM 2792 N N . ARG A 1 353 ? -11.406 -7.105 -2.598 1 98.25 353 ARG A N 1
ATOM 2793 C CA . ARG A 1 353 ? -10.773 -5.867 -2.158 1 98.25 353 ARG A CA 1
ATOM 2794 C C . ARG A 1 353 ? -11.727 -4.684 -2.318 1 98.25 353 ARG A C 1
ATOM 2796 O O . ARG A 1 353 ? -12.297 -4.48 -3.391 1 98.25 353 ARG A O 1
ATOM 2803 N N . CYS A 1 354 ? -11.812 -3.941 -1.265 1 98.56 354 CYS A N 1
ATOM 2804 C CA . CYS A 1 354 ? -12.625 -2.732 -1.301 1 98.56 354 CYS A CA 1
ATOM 2805 C C . CYS A 1 354 ? -12 -1.684 -2.215 1 98.56 354 CYS A C 1
ATOM 2807 O O . CYS A 1 354 ? -10.836 -1.332 -2.057 1 98.56 354 CYS A O 1
ATOM 2809 N N . ALA A 1 355 ? -12.797 -1.155 -3.062 1 97.94 355 ALA A N 1
ATOM 2810 C CA . ALA A 1 355 ? -12.32 -0.154 -4.012 1 97.94 355 ALA A CA 1
ATOM 2811 C C . ALA A 1 355 ? -12.156 1.206 -3.342 1 97.94 355 ALA A C 1
ATOM 2813 O O . ALA A 1 355 ? -11.484 2.09 -3.869 1 97.94 355 ALA A O 1
ATOM 2814 N N . ALA A 1 356 ? -12.766 1.309 -2.242 1 96.69 356 ALA A N 1
ATOM 2815 C CA . ALA A 1 356 ? -12.734 2.598 -1.556 1 96.69 356 ALA A CA 1
ATOM 2816 C C . ALA A 1 356 ? -11.5 2.715 -0.663 1 96.69 356 ALA A C 1
ATOM 2818 O O . ALA A 1 356 ? -10.859 3.764 -0.62 1 96.69 356 ALA A O 1
ATOM 2819 N N . CYS A 1 357 ? -11.164 1.695 0.085 1 97.25 357 CYS A N 1
ATOM 2820 C CA . CYS A 1 357 ? -10.094 1.877 1.063 1 97.25 357 CYS A CA 1
ATOM 2821 C C . CYS A 1 357 ? -9.008 0.82 0.891 1 97.25 357 CYS A C 1
ATOM 2823 O O . CYS A 1 357 ? -7.977 0.872 1.558 1 97.25 357 CYS A O 1
ATOM 2825 N N . GLY A 1 358 ? -9.25 -0.244 0.19 1 97.75 358 GLY A N 1
ATOM 2826 C CA . GLY A 1 358 ? -8.242 -1.257 -0.065 1 97.75 358 GLY A CA 1
ATOM 2827 C C . GLY A 1 358 ? -8.305 -2.422 0.904 1 97.75 358 GLY A C 1
ATOM 2828 O O . GLY A 1 358 ? -7.527 -3.371 0.795 1 97.75 358 GLY A O 1
ATOM 2829 N N . PHE A 1 359 ? -9.234 -2.486 1.795 1 98 359 PHE A N 1
ATOM 2830 C CA . PHE A 1 359 ? -9.391 -3.58 2.746 1 98 359 PHE A CA 1
ATOM 2831 C C . PHE A 1 359 ? -9.672 -4.891 2.023 1 98 359 PHE A C 1
ATOM 2833 O O . PHE A 1 359 ? -10.562 -4.953 1.172 1 98 359 PHE A O 1
ATOM 2840 N N . GLU A 1 360 ? -8.938 -5.914 2.348 1 98.12 360 GLU A N 1
ATOM 2841 C CA . GLU A 1 360 ? -9.102 -7.211 1.698 1 98.12 360 GLU A CA 1
ATOM 2842 C C . GLU A 1 360 ? -9.781 -8.211 2.629 1 98.12 360 GLU A C 1
ATOM 2844 O O . GLU A 1 360 ? -9.562 -8.188 3.842 1 98.12 360 GLU A O 1
ATOM 2849 N N . ALA A 1 361 ? -10.617 -9.031 2.033 1 97.94 361 ALA A N 1
ATOM 2850 C CA . ALA A 1 361 ? -11.312 -10.055 2.805 1 97.94 361 ALA A CA 1
ATOM 2851 C C . ALA A 1 361 ? -11.555 -11.312 1.966 1 97.94 361 ALA A C 1
ATOM 2853 O O . ALA A 1 361 ? -11.633 -11.234 0.737 1 97.94 361 ALA A O 1
ATOM 2854 N N . ARG A 1 362 ? -11.664 -12.5 2.643 1 96.81 362 ARG A N 1
ATOM 2855 C CA . ARG A 1 362 ? -11.922 -13.766 1.969 1 96.81 362 ARG A CA 1
ATOM 2856 C C . ARG A 1 362 ? -13.359 -13.836 1.465 1 96.81 362 ARG A C 1
ATOM 2858 O O . ARG A 1 362 ? -13.633 -14.445 0.427 1 96.81 362 ARG A O 1
ATOM 2865 N N . GLN A 1 363 ? -14.125 -13.164 2.203 1 97.06 363 GLN A N 1
ATOM 2866 C CA . GLN A 1 363 ? -15.531 -13.133 1.831 1 97.06 363 GLN A CA 1
ATOM 2867 C C . GLN A 1 363 ? -15.938 -11.766 1.304 1 97.06 363 GLN A C 1
ATOM 2869 O O . GLN A 1 363 ? -15.305 -10.758 1.626 1 97.06 363 GLN A O 1
ATOM 2874 N N . HIS A 1 364 ? -16.969 -11.719 0.452 1 98.12 364 HIS A N 1
ATOM 2875 C CA . HIS A 1 364 ? -17.5 -10.477 -0.079 1 98.12 364 HIS A CA 1
ATOM 2876 C C . HIS A 1 364 ? -18.359 -9.758 0.963 1 98.12 364 HIS A C 1
ATOM 2878 O O . HIS A 1 364 ? -19.125 -10.391 1.682 1 98.12 364 HIS A O 1
ATOM 2884 N N . PHE A 1 365 ? -18.234 -8.461 1.059 1 97.88 365 PHE A N 1
ATOM 2885 C CA . PHE A 1 365 ? -19.047 -7.637 1.938 1 97.88 365 PHE A CA 1
ATOM 2886 C C . PHE A 1 365 ? -19.812 -6.582 1.142 1 97.88 365 PHE A C 1
ATOM 2888 O O . PHE A 1 365 ? -19.266 -6 0.201 1 97.88 365 PHE A O 1
ATOM 2895 N N . TRP A 1 366 ? -21.016 -6.406 1.554 1 98.06 366 TRP A N 1
ATOM 2896 C CA . TRP A 1 366 ? -21.781 -5.316 0.951 1 98.06 366 TRP A CA 1
ATOM 2897 C C . TRP A 1 366 ? -21.406 -3.977 1.572 1 98.06 366 TRP A C 1
ATOM 2899 O O . TRP A 1 366 ? -21.438 -2.943 0.9 1 98.06 366 TRP A O 1
ATOM 2909 N N . GLN A 1 367 ? -21.109 -4.039 2.812 1 96.56 367 GLN A N 1
ATOM 2910 C CA . GLN A 1 367 ? -20.562 -2.895 3.527 1 96.56 367 GLN A CA 1
ATOM 2911 C C . GLN A 1 367 ? -19.156 -3.193 4.043 1 96.56 367 GLN A C 1
ATOM 2913 O O . GLN A 1 367 ? -18.953 -4.125 4.824 1 96.56 367 GLN A O 1
ATOM 2918 N N . CYS A 1 368 ? -18.234 -2.42 3.723 1 97.88 368 CYS A N 1
ATOM 2919 C CA . CYS A 1 368 ? -16.828 -2.67 4.035 1 97.88 368 CYS A CA 1
ATOM 2920 C C . CYS A 1 368 ? -16.578 -2.551 5.531 1 97.88 368 CYS A C 1
ATOM 2922 O O . CYS A 1 368 ? -16.891 -1.527 6.141 1 97.88 368 CYS A O 1
ATOM 2924 N N . PRO A 1 369 ? -15.992 -3.531 6.125 1 95.94 369 PRO A N 1
ATOM 2925 C CA . PRO A 1 369 ? -15.656 -3.459 7.551 1 95.94 369 PRO A CA 1
ATOM 2926 C C . PRO A 1 369 ? -14.578 -2.428 7.855 1 95.94 369 PRO A C 1
ATOM 2928 O O . PRO A 1 369 ? -14.461 -1.962 8.992 1 95.94 369 PRO A O 1
ATOM 2931 N N . GLY A 1 370 ? -13.781 -2.107 6.863 1 94.5 370 GLY A N 1
ATOM 2932 C CA . GLY A 1 370 ? -12.711 -1.141 7.047 1 94.5 370 GLY A CA 1
ATOM 2933 C C . GLY A 1 370 ? -13.18 0.298 6.973 1 94.5 370 GLY A C 1
ATOM 2934 O O . GLY A 1 370 ? -12.977 1.073 7.91 1 94.5 370 GLY A O 1
ATOM 2935 N N . CYS A 1 371 ? -13.938 0.672 5.953 1 95.94 371 CYS A N 1
ATOM 2936 C CA . CYS A 1 371 ? -14.281 2.074 5.738 1 95.94 371 CYS A CA 1
ATOM 2937 C C . CYS A 1 371 ? -15.789 2.277 5.789 1 95.94 371 CYS A C 1
ATOM 2939 O O . CYS A 1 371 ? -16.281 3.402 5.645 1 95.94 371 CYS A O 1
ATOM 2941 N N . GLN A 1 372 ? -16.547 1.312 5.855 1 93.38 372 GLN A N 1
ATOM 2942 C CA . GLN A 1 372 ? -17.984 1.315 6.027 1 93.38 372 GLN A CA 1
ATOM 2943 C C . GLN A 1 372 ? -18.703 1.782 4.758 1 93.38 372 GLN A C 1
ATOM 2945 O O . GLN A 1 372 ? -19.875 2.148 4.797 1 93.38 372 GLN A O 1
ATOM 2950 N N . SER A 1 373 ? -17.984 1.74 3.672 1 95 373 SER A N 1
ATOM 2951 C CA . SER A 1 373 ? -18.609 2.078 2.398 1 95 373 SER A CA 1
ATOM 2952 C C . SER A 1 373 ? -19.469 0.929 1.889 1 95 373 SER A C 1
ATOM 2954 O O . SER A 1 373 ? -19.125 -0.241 2.055 1 95 373 SER A O 1
ATOM 2956 N N . TRP A 1 374 ? -20.594 1.329 1.324 1 95.75 374 TRP A N 1
ATOM 2957 C CA . TRP A 1 374 ? -21.469 0.326 0.736 1 95.75 374 TRP A CA 1
ATOM 2958 C C . TRP A 1 374 ? -21.062 0.017 -0.7 1 95.75 374 TRP A C 1
ATOM 2960 O O . TRP A 1 374 ? -20.609 0.904 -1.429 1 95.75 374 TRP A O 1
ATOM 2970 N N . ASP A 1 375 ? -21.234 -1.233 -1.125 1 97.44 375 ASP A N 1
ATOM 2971 C CA . ASP A 1 375 ? -21.078 -1.684 -2.504 1 97.44 375 ASP A CA 1
ATOM 2972 C C . ASP A 1 375 ? -19.688 -1.338 -3.031 1 97.44 375 ASP A C 1
ATOM 2974 O O . ASP A 1 375 ? -19.531 -0.93 -4.184 1 97.44 375 ASP A O 1
ATOM 2978 N N . SER A 1 376 ? -18.672 -1.435 -2.146 1 97.62 376 SER A N 1
ATOM 2979 C CA . SER A 1 376 ? -17.312 -1.033 -2.541 1 97.62 376 SER A CA 1
ATOM 2980 C C . SER A 1 376 ? -16.484 -2.238 -2.951 1 97.62 376 SER A C 1
ATOM 2982 O O . SER A 1 376 ? -15.344 -2.086 -3.404 1 97.62 376 SER A O 1
ATOM 2984 N N . TYR A 1 377 ? -17.062 -3.436 -2.908 1 98 377 TYR A N 1
ATOM 2985 C CA . TYR A 1 377 ? -16.391 -4.648 -3.357 1 98 377 TYR A CA 1
ATOM 2986 C C . TYR A 1 377 ? -16.906 -5.086 -4.723 1 98 377 TYR A C 1
ATOM 2988 O O . TYR A 1 377 ? -18.062 -5.523 -4.852 1 98 377 TYR A O 1
ATOM 2996 N N . PRO A 1 378 ? -16.078 -5.016 -5.699 1 97.56 378 PRO A N 1
ATOM 2997 C CA . PRO A 1 378 ? -16.5 -5.652 -6.953 1 97.56 378 PRO A CA 1
ATOM 2998 C C . PRO A 1 378 ? -16.656 -7.164 -6.82 1 97.56 378 PRO A C 1
ATOM 3000 O O . PRO A 1 378 ? -16.031 -7.785 -5.957 1 97.56 378 PRO A O 1
ATOM 3003 N N . ALA A 1 379 ? -17.516 -7.645 -7.668 1 97.5 379 ALA A N 1
ATOM 3004 C CA . ALA A 1 379 ? -17.719 -9.094 -7.676 1 97.5 379 ALA A CA 1
ATOM 3005 C C . ALA A 1 379 ? -16.594 -9.797 -8.422 1 97.5 379 ALA A C 1
ATOM 3007 O O . ALA A 1 379 ? -16.844 -10.633 -9.297 1 97.5 379 ALA A O 1
ATOM 3008 N N . ARG A 1 380 ? -15.383 -9.438 -8.117 1 96.62 380 ARG A N 1
ATOM 3009 C CA . ARG A 1 380 ? -14.148 -9.961 -8.703 1 96.62 380 ARG A CA 1
ATOM 3010 C C . ARG A 1 380 ? -13.086 -10.18 -7.637 1 96.62 380 ARG A C 1
ATOM 3012 O O . ARG A 1 380 ? -13.031 -9.453 -6.645 1 96.62 380 ARG A O 1
ATOM 3019 N N . ARG A 1 381 ? -12.305 -11.18 -7.875 1 97.38 381 ARG A N 1
ATOM 3020 C CA . ARG A 1 381 ? -11.188 -11.438 -6.977 1 97.38 381 ARG A CA 1
ATOM 3021 C C . ARG A 1 381 ? -10.047 -10.461 -7.227 1 97.38 381 ARG A C 1
ATOM 3023 O O . ARG A 1 381 ? -9.984 -9.828 -8.281 1 97.38 381 ARG A O 1
ATOM 3030 N N . VAL A 1 382 ? -9.156 -10.352 -6.297 1 96.88 382 VAL A N 1
ATOM 3031 C CA . VAL A 1 382 ? -8.023 -9.438 -6.363 1 96.88 382 VAL A CA 1
ATOM 3032 C C . VAL A 1 382 ? -7.238 -9.68 -7.648 1 96.88 382 VAL A C 1
ATOM 3034 O O . VAL A 1 382 ? -6.801 -8.734 -8.305 1 96.88 382 VAL A O 1
ATOM 3037 N N . GLU A 1 383 ? -7.066 -10.867 -8.086 1 95.94 383 GLU A N 1
ATOM 3038 C CA . GLU A 1 383 ? -6.281 -11.195 -9.281 1 95.94 383 GLU A CA 1
ATOM 3039 C C . GLU A 1 383 ? -6.906 -10.594 -10.531 1 95.94 383 GLU A C 1
ATOM 3041 O O . GLU A 1 383 ? -6.223 -10.383 -11.539 1 95.94 383 GLU A O 1
ATOM 3046 N N . GLU A 1 384 ? -8.18 -10.312 -10.445 1 94.69 384 GLU A N 1
ATOM 3047 C CA . GLU A 1 384 ? -8.922 -9.875 -11.625 1 94.69 384 GLU A CA 1
ATOM 3048 C C . GLU A 1 384 ? -9.07 -8.359 -11.664 1 94.69 384 GLU A C 1
ATOM 3050 O O . GLU A 1 384 ? -9.727 -7.816 -12.555 1 94.69 384 GLU A O 1
ATOM 3055 N N . LEU A 1 385 ? -8.625 -7.711 -10.602 1 91 385 LEU A N 1
ATOM 3056 C CA . LEU A 1 385 ? -8.789 -6.262 -10.508 1 91 385 LEU A CA 1
ATOM 3057 C C . LEU A 1 385 ? -7.672 -5.543 -11.258 1 91 385 LEU A C 1
ATOM 3059 O O . LEU A 1 385 ? -6.547 -6.039 -11.328 1 91 385 LEU A O 1
ATOM 3063 N N . MET B 1 1 ? -9.727 102 40.031 1 37.19 1 MET B N 1
ATOM 3064 C CA . MET B 1 1 ? -10.398 100.875 39.344 1 37.19 1 MET B CA 1
ATOM 3065 C C . MET B 1 1 ? -10.219 99.562 40.125 1 37.19 1 MET B C 1
ATOM 3067 O O . MET B 1 1 ? -9.094 99.188 40.375 1 37.19 1 MET B O 1
ATOM 3071 N N . GLU B 1 2 ? -11.078 99.375 41.156 1 45.88 2 GLU B N 1
ATOM 3072 C CA . GLU B 1 2 ? -11.234 98.312 42.125 1 45.88 2 GLU B CA 1
ATOM 3073 C C . GLU B 1 2 ? -11.406 97 41.469 1 45.88 2 GLU B C 1
ATOM 3075 O O . GLU B 1 2 ? -12.297 96.812 40.625 1 45.88 2 GLU B O 1
ATOM 3080 N N . PHE B 1 3 ? -10.234 96.5 41.062 1 51.38 3 PHE B N 1
ATOM 3081 C CA . PHE B 1 3 ? -10.133 95.188 40.531 1 51.38 3 PHE B CA 1
ATOM 3082 C C . PHE B 1 3 ? -11 94.188 41.344 1 51.38 3 PHE B C 1
ATOM 3084 O O . PHE B 1 3 ? -10.781 94.062 42.562 1 51.38 3 PHE B O 1
ATOM 3091 N N . ASP B 1 4 ? -12.359 94.188 41.062 1 51.62 4 ASP B N 1
ATOM 3092 C CA . ASP B 1 4 ? -13.445 93.438 41.656 1 51.62 4 ASP B CA 1
ATOM 3093 C C . ASP B 1 4 ? -13.102 91.938 41.719 1 51.62 4 ASP B C 1
ATOM 3095 O O . ASP B 1 4 ? -12.641 91.375 40.719 1 51.62 4 ASP B O 1
ATOM 3099 N N . LEU B 1 5 ? -12.781 91.375 42.875 1 58.03 5 LEU B N 1
ATOM 3100 C CA . LEU B 1 5 ? -12.539 90 43.375 1 58.03 5 LEU B CA 1
ATOM 3101 C C . LEU B 1 5 ? -13.445 89 42.656 1 58.03 5 LEU B C 1
ATOM 3103 O O . LEU B 1 5 ? -13.109 87.812 42.594 1 58.03 5 LEU B O 1
ATOM 3107 N N . SER B 1 6 ? -14.531 89.438 42.031 1 60.38 6 SER B N 1
ATOM 3108 C CA . SER B 1 6 ? -15.5 88.5 41.438 1 60.38 6 SER B CA 1
ATOM 3109 C C . SER B 1 6 ? -14.938 87.875 40.188 1 60.38 6 SER B C 1
ATOM 3111 O O . SER B 1 6 ? -15.227 86.688 39.875 1 60.38 6 SER B O 1
ATOM 3113 N N . TRP B 1 7 ? -14.148 88.625 39.469 1 58.84 7 TRP B N 1
ATOM 3114 C CA . TRP B 1 7 ? -13.578 88.062 38.219 1 58.84 7 TRP B CA 1
ATOM 3115 C C . TRP B 1 7 ? -12.539 87 38.531 1 58.84 7 TRP B C 1
ATOM 3117 O O . TRP B 1 7 ? -12.391 86.062 37.75 1 58.84 7 TRP B O 1
ATOM 3127 N N . LEU B 1 8 ? -11.906 87.188 39.688 1 57.16 8 LEU B N 1
ATOM 3128 C CA . LEU B 1 8 ? -10.883 86.188 40.094 1 57.16 8 LEU B CA 1
ATOM 3129 C C . LEU B 1 8 ? -11.516 84.875 40.531 1 57.16 8 LEU B C 1
ATOM 3131 O O . LEU B 1 8 ? -10.977 83.812 40.25 1 57.16 8 LEU B O 1
ATOM 3135 N N . LEU B 1 9 ? -12.602 85 41.156 1 63.03 9 LEU B N 1
ATOM 3136 C CA . LEU B 1 9 ? -13.32 83.75 41.594 1 63.03 9 LEU B CA 1
ATOM 3137 C C . LEU B 1 9 ? -13.828 83 40.406 1 63.03 9 LEU B C 1
ATOM 3139 O O . LEU B 1 9 ? -13.875 81.75 40.469 1 63.03 9 LEU B O 1
ATOM 3143 N N . LEU B 1 10 ? -14.039 83.625 39.281 1 64.88 10 LEU B N 1
ATOM 3144 C CA . LEU B 1 10 ? -14.516 83 38.094 1 64.88 10 LEU B CA 1
ATOM 3145 C C . LEU B 1 10 ? -13.352 82.438 37.281 1 64.88 10 LEU B C 1
ATOM 3147 O O . LEU B 1 10 ? -13.508 81.438 36.562 1 64.88 10 LEU B O 1
ATOM 3151 N N . GLY B 1 11 ? -12.172 83.062 37.5 1 67.81 11 GLY B N 1
ATOM 3152 C CA . GLY B 1 11 ? -11.008 82.625 36.75 1 67.81 11 GLY B CA 1
ATOM 3153 C C . GLY B 1 11 ? -10.453 81.312 37.156 1 67.81 11 GLY B C 1
ATOM 3154 O O . GLY B 1 11 ? -9.984 80.5 36.312 1 67.81 11 GLY B O 1
ATOM 3155 N N . LEU B 1 12 ? -10.531 81.062 38.469 1 71.38 12 LEU B N 1
ATOM 3156 C CA . LEU B 1 12 ? -9.961 79.812 39 1 71.38 12 LEU B CA 1
ATOM 3157 C C . LEU B 1 12 ? -10.711 78.562 38.5 1 71.38 12 LEU B C 1
ATOM 3159 O O . LEU B 1 12 ? -10.094 77.625 38.031 1 71.38 12 LEU B O 1
ATOM 3163 N N . PRO B 1 13 ? -12.062 78.562 38.562 1 75 13 PRO B N 1
ATOM 3164 C CA . PRO B 1 13 ? -12.781 77.438 38 1 75 13 PRO B CA 1
ATOM 3165 C C . PRO B 1 13 ? -12.609 77.312 36.469 1 75 13 PRO B C 1
ATOM 3167 O O . PRO B 1 13 ? -12.523 76.188 35.938 1 75 13 PRO B O 1
ATOM 3170 N N . LEU B 1 14 ? -12.391 78.438 35.844 1 74 14 LEU B N 1
ATOM 3171 C CA . LEU B 1 14 ? -12.195 78.438 34.375 1 74 14 LEU B CA 1
ATOM 3172 C C . LEU B 1 14 ? -10.828 77.875 34.031 1 74 14 LEU B C 1
ATOM 3174 O O . LEU B 1 14 ? -10.711 77.062 33.062 1 74 14 LEU B O 1
ATOM 3178 N N . ALA B 1 15 ? -9.836 78.188 34.781 1 73.12 15 ALA B N 1
ATOM 3179 C CA . ALA B 1 15 ? -8.492 77.688 34.531 1 73.12 15 ALA B CA 1
ATOM 3180 C C . ALA B 1 15 ? -8.438 76.188 34.844 1 73.12 15 ALA B C 1
ATOM 3182 O O . ALA B 1 15 ? -7.789 75.438 34.125 1 73.12 15 ALA B O 1
ATOM 3183 N N . PHE B 1 16 ? -9.117 75.75 35.875 1 73.31 16 PHE B N 1
ATOM 3184 C CA . PHE B 1 16 ? -9.219 74.375 36.188 1 73.31 16 PHE B CA 1
ATOM 3185 C C . PHE B 1 16 ? -9.898 73.562 35.062 1 73.31 16 PHE B C 1
ATOM 3187 O O . PHE B 1 16 ? -9.43 72.5 34.656 1 73.31 16 PHE B O 1
ATOM 3194 N N . VAL B 1 17 ? -10.969 74.188 34.531 1 74.94 17 VAL B N 1
ATOM 3195 C CA . VAL B 1 17 ? -11.734 73.562 33.469 1 74.94 17 VAL B CA 1
ATOM 3196 C C . VAL B 1 17 ? -10.914 73.5 32.188 1 74.94 17 VAL B C 1
ATOM 3198 O O . VAL B 1 17 ? -10.914 72.5 31.453 1 74.94 17 VAL B O 1
ATOM 3201 N N . LEU B 1 18 ? -10.133 74.562 32 1 73.81 18 LEU B N 1
ATOM 3202 C CA . LEU B 1 18 ? -9.305 74.625 30.812 1 73.81 18 LEU B CA 1
ATOM 3203 C C . LEU B 1 18 ? -8.148 73.625 30.906 1 73.81 18 LEU B C 1
ATOM 3205 O O . LEU B 1 18 ? -7.793 73 29.922 1 73.81 18 LEU B O 1
ATOM 3209 N N . GLY B 1 19 ? -7.5 73.5 32.062 1 69.56 19 GLY B N 1
ATOM 3210 C CA . GLY B 1 19 ? -6.484 72.438 32.281 1 69.56 19 GLY B CA 1
ATOM 3211 C C . GLY B 1 19 ? -7.016 71.062 32.156 1 69.56 19 GLY B C 1
ATOM 3212 O O . GLY B 1 19 ? -6.363 70.188 31.547 1 69.56 19 GLY B O 1
ATOM 3213 N N . TRP B 1 20 ? -8.188 70.812 32.656 1 70.12 20 TRP B N 1
ATOM 3214 C CA . TRP B 1 20 ? -8.891 69.562 32.562 1 70.12 20 TRP B CA 1
ATOM 3215 C C . TRP B 1 20 ? -9.227 69.25 31.109 1 70.12 20 TRP B C 1
ATOM 3217 O O . TRP B 1 20 ? -9.031 68.062 30.641 1 70.12 20 TRP B O 1
ATOM 3227 N N . LEU B 1 21 ? -9.641 70.25 30.375 1 71.25 21 LEU B N 1
ATOM 3228 C CA . LEU B 1 21 ? -9.992 70.125 28.969 1 71.25 21 LEU B CA 1
ATOM 3229 C C . LEU B 1 21 ? -8.75 69.875 28.109 1 71.25 21 LEU B C 1
ATOM 3231 O O . LEU B 1 21 ? -8.781 69.062 27.172 1 71.25 21 LEU B O 1
ATOM 3235 N N . ALA B 1 22 ? -7.688 70.438 28.391 1 68 22 ALA B N 1
ATOM 3236 C CA . ALA B 1 22 ? -6.438 70.25 27.656 1 68 22 ALA B CA 1
ATOM 3237 C C . ALA B 1 22 ? -5.887 68.812 27.859 1 68 22 ALA B C 1
ATOM 3239 O O . ALA B 1 22 ? -5.355 68.25 26.938 1 68 22 ALA B O 1
ATOM 3240 N N . SER B 1 23 ? -5.992 68.312 29.031 1 60.31 23 SER B N 1
ATOM 3241 C CA . SER B 1 23 ? -5.539 66.938 29.328 1 60.31 23 SER B CA 1
ATOM 3242 C C . SER B 1 23 ? -6.441 65.875 28.672 1 60.31 23 SER B C 1
ATOM 3244 O O . SER B 1 23 ? -5.973 64.812 28.25 1 60.31 23 SER B O 1
ATOM 3246 N N . ARG B 1 24 ? -7.645 66.25 28.562 1 61.06 24 ARG B N 1
ATOM 3247 C CA . ARG B 1 24 ? -8.602 65.375 27.922 1 61.06 24 ARG B CA 1
ATOM 3248 C C . ARG B 1 24 ? -8.359 65.312 26.422 1 61.06 24 ARG B C 1
ATOM 3250 O O . ARG B 1 24 ? -8.57 64.25 25.812 1 61.06 24 ARG B O 1
ATOM 3257 N N . PHE B 1 25 ? -7.91 66.375 25.875 1 55.69 25 PHE B N 1
ATOM 3258 C CA . PHE B 1 25 ? -7.578 66.375 24.453 1 55.69 25 PHE B CA 1
ATOM 3259 C C . PHE B 1 25 ? -6.383 65.438 24.203 1 55.69 25 PHE B C 1
ATOM 3261 O O . PHE B 1 25 ? -6.359 64.688 23.219 1 55.69 25 PHE B O 1
ATOM 3268 N N . ASP B 1 26 ? -5.375 65.562 25.062 1 52.75 26 ASP B N 1
ATOM 3269 C CA . ASP B 1 26 ? -4.223 64.688 24.938 1 52.75 26 ASP B CA 1
ATOM 3270 C C . ASP B 1 26 ? -4.621 63.219 25.172 1 52.75 26 ASP B C 1
ATOM 3272 O O . ASP B 1 26 ? -4.074 62.312 24.531 1 52.75 26 ASP B O 1
ATOM 3276 N N . LEU B 1 27 ? -5.59 63.062 25.922 1 51.53 27 LEU B N 1
ATOM 3277 C CA . LEU B 1 27 ? -6.078 61.719 26.266 1 51.53 27 LEU B CA 1
ATOM 3278 C C . LEU B 1 27 ? -6.836 61.094 25.109 1 51.53 27 LEU B C 1
ATOM 3280 O O . LEU B 1 27 ? -6.742 59.906 24.875 1 51.53 27 LEU B O 1
ATOM 3284 N N . ARG B 1 28 ? -7.527 61.906 24.484 1 55.06 28 ARG B N 1
AT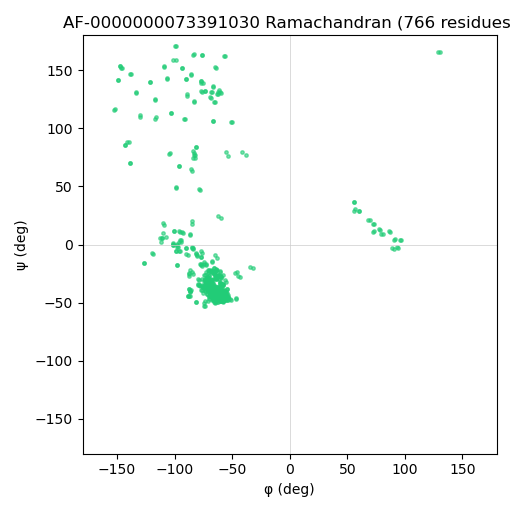OM 3285 C CA . ARG B 1 28 ? -8.25 61.406 23.312 1 55.06 28 ARG B CA 1
ATOM 3286 C C . ARG B 1 28 ? -7.293 60.938 22.234 1 55.06 28 ARG B C 1
ATOM 3288 O O . ARG B 1 28 ? -7.535 59.906 21.594 1 55.06 28 ARG B O 1
ATOM 3295 N N . GLN B 1 29 ? -6.207 61.625 22.016 1 49.66 29 GLN B N 1
ATOM 3296 C CA . GLN B 1 29 ? -5.223 61.219 21.016 1 49.66 29 GLN B CA 1
ATOM 3297 C C . GLN B 1 29 ? -4.516 59.938 21.422 1 49.66 29 GLN B C 1
ATOM 3299 O O . GLN B 1 29 ? -4.258 59.062 20.594 1 49.66 29 GLN B O 1
ATOM 3304 N N . LEU B 1 30 ? -4.215 59.844 22.703 1 47.59 30 LEU B N 1
ATOM 3305 C CA . LEU B 1 30 ? -3.559 58.656 23.219 1 47.59 30 LEU B CA 1
ATOM 3306 C C . LEU B 1 30 ? -4.5 57.438 23.172 1 47.59 30 LEU B C 1
ATOM 3308 O O . LEU B 1 30 ? -4.078 56.312 22.859 1 47.59 30 LEU B O 1
ATOM 3312 N N . ARG B 1 31 ? -5.73 57.719 23.422 1 50.78 31 ARG B N 1
ATOM 3313 C CA . ARG B 1 31 ? -6.746 56.688 23.328 1 50.78 31 ARG B CA 1
ATOM 3314 C C . ARG B 1 31 ? -6.91 56.188 21.891 1 50.78 31 ARG B C 1
ATOM 3316 O O . ARG B 1 31 ? -7.109 55 21.641 1 50.78 31 ARG B O 1
ATOM 3323 N N . GLN B 1 32 ? -6.879 57.125 20.953 1 48.78 32 GLN B N 1
ATOM 3324 C CA . GLN B 1 32 ? -7.02 56.781 19.547 1 48.78 32 GLN B CA 1
ATOM 3325 C C . GLN B 1 32 ? -5.828 55.938 19.078 1 48.78 32 GLN B C 1
ATOM 3327 O O . GLN B 1 32 ? -5.988 55 18.312 1 48.78 32 GLN B O 1
ATOM 3332 N N . GLU B 1 33 ? -4.664 56.344 19.484 1 45.25 33 GLU B N 1
ATOM 3333 C CA . GLU B 1 33 ? -3.463 55.625 19.094 1 45.25 33 GLU B CA 1
ATOM 3334 C C . GLU B 1 33 ? -3.402 54.25 19.781 1 45.25 33 GLU B C 1
ATOM 3336 O O . GLU B 1 33 ? -3.004 53.25 19.156 1 45.25 33 GLU B O 1
ATOM 3341 N N . ASN B 1 34 ? -3.715 54.281 21 1 44.31 34 ASN B N 1
ATOM 3342 C CA . ASN B 1 34 ? -3.697 53 21.734 1 44.31 34 ASN B CA 1
ATOM 3343 C C . ASN B 1 34 ? -4.801 52.062 21.266 1 44.31 34 ASN B C 1
ATOM 3345 O O . ASN B 1 34 ? -4.676 50.844 21.375 1 44.31 34 ASN B O 1
ATOM 3349 N N . ARG B 1 35 ? -5.824 52.656 20.875 1 50.22 35 ARG B N 1
ATOM 3350 C CA . ARG B 1 35 ? -6.922 51.844 20.328 1 50.22 35 ARG B CA 1
ATOM 3351 C C . ARG B 1 35 ? -6.551 51.25 18.984 1 50.22 35 ARG B C 1
ATOM 3353 O O . ARG B 1 35 ? -7.121 50.25 18.562 1 50.22 35 ARG B O 1
ATOM 3360 N N . ARG B 1 36 ? -5.641 51.844 18.359 1 49.56 36 ARG B N 1
ATOM 3361 C CA . ARG B 1 36 ? -5.297 51.375 17.016 1 49.56 36 ARG B CA 1
ATOM 3362 C C . ARG B 1 36 ? -4.473 50.094 17.094 1 49.56 36 ARG B C 1
ATOM 3364 O O . ARG B 1 36 ? -4.648 49.188 16.266 1 49.56 36 ARG B O 1
ATOM 3371 N N . ALA B 1 37 ? -3.576 50.031 18.047 1 48.56 37 ALA B N 1
ATOM 3372 C CA . ALA B 1 37 ? -2.668 48.906 18.141 1 48.56 37 ALA B CA 1
ATOM 3373 C C . ALA B 1 37 ? -3.434 47.625 18.453 1 48.56 37 ALA B C 1
ATOM 3375 O O . ALA B 1 37 ? -3.193 46.594 17.828 1 48.56 37 ALA B O 1
ATOM 3376 N N . PRO B 1 38 ? -4.484 47.781 19.328 1 50.66 38 PRO B N 1
ATOM 3377 C CA . PRO B 1 38 ? -5.289 46.594 19.609 1 50.66 38 PRO B CA 1
ATOM 3378 C C . PRO B 1 38 ? -6.16 46.188 18.438 1 50.66 38 PRO B C 1
ATOM 3380 O O . PRO B 1 38 ? -6.375 45 18.203 1 50.66 38 PRO B O 1
ATOM 3383 N N . LYS B 1 39 ? -6.43 47.219 17.75 1 49.97 39 LYS B N 1
ATOM 3384 C CA . LYS B 1 39 ? -7.332 46.906 16.641 1 49.97 39 LYS B CA 1
ATOM 3385 C C . LYS B 1 39 ? -6.617 46.094 15.57 1 49.97 39 LYS B C 1
ATOM 3387 O O . LYS B 1 39 ? -7.172 45.125 15.031 1 49.97 39 LYS B O 1
ATOM 3392 N N . ALA B 1 40 ? -5.395 46.625 15.211 1 49 40 ALA B N 1
ATOM 3393 C CA . ALA B 1 40 ? -4.641 45.906 14.203 1 49 40 ALA B CA 1
ATOM 3394 C C . ALA B 1 40 ? -4.309 44.5 14.695 1 49 40 ALA B C 1
ATOM 3396 O O . ALA B 1 40 ? -4.348 43.531 13.922 1 49 40 ALA B O 1
ATOM 3397 N N . TYR B 1 41 ? -3.982 44.438 15.938 1 49.38 41 TYR B N 1
ATOM 3398 C CA . TYR B 1 41 ? -3.746 43.125 16.531 1 49.38 41 TYR B CA 1
ATOM 3399 C C . TYR B 1 41 ? -5 42.281 16.469 1 49.38 41 TYR B C 1
ATOM 3401 O O . TYR B 1 41 ? -4.926 41.094 16.141 1 49.38 41 TYR B O 1
ATOM 3409 N N . PHE B 1 42 ? -6.012 42.969 16.703 1 51.44 42 PHE B N 1
ATOM 3410 C CA . PHE B 1 42 ? -7.281 42.25 16.656 1 51.44 42 PHE B CA 1
ATOM 3411 C C . PHE B 1 42 ? -7.59 41.781 15.242 1 51.44 42 PHE B C 1
ATOM 3413 O O . PHE B 1 42 ? -8.078 40.656 15.047 1 51.44 42 PHE B O 1
ATOM 3420 N N . LYS B 1 43 ? -7.406 42.656 14.484 1 51.38 43 LYS B N 1
ATOM 3421 C CA . LYS B 1 43 ? -7.629 42.281 13.086 1 51.38 43 LYS B CA 1
ATOM 3422 C C . LYS B 1 43 ? -6.742 41.125 12.68 1 51.38 43 LYS B C 1
ATOM 3424 O O . LYS B 1 43 ? -7.203 40.188 12.016 1 51.38 43 LYS B O 1
ATOM 3429 N N . GLY B 1 44 ? -5.539 41.25 13.109 1 49.31 44 GLY B N 1
ATOM 3430 C CA . GLY B 1 44 ? -4.617 40.188 12.812 1 49.31 44 GLY B CA 1
ATOM 3431 C C . GLY B 1 44 ? -5.004 38.875 13.469 1 49.31 44 GLY B C 1
ATOM 3432 O O . GLY B 1 44 ? -4.957 37.812 12.836 1 49.31 44 GLY B O 1
ATOM 3433 N N . LEU B 1 45 ? -5.418 38.969 14.688 1 54.53 45 LEU B N 1
ATOM 3434 C CA . LEU B 1 45 ? -5.859 37.781 15.391 1 54.53 45 LEU B CA 1
ATOM 3435 C C . LEU B 1 45 ? -7.082 37.156 14.711 1 54.53 45 LEU B C 1
ATOM 3437 O O . LEU B 1 45 ? -7.188 35.938 14.57 1 54.53 45 LEU B O 1
ATOM 3441 N N . ASN B 1 46 ? -7.93 38.031 14.359 1 50.41 46 ASN B N 1
ATOM 3442 C CA . ASN B 1 46 ? -9.117 37.562 13.648 1 50.41 46 ASN B CA 1
ATOM 3443 C C . ASN B 1 46 ? -8.758 36.844 12.359 1 50.41 46 ASN B C 1
ATOM 3445 O O . ASN B 1 46 ? -9.336 35.812 12.039 1 50.41 46 ASN B O 1
ATOM 3449 N N . TYR B 1 47 ? -7.883 37.531 11.781 1 52.72 47 TYR B N 1
ATOM 3450 C CA . TYR B 1 47 ? -7.453 36.906 10.547 1 52.72 47 TYR B CA 1
ATOM 3451 C C . TYR B 1 47 ? -6.801 35.562 10.82 1 52.72 47 TYR B C 1
ATOM 3453 O O . TYR B 1 47 ? -7.02 34.594 10.078 1 52.72 47 TYR B O 1
ATOM 3461 N N . LEU B 1 48 ? -6.027 35.562 11.836 1 51.88 48 LEU B N 1
ATOM 3462 C CA . LEU B 1 48 ? -5.309 34.344 12.203 1 51.88 48 LEU B CA 1
ATOM 3463 C C . LEU B 1 48 ? -6.285 33.219 12.555 1 51.88 48 LEU B C 1
ATOM 3465 O O . LEU B 1 48 ? -6.094 32.062 12.141 1 51.88 48 LEU B O 1
ATOM 3469 N N . LEU B 1 49 ? -7.277 33.656 13.18 1 54.5 49 LEU B N 1
ATOM 3470 C CA . LEU B 1 49 ? -8.25 32.688 13.656 1 54.5 49 LEU B CA 1
ATOM 3471 C C . LEU B 1 49 ? -9.148 32.219 12.523 1 54.5 49 LEU B C 1
ATOM 3473 O O . LEU B 1 49 ? -9.648 31.078 12.555 1 54.5 49 LEU B O 1
ATOM 3477 N N . ASN B 1 50 ? -9.438 33.156 11.633 1 51.22 50 ASN B N 1
ATOM 3478 C CA . ASN B 1 50 ? -10.281 32.812 10.492 1 51.22 50 ASN B CA 1
ATOM 3479 C C . ASN B 1 50 ? -9.469 32.25 9.336 1 51.22 50 ASN B C 1
ATOM 3481 O O . ASN B 1 50 ? -9.93 32.219 8.195 1 51.22 50 ASN B O 1
ATOM 3485 N N . GLU B 1 51 ? -8.32 32.031 9.609 1 49.81 51 GLU B N 1
ATOM 3486 C CA . GLU B 1 51 ? -7.426 31.375 8.68 1 49.81 51 GLU B CA 1
ATOM 3487 C C . GLU B 1 51 ? -7.035 32.281 7.527 1 49.81 51 GLU B C 1
ATOM 3489 O O . GLU B 1 51 ? -6.797 31.828 6.406 1 49.81 51 GLU B O 1
ATOM 3494 N N . GLN B 1 52 ? -7.355 33.531 7.645 1 47.31 52 GLN B N 1
ATOM 3495 C CA . GLN B 1 52 ? -6.773 34.5 6.707 1 47.31 52 GLN B CA 1
ATOM 3496 C C . GLN B 1 52 ? -5.406 34.969 7.184 1 47.31 52 GLN B C 1
ATOM 3498 O O . GLN B 1 52 ? -5.254 36.125 7.59 1 47.31 52 GLN B O 1
ATOM 3503 N N . GLN B 1 53 ? -4.508 34.125 7.266 1 50.56 53 GLN B N 1
ATOM 3504 C CA . GLN B 1 53 ? -3.182 34.188 7.871 1 50.56 53 GLN B CA 1
ATOM 3505 C C . GLN B 1 53 ? -2.344 35.312 7.258 1 50.56 53 GLN B C 1
ATOM 3507 O O . GLN B 1 53 ? -1.603 36 7.969 1 50.56 53 GLN B O 1
ATOM 3512 N N . ASP B 1 54 ? -2.643 35.656 6.051 1 50.88 54 ASP B N 1
ATOM 3513 C CA . ASP B 1 54 ? -1.785 36.656 5.379 1 50.88 54 ASP B CA 1
ATOM 3514 C C . ASP B 1 54 ? -2.021 38.062 5.926 1 50.88 54 ASP B C 1
ATOM 3516 O O . ASP B 1 54 ? -1.068 38.781 6.234 1 50.88 54 ASP B O 1
ATOM 3520 N N . GLN B 1 55 ? -3.166 38.375 5.906 1 53.5 55 GLN B N 1
ATOM 3521 C CA . GLN B 1 55 ? -3.484 39.719 6.355 1 53.5 55 GLN B CA 1
ATOM 3522 C C . GLN B 1 55 ? -3.145 39.906 7.832 1 53.5 55 GLN B C 1
ATOM 3524 O O . GLN B 1 55 ? -2.748 41 8.25 1 53.5 55 GLN B O 1
ATOM 3529 N N . ALA B 1 56 ? -3.227 38.875 8.516 1 52.25 56 ALA B N 1
ATOM 3530 C CA . ALA B 1 56 ? -2.863 38.906 9.93 1 52.25 56 ALA B CA 1
ATOM 3531 C C . ALA B 1 56 ? -1.365 39.125 10.109 1 52.25 56 ALA B C 1
ATOM 3533 O O . ALA B 1 56 ? -0.945 39.938 10.945 1 52.25 56 ALA B O 1
ATOM 3534 N N . ILE B 1 57 ? -0.61 38.562 9.352 1 49.84 57 ILE B N 1
ATOM 3535 C CA . ILE B 1 57 ? 0.846 38.625 9.391 1 49.84 57 ILE B CA 1
ATOM 3536 C C . ILE B 1 57 ? 1.294 40.062 9.055 1 49.84 57 ILE B C 1
ATOM 3538 O O . ILE B 1 57 ? 2.154 40.625 9.734 1 49.84 57 ILE B O 1
ATOM 3542 N N . ASP B 1 58 ? 0.714 40.656 8.086 1 50.75 58 ASP B N 1
ATOM 3543 C CA . ASP B 1 58 ? 1.085 42 7.715 1 50.75 58 ASP B CA 1
ATOM 3544 C C . ASP B 1 58 ? 0.805 43 8.859 1 50.75 58 ASP B C 1
ATOM 3546 O O . ASP B 1 58 ? 1.621 43.875 9.148 1 50.75 58 ASP B O 1
ATOM 3550 N N . ALA B 1 59 ? -0.181 42.844 9.414 1 53.34 59 ALA B N 1
ATOM 3551 C CA . ALA B 1 59 ? -0.546 43.719 10.523 1 53.34 59 ALA B CA 1
ATOM 3552 C C . ALA B 1 59 ? 0.38 43.531 11.719 1 53.34 59 ALA B C 1
ATOM 3554 O O . ALA B 1 59 ? 0.747 44.469 12.406 1 53.34 59 ALA B O 1
ATOM 3555 N N . PHE B 1 60 ? 0.86 42.344 11.922 1 53.38 60 PHE B N 1
ATOM 3556 C CA . PHE B 1 60 ? 1.777 42.031 13.016 1 53.38 60 PHE B CA 1
ATOM 3557 C C . PHE B 1 60 ? 3.164 42.594 12.734 1 53.38 60 PHE B C 1
ATOM 3559 O O . PHE B 1 60 ? 3.805 43.156 13.625 1 53.38 60 PHE B O 1
ATOM 3566 N N . ILE B 1 61 ? 3.633 42.344 11.602 1 51.75 61 ILE B N 1
ATOM 3567 C CA . ILE B 1 61 ? 4.938 42.875 11.211 1 51.75 61 ILE B CA 1
ATOM 3568 C C . ILE B 1 61 ? 4.98 44.375 11.445 1 51.75 61 ILE B C 1
ATOM 3570 O O . ILE B 1 61 ? 5.969 44.906 11.969 1 51.75 61 ILE B O 1
ATOM 3574 N N . GLU B 1 62 ? 4.023 45.031 11.055 1 50.94 62 GLU B N 1
ATOM 3575 C CA . GLU B 1 62 ? 3.957 46.469 11.242 1 50.94 62 GLU B CA 1
ATOM 3576 C C . GLU B 1 62 ? 4.004 46.844 12.727 1 50.94 62 GLU B C 1
ATOM 3578 O O . GLU B 1 62 ? 4.648 47.812 13.102 1 50.94 62 GLU B O 1
ATOM 3583 N N . ALA B 1 63 ? 3.447 46 13.469 1 51 63 ALA B N 1
ATOM 3584 C CA . ALA B 1 63 ? 3.357 46.312 14.898 1 51 63 ALA B CA 1
ATOM 3585 C C . ALA B 1 63 ? 4.688 46.031 15.602 1 51 63 ALA B C 1
ATOM 3587 O O . ALA B 1 63 ? 5.039 46.75 16.562 1 51 63 ALA B O 1
ATOM 3588 N N . VAL B 1 64 ? 5.488 44.969 15.203 1 51.47 64 VAL B N 1
ATOM 3589 C CA . VAL B 1 64 ? 6.68 44.531 15.914 1 51.47 64 VAL B CA 1
ATOM 3590 C C . VAL B 1 64 ? 7.895 45.312 15.438 1 51.47 64 VAL B C 1
ATOM 3592 O O . VAL B 1 64 ? 8.914 45.375 16.125 1 51.47 64 VAL B O 1
ATOM 3595 N N . GLN B 1 65 ? 8.008 45.844 14.367 1 49.31 65 GLN B N 1
ATOM 3596 C CA . GLN B 1 65 ? 9.172 46.531 13.812 1 49.31 65 GLN B CA 1
ATOM 3597 C C . GLN B 1 65 ? 9.766 47.5 14.828 1 49.31 65 GLN B C 1
ATOM 3599 O O . GLN B 1 65 ? 10.977 47.75 14.828 1 49.31 65 GLN B O 1
ATOM 3604 N N . ASN B 1 66 ? 9.148 48 15.75 1 47.16 66 ASN B N 1
ATOM 3605 C CA . ASN B 1 66 ? 9.75 49.094 16.531 1 47.16 66 ASN B CA 1
ATOM 3606 C C . ASN B 1 66 ? 10.039 48.656 17.969 1 47.16 66 ASN B C 1
ATOM 3608 O O . ASN B 1 66 ? 10.406 49.469 18.797 1 47.16 66 ASN B O 1
ATOM 3612 N N . ASP B 1 67 ? 9.867 47.375 18.406 1 48.34 67 ASP B N 1
ATOM 3613 C CA . ASP B 1 67 ? 10.148 47.031 19.797 1 48.34 67 ASP B CA 1
ATOM 3614 C C . ASP B 1 67 ? 11.289 46.031 19.906 1 48.34 67 ASP B C 1
ATOM 3616 O O . ASP B 1 67 ? 11.242 44.969 19.281 1 48.34 67 ASP B O 1
ATOM 3620 N N . PRO B 1 68 ? 12.633 46.406 20.422 1 50.78 68 PRO B N 1
ATOM 3621 C CA . PRO B 1 68 ? 13.836 45.562 20.578 1 50.78 68 PRO B CA 1
ATOM 3622 C C . PRO B 1 68 ? 13.555 44.219 21.234 1 50.78 68 PRO B C 1
ATOM 3624 O O . PRO B 1 68 ? 14.234 43.25 20.969 1 50.78 68 PRO B O 1
ATOM 3627 N N . ASP B 1 69 ? 12.781 44.219 22.359 1 53.22 69 ASP B N 1
ATOM 3628 C CA . ASP B 1 69 ? 12.492 43 23.109 1 53.22 69 ASP B CA 1
ATOM 3629 C C . ASP B 1 69 ? 11.719 42 22.25 1 53.22 69 ASP B C 1
ATOM 3631 O O . ASP B 1 69 ? 11.234 41 22.75 1 53.22 69 ASP B O 1
ATOM 3635 N N . THR B 1 70 ? 12.062 42.375 21.062 1 62.25 70 THR B N 1
ATOM 3636 C CA . THR B 1 70 ? 11.125 41.688 20.172 1 62.25 70 THR B CA 1
ATOM 3637 C C . THR B 1 70 ? 11.828 40.594 19.359 1 62.25 70 THR B C 1
ATOM 3639 O O . THR B 1 70 ? 11.281 40.094 18.375 1 62.25 70 THR B O 1
ATOM 3642 N N . SER B 1 71 ? 13.18 40.312 19.797 1 71.75 71 SER B N 1
ATOM 3643 C CA . SER B 1 71 ? 13.867 39.312 19.016 1 71.75 71 SER B CA 1
ATOM 3644 C C . SER B 1 71 ? 13.07 38 18.969 1 71.75 71 SER B C 1
ATOM 3646 O O . SER B 1 71 ? 12.93 37.375 17.922 1 71.75 71 SER B O 1
ATOM 3648 N N . GLU B 1 72 ? 12.539 37.719 20.047 1 73.19 72 GLU B N 1
ATOM 3649 C CA . GLU B 1 72 ? 11.781 36.469 20.141 1 73.19 72 GLU B CA 1
ATOM 3650 C C . GLU B 1 72 ? 10.57 36.5 19.203 1 73.19 72 GLU B C 1
ATOM 3652 O O . GLU B 1 72 ? 10.219 35.469 18.609 1 73.19 72 GLU B O 1
ATOM 3657 N N . LEU B 1 73 ? 10.094 37.594 19.172 1 67.06 73 LEU B N 1
ATOM 3658 C CA . LEU B 1 73 ? 8.945 37.75 18.297 1 67.06 73 LEU B CA 1
ATOM 3659 C C . LEU B 1 73 ? 9.352 37.562 16.828 1 67.06 73 LEU B C 1
ATOM 3661 O O . LEU B 1 73 ? 8.625 36.969 16.047 1 67.06 73 LEU B O 1
ATOM 3665 N N . HIS B 1 74 ? 10.477 38.188 16.469 1 74.06 74 HIS B N 1
ATOM 3666 C CA . HIS B 1 74 ? 10.969 38.031 15.102 1 74.06 74 HIS B CA 1
ATOM 3667 C C . HIS B 1 74 ? 11.195 36.562 14.781 1 74.06 74 HIS B C 1
ATOM 3669 O O . HIS B 1 74 ? 10.797 36.062 13.711 1 74.06 74 HIS B O 1
ATOM 3675 N N . PHE B 1 75 ? 11.805 35.812 15.719 1 80 75 PHE B N 1
ATOM 3676 C CA . PHE B 1 75 ? 12.031 34.375 15.516 1 80 75 PHE B CA 1
ATOM 3677 C C . PHE B 1 75 ? 10.711 33.656 15.32 1 80 75 PHE B C 1
ATOM 3679 O O . PHE B 1 75 ? 10.586 32.812 14.43 1 80 75 PHE B O 1
ATOM 3686 N N . ALA B 1 76 ? 9.812 34 16.109 1 72.06 76 ALA B N 1
ATOM 3687 C CA . ALA B 1 76 ? 8.508 33.344 16.031 1 72.06 76 ALA B CA 1
ATOM 3688 C C . ALA B 1 76 ? 7.836 33.625 14.688 1 72.06 76 ALA B C 1
ATOM 3690 O O . ALA B 1 76 ? 7.273 32.719 14.078 1 72.06 76 ALA B O 1
ATOM 3691 N N . LEU B 1 77 ? 7.957 34.844 14.289 1 72.19 77 LEU B N 1
ATOM 3692 C CA . LEU B 1 77 ? 7.355 35.219 13.016 1 72.19 77 LEU B CA 1
ATOM 3693 C C . LEU B 1 77 ? 8.055 34.531 11.852 1 72.19 77 LEU B C 1
ATOM 3695 O O . LEU B 1 77 ? 7.395 34 10.945 1 72.19 77 LEU B O 1
ATOM 3699 N N . GLY B 1 78 ? 9.32 34.562 11.891 1 81.44 78 GLY B N 1
ATOM 3700 C CA . GLY B 1 78 ? 10.07 33.875 10.859 1 81.44 78 GLY B CA 1
ATOM 3701 C C . GLY B 1 78 ? 9.727 32.375 10.75 1 81.44 78 GLY B C 1
ATOM 3702 O O . GLY B 1 78 ? 9.539 31.859 9.656 1 81.44 78 GLY B O 1
ATOM 3703 N N . ASN B 1 79 ? 9.617 31.766 11.828 1 81.81 79 ASN B N 1
ATOM 3704 C CA . ASN B 1 79 ? 9.281 30.359 11.859 1 81.81 79 ASN B CA 1
ATOM 3705 C C . ASN B 1 79 ? 7.875 30.109 11.32 1 81.81 79 ASN B C 1
ATOM 3707 O O . ASN B 1 79 ? 7.645 29.125 10.609 1 81.81 79 ASN B O 1
ATOM 3711 N N . LEU B 1 80 ? 7.082 30.906 11.688 1 71.94 80 LEU B N 1
ATOM 3712 C CA . LEU B 1 80 ? 5.711 30.797 11.203 1 71.94 80 LEU B CA 1
ATOM 3713 C C . LEU B 1 80 ? 5.66 30.891 9.68 1 71.94 80 LEU B C 1
ATOM 3715 O O . LEU B 1 80 ? 5 30.078 9.031 1 71.94 80 LEU B O 1
ATOM 3719 N N . PHE B 1 81 ? 6.328 31.875 9.164 1 79.38 81 PHE B N 1
ATOM 3720 C CA . PHE B 1 81 ? 6.352 32.031 7.715 1 79.38 81 PHE B CA 1
ATOM 3721 C C . PHE B 1 81 ? 6.93 30.797 7.043 1 79.38 81 PHE B C 1
ATOM 3723 O O . PHE B 1 81 ? 6.414 30.344 6.023 1 79.38 81 PHE B O 1
ATOM 3730 N N . ARG B 1 82 ? 7.902 30.281 7.617 1 89.25 82 ARG B N 1
ATOM 3731 C CA . ARG B 1 82 ? 8.508 29.062 7.066 1 89.25 82 ARG B CA 1
ATOM 3732 C C . ARG B 1 82 ? 7.531 27.906 7.082 1 89.25 82 ARG B C 1
ATOM 3734 O O . ARG B 1 82 ? 7.41 27.172 6.098 1 89.25 82 ARG B O 1
ATOM 3741 N N . ARG B 1 83 ? 6.871 27.734 8.062 1 82.69 83 ARG B N 1
ATOM 3742 C CA . ARG B 1 83 ? 5.914 26.641 8.188 1 82.69 83 ARG B CA 1
ATOM 3743 C C . ARG B 1 83 ? 4.789 26.781 7.172 1 82.69 83 ARG B C 1
ATOM 3745 O O . ARG B 1 83 ? 4.309 25.781 6.637 1 82.69 83 ARG B O 1
ATOM 3752 N N . ARG B 1 84 ? 4.543 27.953 6.844 1 78.31 84 ARG B N 1
ATOM 3753 C CA . ARG B 1 84 ? 3.439 28.203 5.922 1 78.31 84 ARG B CA 1
ATOM 3754 C C . ARG B 1 84 ? 3.92 28.172 4.473 1 78.31 84 ARG B C 1
ATOM 3756 O O . ARG B 1 84 ? 3.127 28.359 3.547 1 78.31 84 ARG B O 1
ATOM 3763 N N . GLY B 1 85 ? 5.141 28.109 4.367 1 87.69 85 GLY B N 1
ATOM 3764 C CA . GLY B 1 85 ? 5.703 28.031 3.027 1 87.69 85 GLY B CA 1
ATOM 3765 C C . GLY B 1 85 ? 6.016 29.391 2.434 1 87.69 85 GLY B C 1
ATOM 3766 O O . GLY B 1 85 ? 6.293 29.5 1.239 1 87.69 85 GLY B O 1
ATOM 3767 N N . GLU B 1 86 ? 5.812 30.406 3.219 1 87.44 86 GLU B N 1
ATOM 3768 C CA . GLU B 1 86 ? 6.188 31.75 2.779 1 87.44 86 GLU B CA 1
ATOM 3769 C C . GLU B 1 86 ? 7.672 32 3.018 1 87.44 86 GLU B C 1
ATOM 3771 O O . GLU B 1 86 ? 8.039 32.844 3.838 1 87.44 86 GLU B O 1
ATOM 3776 N N . TYR B 1 87 ? 8.438 31.469 2.297 1 91.81 87 TYR B N 1
ATOM 3777 C CA . TYR B 1 87 ? 9.867 31.391 2.551 1 91.81 87 TYR B CA 1
ATOM 3778 C C . TYR B 1 87 ? 10.531 32.75 2.324 1 91.81 87 TYR B C 1
ATOM 3780 O O . TYR B 1 87 ? 11.438 33.125 3.064 1 91.81 87 TYR B O 1
ATOM 3788 N N . ASN B 1 88 ? 10.07 33.5 1.347 1 89.56 88 ASN B N 1
ATOM 3789 C CA . ASN B 1 88 ? 10.656 34.812 1.083 1 89.56 88 ASN B CA 1
ATOM 3790 C C . ASN B 1 88 ? 10.484 35.75 2.273 1 89.56 88 ASN B C 1
ATOM 3792 O O . ASN B 1 88 ? 11.414 36.469 2.629 1 89.56 88 ASN B O 1
ATOM 3796 N N . ARG B 1 89 ? 9.375 35.656 2.846 1 84.62 89 ARG B N 1
ATOM 3797 C CA . ARG B 1 89 ? 9.133 36.469 4.02 1 84.62 89 ARG B CA 1
ATOM 3798 C C . ARG B 1 89 ? 9.969 36 5.207 1 84.62 89 ARG B C 1
ATOM 3800 O O . ARG B 1 89 ? 10.508 36.812 5.957 1 84.62 89 ARG B O 1
ATOM 3807 N N . ALA B 1 90 ? 10.008 34.75 5.414 1 89 90 ALA B N 1
ATOM 3808 C CA . ALA B 1 90 ? 10.844 34.188 6.473 1 89 90 ALA B CA 1
ATOM 3809 C C . ALA B 1 90 ? 12.289 34.656 6.324 1 89 90 ALA B C 1
ATOM 3811 O O . ALA B 1 90 ? 12.914 35.094 7.293 1 89 90 ALA B O 1
ATOM 3812 N N . VAL B 1 91 ? 12.797 34.594 5.059 1 93 91 VAL B N 1
ATOM 3813 C CA . VAL B 1 91 ? 14.164 35 4.766 1 93 91 VAL B CA 1
ATOM 3814 C C . VAL B 1 91 ? 14.352 36.469 5.137 1 93 91 VAL B C 1
ATOM 3816 O O . VAL B 1 91 ? 15.336 36.844 5.793 1 93 91 VAL B O 1
ATOM 3819 N N . ARG B 1 92 ? 13.406 37.312 4.777 1 88.19 92 ARG B N 1
ATOM 3820 C CA . ARG B 1 92 ? 13.5 38.75 5.055 1 88.19 92 ARG B CA 1
ATOM 3821 C C . ARG B 1 92 ? 13.539 39 6.555 1 88.19 92 ARG B C 1
ATOM 3823 O O . ARG B 1 92 ? 14.328 39.812 7.027 1 88.19 92 ARG B O 1
ATOM 3830 N N . VAL B 1 93 ? 12.742 38.312 7.27 1 84.06 93 VAL B N 1
ATOM 3831 C CA . VAL B 1 93 ? 12.672 38.469 8.719 1 84.06 93 VAL B CA 1
ATOM 3832 C C . VAL B 1 93 ? 14.008 38.094 9.352 1 84.06 93 VAL B C 1
ATOM 3834 O O . VAL B 1 93 ? 14.562 38.875 10.141 1 84.06 93 VAL B O 1
ATOM 3837 N N . HIS B 1 94 ? 14.523 37 9 1 91.94 94 HIS B N 1
ATOM 3838 C CA . HIS B 1 94 ? 15.758 36.531 9.633 1 91.94 94 HIS B CA 1
ATOM 3839 C C . HIS B 1 94 ? 16.969 37.312 9.133 1 91.94 94 HIS B C 1
ATOM 3841 O O . HIS B 1 94 ? 17.906 37.562 9.883 1 91.94 94 HIS B O 1
ATOM 3847 N N . GLU B 1 95 ? 16.938 37.719 7.879 1 91.44 95 GLU B N 1
ATOM 3848 C CA . GLU B 1 95 ? 17.984 38.625 7.391 1 91.44 95 GLU B CA 1
ATOM 3849 C C . GLU B 1 95 ? 17.984 39.938 8.156 1 91.44 95 GLU B C 1
ATOM 3851 O O . GLU B 1 95 ? 19.062 40.469 8.492 1 91.44 95 GLU B O 1
ATOM 3856 N N . HIS B 1 96 ? 16.828 40.406 8.367 1 83.5 96 HIS B N 1
ATOM 3857 C CA . HIS B 1 96 ? 16.719 41.625 9.148 1 83.5 96 HIS B CA 1
ATOM 3858 C C . HIS B 1 96 ? 17.281 41.438 10.555 1 83.5 96 HIS B C 1
ATOM 3860 O O . HIS B 1 96 ? 18.016 42.281 11.055 1 83.5 96 HIS B O 1
ATOM 3866 N N . LEU B 1 97 ? 16.906 40.375 11.172 1 84.75 97 LEU B N 1
ATOM 3867 C CA . LEU B 1 97 ? 17.422 40.062 12.5 1 84.75 97 LEU B CA 1
ATOM 3868 C C . LEU B 1 97 ? 18.938 40.062 12.5 1 84.75 97 LEU B C 1
ATOM 3870 O O . LEU B 1 97 ? 19.578 40.594 13.406 1 84.75 97 LEU B O 1
ATOM 3874 N N . LEU B 1 98 ? 19.516 39.469 11.484 1 90.38 98 LEU B N 1
ATOM 3875 C CA . LEU B 1 98 ? 20.969 39.344 11.398 1 90.38 98 LEU B CA 1
ATOM 3876 C C . LEU B 1 98 ? 21.609 40.719 11.117 1 90.38 98 LEU B C 1
ATOM 3878 O O . LEU B 1 98 ? 22.781 40.906 11.445 1 90.38 98 LEU B O 1
ATOM 3882 N N . SER B 1 99 ? 20.859 41.594 10.539 1 86.38 99 SER B N 1
ATOM 3883 C CA . SER B 1 99 ? 21.391 42.906 10.203 1 86.38 99 SER B CA 1
ATOM 3884 C C . SER B 1 99 ? 21.391 43.844 11.414 1 86.38 99 SER B C 1
ATOM 3886 O O . SER B 1 99 ? 22.062 44.875 11.406 1 86.38 99 SER B O 1
ATOM 3888 N N . ARG B 1 100 ? 20.766 43.312 12.438 1 80.81 100 ARG B N 1
ATOM 3889 C CA . ARG B 1 100 ? 20.688 44.156 13.648 1 80.81 100 ARG B CA 1
ATOM 3890 C C . ARG B 1 100 ? 22.031 44.156 14.383 1 80.81 100 ARG B C 1
ATOM 3892 O O . ARG B 1 100 ? 22.656 43.094 14.555 1 80.81 100 ARG B O 1
ATOM 3899 N N . GLY B 1 101 ? 22.562 45.281 14.773 1 77.25 101 GLY B N 1
ATOM 3900 C CA . GLY B 1 101 ? 23.828 45.438 15.477 1 77.25 101 GLY B CA 1
ATOM 3901 C C . GLY B 1 101 ? 23.734 45.062 16.953 1 77.25 101 GLY B C 1
ATOM 3902 O O . GLY B 1 101 ? 24.75 44.781 17.594 1 77.25 101 GLY B O 1
ATOM 3903 N N . ASP B 1 102 ? 22.453 45 17.594 1 79.75 102 ASP B N 1
ATOM 3904 C CA . ASP B 1 102 ? 22.281 44.812 19.031 1 79.75 102 ASP B CA 1
ATOM 3905 C C . ASP B 1 102 ? 22.047 43.344 19.344 1 79.75 102 ASP B C 1
ATOM 3907 O O . ASP B 1 102 ? 21.797 42.969 20.5 1 79.75 102 ASP B O 1
ATOM 3911 N N . LEU B 1 103 ? 22.25 42.438 18.391 1 84.31 103 LEU B N 1
ATOM 3912 C CA . LEU B 1 103 ? 21.953 41.031 18.625 1 84.31 103 LEU B CA 1
ATOM 3913 C C . LEU B 1 103 ? 23.109 40.344 19.344 1 84.31 103 LEU B C 1
ATOM 3915 O O . LEU B 1 103 ? 24.281 40.5 18.953 1 84.31 103 LEU B O 1
ATOM 3919 N N . GLY B 1 104 ? 22.844 39.75 20.516 1 87.25 104 GLY B N 1
ATOM 3920 C CA . GLY B 1 104 ? 23.859 38.938 21.172 1 87.25 104 GLY B CA 1
ATOM 3921 C C . GLY B 1 104 ? 24.391 37.812 20.297 1 87.25 104 GLY B C 1
ATOM 3922 O O . GLY B 1 104 ? 23.797 37.5 19.266 1 87.25 104 GLY B O 1
ATOM 3923 N N . ARG B 1 105 ? 25.5 37.344 20.703 1 90.81 105 ARG B N 1
ATOM 3924 C CA . ARG B 1 105 ? 26.156 36.281 19.922 1 90.81 105 ARG B CA 1
ATOM 3925 C C . ARG B 1 105 ? 25.25 35.062 19.766 1 90.81 105 ARG B C 1
ATOM 3927 O O . ARG B 1 105 ? 25.109 34.531 18.656 1 90.81 105 ARG B O 1
ATOM 3934 N N . ALA B 1 106 ? 24.656 34.688 20.781 1 91.5 106 ALA B N 1
ATOM 3935 C CA . ALA B 1 106 ? 23.797 33.5 20.75 1 91.5 106 ALA B CA 1
ATOM 3936 C C . ALA B 1 106 ? 22.609 33.719 19.812 1 91.5 106 ALA B C 1
ATOM 3938 O O . ALA B 1 106 ? 22.266 32.812 19.031 1 91.5 106 ALA B O 1
ATOM 3939 N N . ASP B 1 107 ? 22.094 34.844 19.844 1 88.31 107 ASP B N 1
ATOM 3940 C CA . ASP B 1 107 ? 20.953 35.156 19 1 88.31 107 ASP B CA 1
ATOM 3941 C C . ASP B 1 107 ? 21.375 35.281 17.531 1 88.31 107 ASP B C 1
ATOM 3943 O O . ASP B 1 107 ? 20.609 34.938 16.625 1 88.31 107 ASP B O 1
ATOM 3947 N N . ARG B 1 108 ? 22.5 35.75 17.359 1 93.5 108 ARG B N 1
ATOM 3948 C CA . ARG B 1 108 ? 23.016 35.875 16 1 93.5 108 ARG B CA 1
ATOM 3949 C C . ARG B 1 108 ? 23.203 34.5 15.367 1 93.5 108 ARG B C 1
ATOM 3951 O O . ARG B 1 108 ? 22.812 34.281 14.211 1 93.5 108 ARG B O 1
ATOM 3958 N N . GLU B 1 109 ? 23.781 33.625 16.172 1 95.06 109 GLU B N 1
ATOM 3959 C CA . GLU B 1 109 ? 23.953 32.25 15.688 1 95.06 109 GLU B CA 1
ATOM 3960 C C . GLU B 1 109 ? 22.609 31.594 15.422 1 95.06 109 GLU B C 1
ATOM 3962 O O . GLU B 1 109 ? 22.453 30.875 14.43 1 95.06 109 GLU B O 1
ATOM 3967 N N . ARG B 1 110 ? 21.719 31.828 16.234 1 93.81 110 ARG B N 1
ATOM 3968 C CA . ARG B 1 110 ? 20.375 31.297 16.078 1 93.81 110 ARG B CA 1
ATOM 3969 C C . ARG B 1 110 ? 19.719 31.859 14.828 1 93.81 110 ARG B C 1
ATOM 3971 O O . ARG B 1 110 ? 19.062 31.125 14.078 1 93.81 110 ARG B O 1
ATOM 3978 N N . ALA B 1 111 ? 19.859 33.094 14.609 1 93.38 111 ALA B N 1
ATOM 3979 C CA . ALA B 1 111 ? 19.297 33.75 13.43 1 93.38 111 ALA B CA 1
ATOM 3980 C C . ALA B 1 111 ? 19.938 33.219 12.148 1 93.38 111 ALA B C 1
ATOM 3982 O O . ALA B 1 111 ? 19.25 33 11.148 1 93.38 111 ALA B O 1
ATOM 3983 N N . GLN B 1 112 ? 21.234 33.031 12.242 1 95.88 112 GLN B N 1
ATOM 3984 C CA . GLN B 1 112 ? 21.953 32.469 11.109 1 95.88 112 GLN B CA 1
ATOM 3985 C C . GLN B 1 112 ? 21.422 31.078 10.773 1 95.88 112 GLN B C 1
ATOM 3987 O O . GLN B 1 112 ? 21.219 30.75 9.602 1 95.88 112 GLN B O 1
ATOM 3992 N N . HIS B 1 113 ? 21.25 30.281 11.75 1 95.94 113 HIS B N 1
ATOM 3993 C CA . HIS B 1 113 ? 20.703 28.938 11.57 1 95.94 113 HIS B CA 1
ATOM 3994 C C . HIS B 1 113 ? 19.297 28.984 10.984 1 95.94 113 HIS B C 1
ATOM 3996 O O . HIS B 1 113 ? 18.969 28.25 10.047 1 95.94 113 HIS B O 1
ATOM 4002 N N . ALA B 1 114 ? 18.484 29.875 11.492 1 95.31 114 ALA B N 1
ATOM 4003 C CA . ALA B 1 114 ? 17.109 30.031 10.984 1 95.31 114 ALA B CA 1
ATOM 4004 C C . ALA B 1 114 ? 17.125 30.453 9.516 1 95.31 114 ALA B C 1
ATOM 4006 O O . ALA B 1 114 ? 16.328 29.938 8.719 1 95.31 114 ALA B O 1
ATOM 4007 N N . LEU B 1 115 ? 18 31.344 9.234 1 95.75 115 LEU B N 1
ATOM 4008 C CA . LEU B 1 115 ? 18.109 31.797 7.855 1 95.75 115 LEU B CA 1
ATOM 4009 C C . LEU B 1 115 ? 18.516 30.656 6.938 1 95.75 115 LEU B C 1
ATOM 4011 O O . LEU B 1 115 ? 17.969 30.516 5.836 1 95.75 115 LEU B O 1
ATOM 4015 N N . ALA B 1 116 ? 19.453 29.859 7.387 1 97 116 ALA B N 1
ATOM 4016 C CA . ALA B 1 116 ? 19.875 28.703 6.613 1 97 116 ALA B CA 1
ATOM 4017 C C . ALA B 1 116 ? 18.688 27.766 6.34 1 97 116 ALA B C 1
ATOM 4019 O O . ALA B 1 116 ? 18.516 27.281 5.219 1 97 116 ALA B O 1
ATOM 4020 N N . LEU B 1 117 ? 17.906 27.578 7.32 1 96 117 LEU B N 1
ATOM 4021 C CA . LEU B 1 117 ? 16.734 26.719 7.18 1 96 117 LEU B CA 1
ATOM 4022 C C . LEU B 1 117 ? 15.742 27.328 6.184 1 96 117 LEU B C 1
ATOM 4024 O O . LEU B 1 117 ? 15.117 26.594 5.41 1 96 117 LEU B O 1
ATOM 4028 N N . ASP B 1 118 ? 15.625 28.562 6.242 1 95.62 118 ASP B N 1
ATOM 4029 C CA . ASP B 1 118 ? 14.758 29.234 5.285 1 95.62 118 ASP B CA 1
ATOM 4030 C C . ASP B 1 118 ? 15.203 28.953 3.85 1 95.62 118 ASP B C 1
ATOM 4032 O O . ASP B 1 118 ? 14.383 28.609 2.996 1 95.62 118 ASP B O 1
ATOM 4036 N N . PHE B 1 119 ? 16.469 29.125 3.654 1 95.94 119 PHE B N 1
ATOM 4037 C CA . PHE B 1 119 ? 17.016 28.906 2.32 1 95.94 119 PHE B CA 1
ATOM 4038 C C . PHE B 1 119 ? 16.797 27.469 1.875 1 95.94 119 PHE B C 1
ATOM 4040 O O . PHE B 1 119 ? 16.453 27.203 0.72 1 95.94 119 PHE B O 1
ATOM 4047 N N . LEU B 1 120 ? 17.016 26.547 2.756 1 95.12 120 LEU B N 1
ATOM 4048 C CA . LEU B 1 120 ? 16.844 25.125 2.443 1 95.12 120 LEU B CA 1
ATOM 4049 C C . LEU B 1 120 ? 15.406 24.844 2.014 1 95.12 120 LEU B C 1
ATOM 4051 O O . LEU B 1 120 ? 15.172 24.219 0.979 1 95.12 120 LEU B O 1
ATOM 4055 N N . LYS B 1 121 ? 14.492 25.359 2.715 1 94.81 121 LYS B N 1
ATOM 4056 C CA . LYS B 1 121 ? 13.078 25.125 2.434 1 94.81 121 LYS B CA 1
ATOM 4057 C C . LYS B 1 121 ? 12.648 25.828 1.153 1 94.81 121 LYS B C 1
ATOM 4059 O O . LYS B 1 121 ? 11.781 25.328 0.425 1 94.81 121 LYS B O 1
ATOM 4064 N N . ALA B 1 122 ? 13.305 26.938 0.869 1 94 122 ALA B N 1
ATOM 4065 C CA . ALA B 1 122 ? 12.992 27.688 -0.341 1 94 122 ALA B CA 1
ATOM 4066 C C . ALA B 1 122 ? 13.664 27.062 -1.563 1 94 122 ALA B C 1
ATOM 4068 O O . ALA B 1 122 ? 13.406 27.484 -2.697 1 94 122 ALA B O 1
ATOM 4069 N N . GLY B 1 123 ? 14.555 26.078 -1.319 1 92.38 123 GLY B N 1
ATOM 4070 C CA . GLY B 1 123 ? 15.242 25.422 -2.418 1 92.38 123 GLY B CA 1
ATOM 4071 C C . GLY B 1 123 ? 16.406 26.219 -2.967 1 92.38 123 GLY B C 1
ATOM 4072 O O . GLY B 1 123 ? 16.875 25.969 -4.082 1 92.38 123 GLY B O 1
ATOM 4073 N N . LEU B 1 124 ? 16.734 27.266 -2.271 1 94 124 LEU B N 1
ATOM 4074 C CA . LEU B 1 124 ? 17.906 28.062 -2.662 1 94 124 LEU B CA 1
ATOM 4075 C C . LEU B 1 124 ? 19.188 27.438 -2.121 1 94 124 LEU B C 1
ATOM 4077 O O . LEU B 1 124 ? 19.75 27.922 -1.137 1 94 124 LEU B O 1
ATOM 4081 N N . LEU B 1 125 ? 19.625 26.438 -2.725 1 93.94 125 LEU B N 1
ATOM 4082 C CA . LEU B 1 125 ? 20.641 25.547 -2.186 1 93.94 125 LEU B CA 1
ATOM 4083 C C . LEU B 1 125 ? 21.984 26.25 -2.09 1 93.94 125 LEU B C 1
ATOM 4085 O O . LEU B 1 125 ? 22.734 26.047 -1.128 1 93.94 125 LEU B O 1
ATOM 4089 N N . ASP B 1 126 ? 22.344 27.031 -3.045 1 94.31 126 ASP B N 1
ATOM 4090 C CA . ASP B 1 126 ? 23.609 27.75 -3.002 1 94.31 126 ASP B CA 1
ATOM 4091 C C . ASP B 1 126 ? 23.672 28.688 -1.797 1 94.31 126 ASP B C 1
ATOM 4093 O O . ASP B 1 126 ? 24.656 28.688 -1.055 1 94.31 126 ASP B O 1
ATOM 4097 N N . ARG B 1 127 ? 22.625 29.453 -1.597 1 95.5 127 ARG B N 1
ATOM 4098 C CA . ARG B 1 127 ? 22.578 30.359 -0.456 1 95.5 127 ARG B CA 1
ATOM 4099 C C . ARG B 1 127 ? 22.547 29.594 0.858 1 95.5 127 ARG B C 1
ATOM 4101 O O . ARG B 1 127 ? 23.141 30.016 1.851 1 95.5 127 ARG B O 1
ATOM 4108 N N . ALA B 1 128 ? 21.828 28.516 0.817 1 96.88 128 ALA B N 1
ATOM 4109 C CA . ALA B 1 128 ? 21.781 27.656 2.002 1 96.88 128 ALA B CA 1
ATOM 4110 C C . ALA B 1 128 ? 23.172 27.172 2.379 1 96.88 128 ALA B C 1
ATOM 4112 O O . ALA B 1 128 ? 23.547 27.188 3.553 1 96.88 128 ALA B O 1
ATOM 4113 N N . GLU B 1 129 ? 23.891 26.703 1.348 1 96.31 129 GLU B N 1
ATOM 4114 C CA . GLU B 1 129 ? 25.25 26.219 1.596 1 96.31 129 GLU B CA 1
ATOM 4115 C C . GLU B 1 129 ? 26.094 27.297 2.264 1 96.31 129 GLU B C 1
ATOM 4117 O O . GLU B 1 129 ? 26.766 27.031 3.262 1 96.31 129 GLU B O 1
ATOM 4122 N N . ASP B 1 130 ? 25.969 28.5 1.733 1 96.31 130 ASP B N 1
ATOM 4123 C CA . ASP B 1 130 ? 26.734 29.609 2.293 1 96.31 130 ASP B CA 1
ATOM 4124 C C . ASP B 1 130 ? 26.328 29.891 3.738 1 96.31 130 ASP B C 1
ATOM 4126 O O . ASP B 1 130 ? 27.172 30.047 4.609 1 96.31 130 ASP B O 1
ATOM 4130 N N . ALA B 1 131 ? 25.062 29.906 3.943 1 97 131 ALA B N 1
ATOM 4131 C CA . ALA B 1 131 ? 24.547 30.188 5.281 1 97 131 ALA B CA 1
ATOM 4132 C C . ALA B 1 131 ? 24.938 29.078 6.262 1 97 131 ALA B C 1
ATOM 4134 O O . ALA B 1 131 ? 25.281 29.359 7.414 1 97 131 ALA B O 1
ATOM 4135 N N . LEU B 1 132 ? 24.953 27.875 5.844 1 97.62 132 LEU B N 1
ATOM 4136 C CA . LEU B 1 132 ? 25.266 26.734 6.688 1 97.62 132 LEU B CA 1
ATOM 4137 C C . LEU B 1 132 ? 26.75 26.703 7.027 1 97.62 132 LEU B C 1
ATOM 4139 O O . LEU B 1 132 ? 27.125 26.375 8.156 1 97.62 132 LEU B O 1
ATOM 4143 N N . GLN B 1 133 ? 27.578 27.047 6.051 1 96.19 133 GLN B N 1
ATOM 4144 C CA . GLN B 1 133 ? 29.031 27.047 6.27 1 96.19 133 GLN B CA 1
ATOM 4145 C C . GLN B 1 133 ? 29.422 28.016 7.371 1 96.19 133 GLN B C 1
ATOM 4147 O O . GLN B 1 133 ? 30.375 27.797 8.109 1 96.19 133 GLN B O 1
ATOM 4152 N N . ARG B 1 134 ? 28.594 29.031 7.539 1 96.12 134 ARG B N 1
ATOM 4153 C CA . ARG B 1 134 ? 28.875 30.062 8.523 1 96.12 134 ARG B CA 1
ATOM 4154 C C . ARG B 1 134 ? 28.562 29.578 9.938 1 96.12 134 ARG B C 1
ATOM 4156 O O . ARG B 1 134 ? 28.938 30.219 10.922 1 96.12 134 ARG B O 1
ATOM 4163 N N . LEU B 1 135 ? 28.031 28.453 10.016 1 96.56 135 LEU B N 1
ATOM 4164 C CA . LEU B 1 135 ? 27.641 27.938 11.328 1 96.56 135 LEU B CA 1
ATOM 4165 C C . LEU B 1 135 ? 28.719 27.031 11.906 1 96.56 135 LEU B C 1
ATOM 4167 O O . LEU B 1 135 ? 28.578 26.5 13.008 1 96.56 135 LEU B O 1
ATOM 4171 N N . GLU B 1 136 ? 29.844 26.891 11.172 1 94.12 136 GLU B N 1
ATOM 4172 C CA . GLU B 1 136 ? 30.984 26.125 11.695 1 94.12 136 GLU B CA 1
ATOM 4173 C C . GLU B 1 136 ? 31.5 26.734 12.992 1 94.12 136 GLU B C 1
ATOM 4175 O O . GLU B 1 136 ? 31.688 27.953 13.086 1 94.12 136 GLU B O 1
ATOM 4180 N N . GLY B 1 137 ? 31.656 25.891 13.992 1 92.06 137 GLY B N 1
ATOM 4181 C CA . GLY B 1 137 ? 32.188 26.375 15.266 1 92.06 137 GLY B CA 1
ATOM 4182 C C . GLY B 1 137 ? 31.109 26.844 16.219 1 92.06 137 GLY B C 1
ATOM 4183 O O . GLY B 1 137 ? 31.406 27.281 17.328 1 92.06 137 GLY B O 1
ATOM 4184 N N . THR B 1 138 ? 29.875 26.828 15.766 1 94.69 138 THR B N 1
ATOM 4185 C CA . THR B 1 138 ? 28.766 27.234 16.609 1 94.69 138 THR B CA 1
ATOM 4186 C C . THR B 1 138 ? 28.047 26 17.188 1 94.69 138 THR B C 1
ATOM 4188 O O . THR B 1 138 ? 28.359 24.875 16.812 1 94.69 138 THR B O 1
ATOM 4191 N N . PRO B 1 139 ? 27.156 26.234 18.094 1 92.94 139 PRO B N 1
ATOM 4192 C CA . PRO B 1 139 ? 26.391 25.109 18.641 1 92.94 139 PRO B CA 1
ATOM 4193 C C . PRO B 1 139 ? 25.531 24.422 17.578 1 92.94 139 PRO B C 1
ATOM 4195 O O . PRO B 1 139 ? 25.062 23.297 17.797 1 92.94 139 PRO B O 1
ATOM 4198 N N . PHE B 1 140 ? 25.391 25.047 16.391 1 94.5 140 PHE B N 1
ATOM 4199 C CA . PHE B 1 140 ? 24.531 24.5 15.344 1 94.5 140 PHE B CA 1
ATOM 4200 C C . PHE B 1 140 ? 25.375 23.766 14.297 1 94.5 140 PHE B C 1
ATOM 4202 O O . PHE B 1 140 ? 24.859 23.406 13.234 1 94.5 140 PHE B O 1
ATOM 4209 N N . GLU B 1 141 ? 26.578 23.531 14.562 1 93.62 141 GLU B N 1
ATOM 4210 C CA . GLU B 1 141 ? 27.516 22.938 13.609 1 93.62 141 GLU B CA 1
ATOM 4211 C C . GLU B 1 141 ? 27.047 21.562 13.156 1 93.62 141 GLU B C 1
ATOM 4213 O O . GLU B 1 141 ? 27.094 21.25 11.961 1 93.62 141 GLU B O 1
ATOM 4218 N N . GLY B 1 142 ? 26.703 20.766 14.086 1 90.38 142 GLY B N 1
ATOM 4219 C CA . GLY B 1 142 ? 26.25 19.438 13.75 1 90.38 142 GLY B CA 1
ATOM 4220 C C . GLY B 1 142 ? 25.078 19.422 12.789 1 90.38 142 GLY B C 1
ATOM 4221 O O . GLY B 1 142 ? 25.094 18.703 11.781 1 90.38 142 GLY B O 1
ATOM 4222 N N . GLN B 1 143 ? 24.125 20.234 13.133 1 92 143 GLN B N 1
ATOM 4223 C CA . GLN B 1 143 ? 22.938 20.328 12.281 1 92 143 GLN B CA 1
ATOM 4224 C C . GLN B 1 143 ? 23.297 20.891 10.906 1 92 143 GLN B C 1
ATOM 4226 O O . GLN B 1 143 ? 22.781 20.438 9.883 1 92 143 GLN B O 1
ATOM 4231 N N . ALA B 1 144 ? 24.125 21.828 10.945 1 94.88 144 ALA B N 1
ATOM 4232 C CA . ALA B 1 144 ? 24.562 22.453 9.695 1 94.88 144 ALA B CA 1
ATOM 4233 C C . ALA B 1 144 ? 25.281 21.438 8.805 1 94.88 144 ALA B C 1
ATOM 4235 O O . ALA B 1 144 ? 25.031 21.375 7.602 1 94.88 144 ALA B O 1
ATOM 4236 N N . ARG B 1 145 ? 26.141 20.672 9.414 1 93.62 145 ARG B N 1
ATOM 4237 C CA . ARG B 1 145 ? 26.875 19.656 8.664 1 93.62 145 ARG B CA 1
ATOM 4238 C C . ARG B 1 145 ? 25.938 18.609 8.078 1 93.62 145 ARG B C 1
ATOM 4240 O O . ARG B 1 145 ? 26.109 18.188 6.934 1 93.62 145 ARG B O 1
ATOM 4247 N N . MET B 1 146 ? 24.984 18.281 8.82 1 92.56 146 MET B N 1
ATOM 4248 C CA . MET B 1 146 ? 24 17.312 8.32 1 92.56 146 MET B CA 1
ATOM 4249 C C . MET B 1 146 ? 23.266 17.875 7.117 1 92.56 146 MET B C 1
ATOM 4251 O O . MET B 1 146 ? 23.047 17.172 6.133 1 92.56 146 MET B O 1
ATOM 4255 N N . ALA B 1 147 ? 22.938 19.031 7.203 1 94.25 147 ALA B N 1
ATOM 4256 C CA . ALA B 1 147 ? 22.219 19.688 6.102 1 94.25 147 ALA B CA 1
ATOM 4257 C C . ALA B 1 147 ? 23.125 19.812 4.875 1 94.25 147 ALA B C 1
ATOM 4259 O O . ALA B 1 147 ? 22.672 19.594 3.744 1 94.25 147 ALA B O 1
ATOM 4260 N N . LEU B 1 148 ? 24.312 20.188 5.133 1 95.06 148 LEU B N 1
ATOM 4261 C CA . LEU B 1 148 ? 25.266 20.281 4.039 1 95.06 148 LEU B CA 1
ATOM 4262 C C . LEU B 1 148 ? 25.438 18.938 3.344 1 95.06 148 LEU B C 1
ATOM 4264 O O . LEU B 1 148 ? 25.484 18.859 2.113 1 95.06 148 LEU B O 1
ATOM 4268 N N . LEU B 1 149 ? 25.531 17.938 4.121 1 92.81 149 LEU B N 1
ATOM 4269 C CA . LEU B 1 149 ? 25.672 16.594 3.568 1 92.81 149 LEU B CA 1
ATOM 4270 C C . LEU B 1 149 ? 24.5 16.25 2.652 1 92.81 149 LEU B C 1
ATOM 4272 O O . LEU B 1 149 ? 24.688 15.734 1.554 1 92.81 149 LEU B O 1
ATOM 4276 N N . ALA B 1 150 ? 23.391 16.562 3.129 1 92 150 ALA B N 1
ATOM 4277 C CA . ALA B 1 150 ? 22.203 16.312 2.326 1 92 150 ALA B CA 1
ATOM 4278 C C . ALA B 1 150 ? 22.266 17.062 1.001 1 92 150 ALA B C 1
ATOM 4280 O O . ALA B 1 150 ? 21.906 16.516 -0.048 1 92 150 ALA B O 1
ATOM 4281 N N . ILE B 1 151 ? 22.703 18.25 1.033 1 93.81 151 ILE B N 1
ATOM 4282 C CA . ILE B 1 151 ? 22.812 19.062 -0.166 1 93.81 151 ILE B CA 1
ATOM 4283 C C . ILE B 1 151 ? 23.812 18.438 -1.131 1 93.81 151 ILE B C 1
ATOM 4285 O O . ILE B 1 151 ? 23.531 18.281 -2.32 1 93.81 151 ILE B O 1
ATOM 4289 N N . TYR B 1 152 ? 24.875 18.047 -0.605 1 95 152 TYR B N 1
ATOM 4290 C CA . TYR B 1 152 ? 25.938 17.516 -1.449 1 95 152 TYR B CA 1
ATOM 4291 C C . TYR B 1 152 ? 25.547 16.156 -2.029 1 95 152 TYR B C 1
ATOM 4293 O O . TYR B 1 152 ? 25.875 15.852 -3.174 1 95 152 TYR B O 1
ATOM 4301 N N . GLU B 1 153 ? 24.844 15.344 -1.318 1 93 153 GLU B N 1
ATOM 4302 C CA . GLU B 1 153 ? 24.359 14.062 -1.831 1 93 153 GLU B CA 1
ATOM 4303 C C . GLU B 1 153 ? 23.375 14.266 -2.971 1 93 153 GLU B C 1
ATOM 4305 O O . GLU B 1 153 ? 23.453 13.602 -4.004 1 93 153 GLU B O 1
ATOM 4310 N N . ARG B 1 154 ? 22.547 15.18 -2.775 1 89.12 154 ARG B N 1
ATOM 4311 C CA . ARG B 1 154 ? 21.547 15.469 -3.795 1 89.12 154 ARG B CA 1
ATOM 4312 C C . ARG B 1 154 ? 22.188 15.961 -5.082 1 89.12 154 ARG B C 1
ATOM 4314 O O . ARG B 1 154 ? 21.766 15.609 -6.18 1 89.12 154 ARG B O 1
ATOM 4321 N N . SER B 1 155 ? 23.156 16.781 -4.902 1 91.81 155 SER B N 1
ATOM 4322 C CA . SER B 1 155 ? 23.828 17.328 -6.07 1 91.81 155 SER B CA 1
ATOM 4323 C C . SER B 1 155 ? 24.922 16.391 -6.57 1 91.81 155 SER B C 1
ATOM 4325 O O . SER B 1 155 ? 25.609 16.688 -7.547 1 91.81 155 SER B O 1
ATOM 4327 N N . ARG B 1 156 ? 25.141 15.258 -5.867 1 94.12 156 ARG B N 1
ATOM 4328 C CA . ARG B 1 156 ? 26.141 14.25 -6.191 1 94.12 156 ARG B CA 1
ATOM 4329 C C . ARG B 1 156 ? 27.531 14.844 -6.172 1 94.12 156 ARG B C 1
ATOM 4331 O O . ARG B 1 156 ? 28.359 14.523 -7.031 1 94.12 156 ARG B O 1
ATOM 4338 N N . ASP B 1 157 ? 27.672 15.844 -5.352 1 95.31 157 ASP B N 1
ATOM 4339 C CA . ASP B 1 157 ? 29 16.375 -5.086 1 95.31 157 ASP B CA 1
ATOM 4340 C C . ASP B 1 157 ? 29.734 15.523 -4.043 1 95.31 157 ASP B C 1
ATOM 4342 O O . ASP B 1 157 ? 29.844 15.922 -2.883 1 95.31 157 ASP B O 1
ATOM 4346 N N . TRP B 1 158 ? 30.328 14.492 -4.484 1 96.31 158 TRP B N 1
ATOM 4347 C CA . TRP B 1 158 ? 30.812 13.438 -3.598 1 96.31 158 TRP B CA 1
ATOM 4348 C C . TRP B 1 158 ? 32.094 13.883 -2.875 1 96.31 158 TRP B C 1
ATOM 4350 O O . TRP B 1 158 ? 32.25 13.578 -1.693 1 96.31 158 TRP B O 1
ATOM 4360 N N . PRO B 1 159 ? 33 14.648 -3.523 1 94.81 159 PRO B N 1
ATOM 4361 C CA . PRO B 1 159 ? 34.188 15.109 -2.779 1 94.81 159 PRO B CA 1
ATOM 4362 C C . PRO B 1 159 ? 33.812 15.953 -1.563 1 94.81 159 PRO B C 1
ATOM 4364 O O . PRO B 1 159 ? 34.344 15.734 -0.47 1 94.81 159 PRO B O 1
ATOM 4367 N N . GLN B 1 160 ? 32.875 16.844 -1.755 1 95.19 160 GLN B N 1
ATOM 4368 C CA . GLN B 1 160 ? 32.438 17.672 -0.635 1 95.19 160 GLN B CA 1
ATOM 4369 C C . GLN B 1 160 ? 31.703 16.859 0.418 1 95.19 160 GLN B C 1
ATOM 4371 O O . GLN B 1 160 ? 31.875 17.078 1.618 1 95.19 160 GLN B O 1
ATOM 4376 N N . ALA B 1 161 ? 30.906 15.938 -0.026 1 95.81 161 ALA B N 1
ATOM 4377 C CA . ALA B 1 161 ? 30.203 15.047 0.898 1 95.81 161 ALA B CA 1
ATOM 4378 C C . ALA B 1 161 ? 31.188 14.242 1.741 1 95.81 161 ALA B C 1
ATOM 4380 O O . ALA B 1 161 ? 31.016 14.117 2.955 1 95.81 161 ALA B O 1
ATOM 4381 N N . THR B 1 162 ? 32.188 13.766 1.045 1 93.75 162 THR B N 1
ATOM 4382 C CA . THR B 1 162 ? 33.219 13 1.741 1 93.75 162 THR B CA 1
ATOM 4383 C C . THR B 1 162 ? 33.906 13.852 2.799 1 93.75 162 THR B C 1
ATOM 4385 O O . THR B 1 162 ? 34.125 13.398 3.924 1 93.75 162 THR B O 1
ATOM 4388 N N . ALA B 1 163 ? 34.188 15.078 2.484 1 92.56 163 ALA B N 1
ATOM 4389 C CA . ALA B 1 163 ? 34.875 15.984 3.412 1 92.56 163 ALA B CA 1
ATOM 4390 C C . ALA B 1 163 ? 34 16.234 4.648 1 92.56 163 ALA B C 1
ATOM 4392 O O . ALA B 1 163 ? 34.5 16.188 5.777 1 92.56 163 ALA B O 1
ATOM 4393 N N . ILE B 1 164 ? 32.781 16.453 4.402 1 93 164 ILE B N 1
ATOM 4394 C CA . ILE B 1 164 ? 31.891 16.719 5.516 1 93 164 ILE B CA 1
ATOM 4395 C C . ILE B 1 164 ? 31.734 15.461 6.367 1 93 164 ILE B C 1
ATOM 4397 O O . ILE B 1 164 ? 31.781 15.523 7.598 1 93 164 ILE B O 1
ATOM 4401 N N . ALA B 1 165 ? 31.562 14.32 5.754 1 91.44 165 ALA B N 1
ATOM 4402 C CA . ALA B 1 165 ? 31.406 13.055 6.473 1 91.44 165 ALA B CA 1
ATOM 4403 C C . ALA B 1 165 ? 32.625 12.766 7.336 1 91.44 165 ALA B C 1
ATOM 4405 O O . ALA B 1 165 ? 32.5 12.281 8.461 1 91.44 165 ALA B O 1
ATOM 4406 N N . ARG B 1 166 ? 33.75 13.086 6.805 1 88.75 166 ARG B N 1
ATOM 4407 C CA . ARG B 1 166 ? 35 12.891 7.562 1 88.75 166 ARG B CA 1
ATOM 4408 C C . ARG B 1 166 ? 35 13.773 8.812 1 88.75 166 ARG B C 1
ATOM 4410 O O . ARG B 1 166 ? 35.406 13.328 9.891 1 88.75 166 ARG B O 1
ATOM 4417 N N . LYS B 1 167 ? 34.531 15 8.609 1 88.44 167 LYS B N 1
ATOM 4418 C CA . LYS B 1 167 ? 34.469 15.922 9.734 1 88.44 167 LYS B CA 1
ATOM 4419 C C . LYS B 1 167 ? 33.5 15.422 10.797 1 88.44 167 LYS B C 1
ATOM 4421 O O . LYS B 1 167 ? 33.781 15.5 11.992 1 88.44 167 LYS B O 1
ATOM 4426 N N . MET B 1 168 ? 32.438 14.953 10.336 1 88.12 168 MET B N 1
ATOM 4427 C CA . MET B 1 168 ? 31.391 14.484 11.25 1 88.12 168 MET B CA 1
ATOM 4428 C C . MET B 1 168 ? 31.844 13.234 11.992 1 88.12 168 MET B C 1
ATOM 4430 O O . MET B 1 168 ? 31.594 13.094 13.195 1 88.12 168 MET B O 1
ATOM 4434 N N . HIS B 1 169 ? 32.469 12.352 11.328 1 81.56 169 HIS B N 1
ATOM 4435 C CA . HIS B 1 169 ? 32.969 11.133 11.938 1 81.56 169 HIS B CA 1
ATOM 4436 C C . HIS B 1 169 ? 34.031 11.445 13 1 81.56 169 HIS B C 1
ATOM 4438 O O . HIS B 1 169 ? 34.031 10.852 14.078 1 81.56 169 HIS B O 1
ATOM 4444 N N . GLY B 1 170 ? 34.812 12.391 12.719 1 78.88 170 GLY B N 1
ATOM 4445 C CA . GLY B 1 170 ? 35.844 12.789 13.641 1 78.88 170 GLY B CA 1
ATOM 4446 C C . GLY B 1 170 ? 35.312 13.461 14.891 1 78.88 170 GLY B C 1
ATOM 4447 O O . GLY B 1 170 ? 35.969 13.391 15.953 1 78.88 170 GLY B O 1
ATOM 4448 N N . SER B 1 171 ? 34.156 14.07 14.781 1 79.56 171 SER B N 1
ATOM 4449 C CA . SER B 1 171 ? 33.594 14.797 15.906 1 79.56 171 SER B CA 1
ATOM 4450 C C . SER B 1 171 ? 32.656 13.922 16.719 1 79.56 171 SER B C 1
ATOM 4452 O O . SER B 1 171 ? 32 14.398 17.641 1 79.56 171 SER B O 1
ATOM 4454 N N . HIS B 1 172 ? 32.625 12.609 16.469 1 74.69 172 HIS B N 1
ATOM 4455 C CA . HIS B 1 172 ? 31.797 11.625 17.172 1 74.69 172 HIS B CA 1
ATOM 4456 C C . HIS B 1 172 ? 30.312 11.984 17.125 1 74.69 172 HIS B C 1
ATOM 4458 O O . HIS B 1 172 ? 29.594 11.836 18.109 1 74.69 172 HIS B O 1
ATOM 4464 N N . GLN B 1 173 ? 29.922 12.664 16.078 1 72.69 173 GLN B N 1
ATOM 4465 C CA . GLN B 1 173 ? 28.531 13.023 15.875 1 72.69 173 GLN B CA 1
ATOM 4466 C C . GLN B 1 173 ? 27.766 11.891 15.195 1 72.69 173 GLN B C 1
ATOM 4468 O O . GLN B 1 173 ? 26.703 12.109 14.609 1 72.69 173 GLN B O 1
ATOM 4473 N N . GLY B 1 174 ? 28.297 10.625 15.25 1 79 174 GLY B N 1
ATOM 4474 C CA . GLY B 1 174 ? 27.688 9.461 14.625 1 79 174 GLY B CA 1
ATOM 4475 C C . GLY B 1 174 ? 28.656 8.68 13.758 1 79 174 GLY B C 1
ATOM 4476 O O . GLY B 1 174 ? 29.781 9.133 13.516 1 79 174 GLY B O 1
ATOM 4477 N N . ASP B 1 175 ? 28.297 7.566 13.438 1 86.44 175 ASP B N 1
ATOM 4478 C CA . ASP B 1 175 ? 29.125 6.758 12.555 1 86.44 175 ASP B CA 1
ATOM 4479 C C . ASP B 1 175 ? 28.734 6.965 11.094 1 86.44 175 ASP B C 1
ATOM 4481 O O . ASP B 1 175 ? 27.641 6.582 10.68 1 86.44 175 ASP B O 1
ATOM 4485 N N . PHE B 1 176 ? 29.609 7.652 10.391 1 90.38 176 PHE B N 1
ATOM 4486 C CA . PHE B 1 176 ? 29.328 7.961 8.992 1 90.38 176 PHE B CA 1
ATOM 4487 C C . PHE B 1 176 ? 30.234 7.16 8.07 1 90.38 176 PHE B C 1
ATOM 4489 O O . PHE B 1 176 ? 30.375 7.488 6.895 1 90.38 176 PHE B O 1
ATOM 4496 N N . SER B 1 177 ? 30.828 6.117 8.617 1 91.88 177 SER B N 1
ATOM 4497 C CA . SER B 1 177 ? 31.797 5.336 7.852 1 91.88 177 SER B CA 1
ATOM 4498 C C . SER B 1 177 ? 31.141 4.699 6.625 1 91.88 177 SER B C 1
ATOM 4500 O O . SER B 1 177 ? 31.703 4.75 5.527 1 91.88 177 SER B O 1
ATOM 4502 N N . ALA B 1 178 ? 30.031 4.156 6.816 1 93.62 178 ALA B N 1
ATOM 4503 C CA . ALA B 1 178 ? 29.344 3.508 5.707 1 93.62 178 ALA B CA 1
ATOM 4504 C C . ALA B 1 178 ? 28.984 4.516 4.617 1 93.62 178 ALA B C 1
ATOM 4506 O O . ALA B 1 178 ? 29.172 4.25 3.43 1 93.62 178 ALA B O 1
ATOM 4507 N N . ARG B 1 179 ? 28.516 5.617 5.023 1 93.5 179 ARG B N 1
ATOM 4508 C CA . ARG B 1 179 ? 28.172 6.652 4.059 1 93.5 179 ARG B CA 1
ATOM 4509 C C . ARG B 1 179 ? 29.422 7.145 3.318 1 93.5 179 ARG B C 1
ATOM 4511 O O . ARG B 1 179 ? 29.391 7.328 2.1 1 93.5 179 ARG B O 1
ATOM 4518 N N . GLN B 1 180 ? 30.391 7.348 4.066 1 93.81 180 GLN B N 1
ATOM 4519 C CA . GLN B 1 180 ? 31.656 7.758 3.463 1 93.81 180 GLN B CA 1
ATOM 4520 C C . GLN B 1 180 ? 32.125 6.75 2.416 1 93.81 180 GLN B C 1
ATOM 4522 O O . GLN B 1 180 ? 32.594 7.133 1.343 1 93.81 180 GLN B O 1
ATOM 4527 N N . ALA B 1 181 ? 31.953 5.531 2.736 1 97 181 ALA B N 1
ATOM 4528 C CA . ALA B 1 181 ? 32.344 4.48 1.798 1 97 181 ALA B CA 1
ATOM 4529 C C . ALA B 1 181 ? 31.547 4.59 0.496 1 97 181 ALA B C 1
ATOM 4531 O O . ALA B 1 181 ? 32.125 4.418 -0.59 1 97 181 ALA B O 1
ATOM 4532 N N . HIS B 1 182 ? 30.312 4.859 0.616 1 97.62 182 HIS B N 1
ATOM 4533 C CA . HIS B 1 182 ? 29.5 5.031 -0.579 1 97.62 182 HIS B CA 1
ATOM 4534 C C . HIS B 1 182 ? 29.984 6.199 -1.422 1 97.62 182 HIS B C 1
ATOM 4536 O O . HIS B 1 182 ? 30.047 6.102 -2.648 1 97.62 182 HIS B O 1
ATOM 4542 N N . TYR B 1 183 ? 30.344 7.281 -0.78 1 97.44 183 TYR B N 1
ATOM 4543 C CA . TYR B 1 183 ? 30.844 8.438 -1.513 1 97.44 183 TYR B CA 1
ATOM 4544 C C . TYR B 1 183 ? 32.125 8.102 -2.262 1 97.44 183 TYR B C 1
ATOM 4546 O O . TYR B 1 183 ? 32.281 8.477 -3.426 1 97.44 183 TYR B O 1
ATOM 4554 N N . LEU B 1 184 ? 32.906 7.43 -1.561 1 97.31 184 LEU B N 1
ATOM 4555 C CA . LEU B 1 184 ? 34.188 7.02 -2.172 1 97.31 184 LEU B CA 1
ATOM 4556 C C . LEU B 1 184 ? 33.938 6.082 -3.348 1 97.31 184 LEU B C 1
ATOM 4558 O O . LEU B 1 184 ? 34.594 6.188 -4.379 1 97.31 184 LEU B O 1
ATOM 4562 N N . CYS B 1 185 ? 33 5.203 -3.24 1 98.44 185 CYS B N 1
ATOM 4563 C CA . CYS B 1 185 ? 32.656 4.305 -4.336 1 98.44 185 CYS B CA 1
ATOM 4564 C C . CYS B 1 185 ? 32.156 5.09 -5.543 1 98.44 185 CYS B C 1
ATOM 4566 O O . CYS B 1 185 ? 32.5 4.789 -6.68 1 98.44 185 CYS B O 1
ATOM 4568 N N . GLU B 1 186 ? 31.328 6.078 -5.23 1 98.06 186 GLU B N 1
ATOM 4569 C CA . GLU B 1 186 ? 30.844 6.91 -6.328 1 98.06 186 GLU B CA 1
ATOM 4570 C C . GLU B 1 186 ? 32 7.594 -7.055 1 98.06 186 GLU B C 1
ATOM 4572 O O . GLU B 1 186 ? 32.031 7.656 -8.281 1 98.06 186 GLU B O 1
ATOM 4577 N N . GLN B 1 187 ? 32.875 8.094 -6.32 1 97.69 187 GLN B N 1
ATOM 4578 C CA . GLN B 1 187 ? 34.031 8.75 -6.902 1 97.69 187 GLN B CA 1
ATOM 4579 C C . GLN B 1 187 ? 34.875 7.758 -7.699 1 97.69 187 GLN B C 1
ATOM 4581 O O . GLN B 1 187 ? 35.344 8.07 -8.797 1 97.69 187 GLN B O 1
ATOM 4586 N N . ALA B 1 188 ? 35.062 6.598 -7.164 1 98.44 188 ALA B N 1
ATOM 4587 C CA . ALA B 1 188 ? 35.812 5.547 -7.836 1 98.44 188 ALA B CA 1
ATOM 4588 C C . ALA B 1 188 ? 35.188 5.172 -9.172 1 98.44 188 ALA B C 1
ATOM 4590 O O . ALA B 1 188 ? 35.875 5.012 -10.172 1 98.44 188 ALA B O 1
ATOM 4591 N N . LEU B 1 189 ? 33.906 5.012 -9.195 1 97.88 189 LEU B N 1
ATOM 4592 C CA . LEU B 1 189 ? 33.188 4.68 -10.414 1 97.88 189 LEU B CA 1
ATOM 4593 C C . LEU B 1 189 ? 33.375 5.758 -11.469 1 97.88 189 LEU B C 1
ATOM 4595 O O . LEU B 1 189 ? 33.5 5.453 -12.656 1 97.88 189 LEU B O 1
ATOM 4599 N N . ALA B 1 190 ? 33.375 6.98 -11 1 97.12 190 ALA B N 1
ATOM 4600 C CA . ALA B 1 190 ? 33.594 8.086 -11.93 1 97.12 190 ALA B CA 1
ATOM 4601 C C . ALA B 1 190 ? 35 7.996 -12.547 1 97.12 190 ALA B C 1
ATOM 4603 O O . ALA B 1 190 ? 35.156 8.195 -13.75 1 97.12 190 ALA B O 1
ATOM 4604 N N . HIS B 1 191 ? 36 7.707 -11.766 1 97.44 191 HIS B N 1
ATOM 4605 C CA . HIS B 1 191 ? 37.344 7.52 -12.266 1 97.44 191 HIS B CA 1
ATOM 4606 C C . HIS B 1 191 ? 37.406 6.387 -13.289 1 97.44 191 HIS B C 1
ATOM 4608 O O . HIS B 1 191 ? 38.031 6.527 -14.344 1 97.44 191 HIS B O 1
ATOM 4614 N N . ALA B 1 192 ? 36.781 5.277 -12.984 1 97.69 192 ALA B N 1
ATOM 4615 C CA . ALA B 1 192 ? 36.75 4.121 -13.875 1 97.69 192 ALA B CA 1
ATOM 4616 C C . ALA B 1 192 ? 36.125 4.477 -15.211 1 97.69 192 ALA B C 1
ATOM 4618 O O . ALA B 1 192 ? 36.594 4.059 -16.266 1 97.69 192 ALA B O 1
ATOM 4619 N N . ALA B 1 193 ? 35.094 5.219 -15.133 1 96.81 193 ALA B N 1
ATOM 4620 C CA . ALA B 1 193 ? 34.375 5.629 -16.344 1 96.81 193 ALA B CA 1
ATOM 4621 C C . ALA B 1 193 ? 35.25 6.508 -17.234 1 96.81 193 ALA B C 1
ATOM 4623 O O . ALA B 1 193 ? 35.125 6.496 -18.453 1 96.81 193 ALA B O 1
ATOM 4624 N N . GLN B 1 194 ? 36.156 7.199 -16.625 1 96.75 194 GLN B N 1
ATOM 4625 C CA . GLN B 1 194 ? 37.062 8.078 -17.344 1 96.75 194 GLN B CA 1
ATOM 4626 C C . GLN B 1 194 ? 38.344 7.324 -17.781 1 96.75 194 GLN B C 1
ATOM 4628 O O . GLN B 1 194 ? 39.219 7.902 -18.406 1 96.75 194 GLN B O 1
ATOM 4633 N N . GLY B 1 195 ? 38.375 6.098 -17.359 1 96.5 195 GLY B N 1
ATOM 4634 C CA . GLY B 1 195 ? 39.5 5.262 -17.797 1 96.5 195 GLY B CA 1
ATOM 4635 C C . GLY B 1 195 ? 40.656 5.258 -16.812 1 96.5 195 GLY B C 1
ATOM 4636 O O . GLY B 1 195 ? 41.656 4.59 -17.047 1 96.5 195 GLY B O 1
ATOM 4637 N N . ASP B 1 196 ? 40.5 6.023 -15.789 1 97.62 196 ASP B N 1
ATOM 4638 C CA . ASP B 1 196 ? 41.531 6.051 -14.766 1 97.62 196 ASP B CA 1
ATOM 4639 C C . ASP B 1 196 ? 41.375 4.906 -13.766 1 97.62 196 ASP B C 1
ATOM 4641 O O . ASP B 1 196 ? 40.938 5.121 -12.633 1 97.62 196 ASP B O 1
ATOM 4645 N N . LEU B 1 197 ? 41.781 3.758 -14.109 1 97.94 197 LEU B N 1
ATOM 4646 C CA . LEU B 1 197 ? 41.5 2.541 -13.352 1 97.94 197 LEU B CA 1
ATOM 4647 C C . LEU B 1 197 ? 42.344 2.482 -12.086 1 97.94 197 LEU B C 1
ATOM 4649 O O . LEU B 1 197 ? 41.938 1.925 -11.07 1 97.94 197 LEU B O 1
ATOM 4653 N N . ASP B 1 198 ? 43.531 3.055 -12.086 1 97.81 198 ASP B N 1
ATOM 4654 C CA . ASP B 1 198 ? 44.406 3.08 -10.898 1 97.81 198 ASP B CA 1
ATOM 4655 C C . ASP B 1 198 ? 43.75 3.92 -9.789 1 97.81 198 ASP B C 1
ATOM 4657 O O . ASP B 1 198 ? 43.719 3.492 -8.633 1 97.81 198 ASP B O 1
ATOM 4661 N N . ALA B 1 199 ? 43.344 5.062 -10.188 1 97.88 199 ALA B N 1
ATOM 4662 C CA . ALA B 1 199 ? 42.688 5.93 -9.219 1 97.88 199 ALA B CA 1
ATOM 4663 C C . ALA B 1 199 ? 41.438 5.27 -8.664 1 97.88 199 ALA B C 1
ATOM 4665 O O . ALA B 1 199 ? 41.125 5.371 -7.473 1 97.88 199 ALA B O 1
ATOM 4666 N N . ALA B 1 200 ? 40.688 4.641 -9.57 1 98.56 200 ALA B N 1
ATOM 4667 C CA . ALA B 1 200 ? 39.469 3.93 -9.156 1 98.56 200 ALA B CA 1
ATOM 4668 C C . ALA B 1 200 ? 39.812 2.855 -8.117 1 98.56 200 ALA B C 1
ATOM 4670 O O . ALA B 1 200 ? 39.156 2.775 -7.074 1 98.56 200 ALA B O 1
ATOM 4671 N N . GLN B 1 201 ? 40.781 2.096 -8.391 1 98.31 201 GLN B N 1
ATOM 4672 C CA . GLN B 1 201 ? 41.188 1.027 -7.477 1 98.31 201 GLN B CA 1
ATOM 4673 C C . GLN B 1 201 ? 41.562 1.585 -6.113 1 98.31 201 GLN B C 1
ATOM 4675 O O . GLN B 1 201 ? 41.156 1.062 -5.078 1 98.31 201 GLN B O 1
ATOM 4680 N N . ALA B 1 202 ? 42.344 2.604 -6.164 1 98 202 ALA B N 1
ATOM 4681 C CA . ALA B 1 202 ? 42.781 3.221 -4.914 1 98 202 ALA B CA 1
ATOM 4682 C C . ALA B 1 202 ? 41.594 3.711 -4.094 1 98 202 ALA B C 1
ATOM 4684 O O . ALA B 1 202 ? 41.562 3.527 -2.873 1 98 202 ALA B O 1
ATOM 4685 N N . GLN B 1 203 ? 40.656 4.277 -4.766 1 97.56 203 GLN B N 1
ATOM 4686 C CA . GLN B 1 203 ? 39.5 4.812 -4.074 1 97.56 203 GLN B CA 1
ATOM 4687 C C . GLN B 1 203 ? 38.594 3.688 -3.537 1 97.56 203 GLN B C 1
ATOM 4689 O O . GLN B 1 203 ? 38.031 3.805 -2.451 1 97.56 203 GLN B O 1
ATOM 4694 N N . PHE B 1 204 ? 38.438 2.627 -4.258 1 98.56 204 PHE B N 1
ATOM 4695 C CA . PHE B 1 204 ? 37.719 1.478 -3.75 1 98.56 204 PHE B CA 1
ATOM 4696 C C . PHE B 1 204 ? 38.375 0.896 -2.518 1 98.56 204 PHE B C 1
ATOM 4698 O O . PHE B 1 204 ? 37.719 0.497 -1.562 1 98.56 204 PHE B O 1
ATOM 4705 N N . GLU B 1 205 ? 39.656 0.86 -2.518 1 98.06 205 GLU B N 1
ATOM 4706 C CA . GLU B 1 205 ? 40.406 0.365 -1.364 1 98.06 205 GLU B CA 1
ATOM 4707 C C . GLU B 1 205 ? 40.219 1.28 -0.156 1 98.06 205 GLU B C 1
ATOM 4709 O O . GLU B 1 205 ? 40.094 0.807 0.975 1 98.06 205 GLU B O 1
ATOM 4714 N N . GLU B 1 206 ? 40.25 2.525 -0.435 1 97.12 206 GLU B N 1
ATOM 4715 C CA . GLU B 1 206 ? 39.969 3.484 0.631 1 97.12 206 GLU B CA 1
ATOM 4716 C C . GLU B 1 206 ? 38.562 3.287 1.206 1 97.12 206 GLU B C 1
ATOM 4718 O O . GLU B 1 206 ? 38.375 3.363 2.42 1 97.12 206 GLU B O 1
ATOM 4723 N N . ALA B 1 207 ? 37.625 3.062 0.295 1 97.81 207 ALA B N 1
ATOM 4724 C CA . ALA B 1 207 ? 36.25 2.818 0.726 1 97.81 207 ALA B CA 1
ATOM 4725 C C . ALA B 1 207 ? 36.156 1.571 1.601 1 97.81 207 ALA B C 1
ATOM 4727 O O . ALA B 1 207 ? 35.5 1.579 2.639 1 97.81 207 ALA B O 1
ATOM 4728 N N . ARG B 1 208 ? 36.812 0.572 1.239 1 97.69 208 ARG B N 1
ATOM 4729 C CA . ARG B 1 208 ? 36.875 -0.672 2.002 1 97.69 208 ARG B CA 1
ATOM 4730 C C . ARG B 1 208 ? 37.469 -0.448 3.387 1 97.69 208 ARG B C 1
ATOM 4732 O O . ARG B 1 208 ? 36.969 -0.988 4.375 1 97.69 208 ARG B O 1
ATOM 4739 N N . ALA B 1 209 ? 38.469 0.326 3.416 1 96.06 209 ALA B N 1
ATOM 4740 C CA . ALA B 1 209 ? 39.125 0.625 4.684 1 96.06 209 ALA B CA 1
ATOM 4741 C C . ALA B 1 209 ? 38.219 1.465 5.59 1 96.06 209 ALA B C 1
ATOM 4743 O O . ALA B 1 209 ? 38.219 1.286 6.809 1 96.06 209 ALA B O 1
ATOM 4744 N N . ALA B 1 210 ? 37.531 2.365 4.977 1 93.31 210 ALA B N 1
ATOM 4745 C CA . ALA B 1 210 ? 36.656 3.258 5.734 1 93.31 210 ALA B CA 1
ATOM 4746 C C . ALA B 1 210 ? 35.5 2.482 6.387 1 93.31 210 ALA B C 1
ATOM 4748 O O . ALA B 1 210 ? 35.094 2.807 7.5 1 93.31 210 ALA B O 1
ATOM 4749 N N . ALA B 1 211 ? 35.031 1.477 5.688 1 95.5 211 ALA B N 1
ATOM 4750 C CA . ALA B 1 211 ? 33.938 0.646 6.191 1 95.5 211 ALA B CA 1
ATOM 4751 C C . ALA B 1 211 ? 34.188 -0.825 5.859 1 95.5 211 ALA B C 1
ATOM 4753 O O . ALA B 1 211 ? 33.594 -1.35 4.898 1 95.5 211 ALA B O 1
ATOM 4754 N N . PRO B 1 212 ? 34.844 -1.453 6.688 1 95.56 212 PRO B N 1
ATOM 4755 C CA . PRO B 1 212 ? 35.281 -2.816 6.383 1 95.56 212 PRO B CA 1
ATOM 4756 C C . PRO B 1 212 ? 34.094 -3.799 6.262 1 95.56 212 PRO B C 1
ATOM 4758 O O . PRO B 1 212 ? 34.219 -4.82 5.578 1 95.56 212 PRO B O 1
ATOM 4761 N N . ASP B 1 213 ? 33.062 -3.49 6.859 1 95.75 213 ASP B N 1
ATOM 4762 C CA . ASP B 1 213 ? 31.953 -4.426 6.852 1 95.75 213 ASP B CA 1
ATOM 4763 C C . ASP B 1 213 ? 30.953 -4.074 5.75 1 95.75 213 ASP B C 1
ATOM 4765 O O . ASP B 1 213 ? 30 -4.816 5.512 1 95.75 213 ASP B O 1
ATOM 4769 N N . ALA B 1 214 ? 31.156 -2.969 5.066 1 97 214 ALA B N 1
ATOM 4770 C CA . ALA B 1 214 ? 30.281 -2.586 3.967 1 97 214 ALA B CA 1
ATOM 4771 C C . ALA B 1 214 ? 30.516 -3.461 2.74 1 97 214 ALA B C 1
ATOM 4773 O O . ALA B 1 214 ? 31.656 -3.648 2.314 1 97 214 ALA B O 1
ATOM 4774 N N . PRO B 1 215 ? 29.453 -3.967 2.154 1 98.25 215 PRO B N 1
ATOM 4775 C CA . PRO B 1 215 ? 29.641 -4.922 1.059 1 98.25 215 PRO B CA 1
ATOM 4776 C C . PRO B 1 215 ? 29.969 -4.242 -0.266 1 98.25 215 PRO B C 1
ATOM 4778 O O . PRO B 1 215 ? 30.688 -4.809 -1.092 1 98.25 215 PRO B O 1
ATOM 4781 N N . ARG B 1 216 ? 29.5 -3.055 -0.487 1 98.5 216 ARG B N 1
ATOM 4782 C CA . ARG B 1 216 ? 29.562 -2.42 -1.799 1 98.5 216 ARG B CA 1
ATOM 4783 C C . ARG B 1 216 ? 31.016 -2.242 -2.246 1 98.5 216 ARG B C 1
ATOM 4785 O O . ARG B 1 216 ? 31.359 -2.576 -3.379 1 98.5 216 ARG B O 1
ATOM 4792 N N . PRO B 1 217 ? 31.875 -1.72 -1.346 1 98.62 217 PRO B N 1
ATOM 4793 C CA . PRO B 1 217 ? 33.25 -1.504 -1.801 1 98.62 217 PRO B CA 1
ATOM 4794 C C . PRO B 1 217 ? 33.906 -2.777 -2.338 1 98.62 217 PRO B C 1
ATOM 4796 O O . PRO B 1 217 ? 34.562 -2.74 -3.371 1 98.62 217 PRO B O 1
ATOM 4799 N N . ARG B 1 218 ? 33.688 -3.875 -1.703 1 98.56 218 ARG B N 1
ATOM 4800 C CA . ARG B 1 218 ? 34.281 -5.129 -2.135 1 98.56 218 ARG B CA 1
ATOM 4801 C C . ARG B 1 218 ? 33.688 -5.609 -3.447 1 98.56 218 ARG B C 1
ATOM 4803 O O . ARG B 1 218 ? 34.375 -6.113 -4.32 1 98.56 218 ARG B O 1
ATOM 4810 N N . ILE B 1 219 ? 32.375 -5.496 -3.631 1 98.69 219 ILE B N 1
ATOM 4811 C CA . ILE B 1 219 ? 31.719 -5.914 -4.859 1 98.69 219 ILE B CA 1
ATOM 4812 C C . ILE B 1 219 ? 32.219 -5.082 -6.031 1 98.69 219 ILE B C 1
ATOM 4814 O O . ILE B 1 219 ? 32.594 -5.629 -7.07 1 98.69 219 ILE B O 1
ATOM 4818 N N . GLU B 1 220 ? 32.312 -3.775 -5.805 1 98.62 220 GLU B N 1
ATOM 4819 C CA . GLU B 1 220 ? 32.781 -2.879 -6.863 1 98.62 220 GLU B CA 1
ATOM 4820 C C . GLU B 1 220 ? 34.25 -3.084 -7.164 1 98.62 220 GLU B C 1
ATOM 4822 O O . GLU B 1 220 ? 34.656 -3.033 -8.328 1 98.62 220 GLU B O 1
ATOM 4827 N N . LEU B 1 221 ? 35 -3.254 -6.102 1 98.62 221 LEU B N 1
ATOM 4828 C CA . LEU B 1 221 ? 36.406 -3.525 -6.285 1 98.62 221 LEU B CA 1
ATOM 4829 C C . LEU B 1 221 ? 36.625 -4.789 -7.113 1 98.62 221 LEU B C 1
ATOM 4831 O O . LEU B 1 221 ? 37.438 -4.805 -8.031 1 98.62 221 LEU B O 1
ATOM 4835 N N . ALA B 1 222 ? 35.906 -5.848 -6.82 1 98.75 222 ALA B N 1
ATOM 4836 C CA . ALA B 1 222 ? 36 -7.105 -7.559 1 98.75 222 ALA B CA 1
ATOM 4837 C C . ALA B 1 222 ? 35.625 -6.906 -9.031 1 98.75 222 ALA B C 1
ATOM 4839 O O . ALA B 1 222 ? 36.281 -7.461 -9.914 1 98.75 222 ALA B O 1
ATOM 4840 N N . ARG B 1 223 ? 34.625 -6.141 -9.305 1 98.44 223 ARG B N 1
ATOM 4841 C CA . ARG B 1 223 ? 34.219 -5.852 -10.672 1 98.44 223 ARG B CA 1
ATOM 4842 C C . ARG B 1 223 ? 35.344 -5.152 -11.438 1 98.44 223 ARG B C 1
ATOM 4844 O O . ARG B 1 223 ? 35.625 -5.488 -12.586 1 98.44 223 ARG B O 1
ATOM 4851 N N . LEU B 1 224 ? 35.906 -4.188 -10.766 1 98.5 224 LEU B N 1
ATOM 4852 C CA . LEU B 1 224 ? 37.031 -3.469 -11.375 1 98.5 224 LEU B CA 1
ATOM 4853 C C . LEU B 1 224 ? 38.188 -4.406 -11.656 1 98.5 224 LEU B C 1
ATOM 4855 O O . LEU B 1 224 ? 38.812 -4.344 -12.719 1 98.5 224 LEU B O 1
ATOM 4859 N N . GLN B 1 225 ? 38.5 -5.258 -10.695 1 98.38 225 GLN B N 1
ATOM 4860 C CA . GLN B 1 225 ? 39.594 -6.219 -10.836 1 98.38 225 GLN B CA 1
ATOM 4861 C C . GLN B 1 225 ? 39.344 -7.148 -12.023 1 98.38 225 GLN B C 1
ATOM 4863 O O . GLN B 1 225 ? 40.25 -7.434 -12.797 1 98.38 225 GLN B O 1
ATOM 4868 N N . GLN B 1 226 ? 38.125 -7.59 -12.188 1 97.38 226 GLN B N 1
ATOM 4869 C CA . GLN B 1 226 ? 37.781 -8.422 -13.336 1 97.38 226 GLN B CA 1
ATOM 4870 C C . GLN B 1 226 ? 37.969 -7.664 -14.648 1 97.38 226 GLN B C 1
ATOM 4872 O O . GLN B 1 226 ? 38.531 -8.203 -15.602 1 97.38 226 GLN B O 1
ATOM 4877 N N . ARG B 1 227 ? 37.531 -6.465 -14.594 1 95.62 227 ARG B N 1
ATOM 4878 C CA . ARG B 1 227 ? 37.656 -5.621 -15.781 1 95.62 227 ARG B CA 1
ATOM 4879 C C . ARG B 1 227 ? 39.125 -5.453 -16.156 1 95.62 227 ARG B C 1
ATOM 4881 O O . ARG B 1 227 ? 39.469 -5.363 -17.344 1 95.62 227 ARG B O 1
ATOM 4888 N N . ARG B 1 228 ? 40 -5.438 -15.219 1 96.5 228 ARG B N 1
ATOM 4889 C CA . ARG B 1 228 ? 41.406 -5.258 -15.43 1 96.5 228 ARG B CA 1
ATOM 4890 C C . ARG B 1 228 ? 42.094 -6.582 -15.766 1 96.5 228 ARG B C 1
ATOM 4892 O O . ARG B 1 228 ? 43.312 -6.637 -15.945 1 96.5 228 ARG B O 1
ATOM 4899 N N . GLY B 1 229 ? 41.312 -7.652 -15.75 1 96.31 229 GLY B N 1
ATOM 4900 C CA . GLY B 1 229 ? 41.844 -8.969 -16.078 1 96.31 229 GLY B CA 1
ATOM 4901 C C . GLY B 1 229 ? 42.469 -9.688 -14.883 1 96.31 229 GLY B C 1
ATOM 4902 O O . GLY B 1 229 ? 43.156 -10.688 -15.047 1 96.31 229 GLY B O 1
ATOM 4903 N N . HIS B 1 230 ? 42.25 -9.18 -13.719 1 97.94 230 HIS B N 1
ATOM 4904 C CA . HIS B 1 230 ? 42.75 -9.797 -12.5 1 97.94 230 HIS B CA 1
ATOM 4905 C C . HIS B 1 230 ? 41.688 -10.664 -11.844 1 97.94 230 HIS B C 1
ATOM 4907 O O . HIS B 1 230 ? 41.281 -10.391 -10.711 1 97.94 230 HIS B O 1
ATOM 4913 N N . ALA B 1 231 ? 41.344 -11.719 -12.477 1 98.38 231 ALA B N 1
ATOM 4914 C CA . ALA B 1 231 ? 40.219 -12.562 -12.062 1 98.38 231 ALA B CA 1
ATOM 4915 C C . ALA B 1 231 ? 40.5 -13.227 -10.719 1 98.38 231 ALA B C 1
ATOM 4917 O O . ALA B 1 231 ? 39.625 -13.359 -9.883 1 98.38 231 ALA B O 1
ATOM 4918 N N . GLU B 1 232 ? 41.75 -13.617 -10.508 1 98.31 232 GLU B N 1
ATOM 4919 C CA . GLU B 1 232 ? 42.125 -14.266 -9.25 1 98.31 232 GLU B CA 1
ATOM 4920 C C . GLU B 1 232 ? 41.969 -13.312 -8.07 1 98.31 232 GLU B C 1
ATOM 4922 O O . GLU B 1 232 ? 41.438 -13.688 -7.023 1 98.31 232 GLU B O 1
ATOM 4927 N N . ALA B 1 233 ? 42.438 -12.133 -8.273 1 98.44 233 ALA B N 1
ATOM 4928 C CA . ALA B 1 233 ? 42.281 -11.125 -7.23 1 98.44 233 ALA B CA 1
ATOM 4929 C C . ALA B 1 233 ? 40.844 -10.805 -6.957 1 98.44 233 ALA B C 1
ATOM 4931 O O . ALA B 1 233 ? 40.438 -10.633 -5.801 1 98.44 233 ALA B O 1
ATOM 4932 N N . ALA B 1 234 ? 40.062 -10.711 -8.047 1 98.69 234 ALA B N 1
ATOM 4933 C CA . ALA B 1 234 ? 38.625 -10.453 -7.926 1 98.69 234 ALA B CA 1
ATOM 4934 C C . ALA B 1 234 ? 37.938 -11.539 -7.113 1 98.69 234 ALA B C 1
ATOM 4936 O O . ALA B 1 234 ? 37.125 -11.25 -6.223 1 98.69 234 ALA B O 1
ATOM 4937 N N . LEU B 1 235 ? 38.25 -12.758 -7.398 1 98.75 235 LEU B N 1
ATOM 4938 C CA . LEU B 1 235 ? 37.656 -13.891 -6.684 1 98.75 235 LEU B CA 1
ATOM 4939 C C . LEU B 1 235 ? 38.031 -13.844 -5.203 1 98.75 235 LEU B C 1
ATOM 4941 O O . LEU B 1 235 ? 37.188 -14.062 -4.34 1 98.75 235 LEU B O 1
ATOM 4945 N N . ALA B 1 236 ? 39.281 -13.555 -4.918 1 98.5 236 ALA B N 1
ATOM 4946 C CA . ALA B 1 236 ? 39.719 -13.438 -3.533 1 98.5 236 ALA B CA 1
ATOM 4947 C C . ALA B 1 236 ? 38.969 -12.344 -2.797 1 98.5 236 ALA B C 1
ATOM 4949 O O . ALA B 1 236 ? 38.562 -12.516 -1.638 1 98.5 236 ALA B O 1
ATOM 4950 N N . THR B 1 237 ? 38.75 -11.25 -3.463 1 98.56 237 THR B N 1
ATOM 4951 C CA . THR B 1 237 ? 38 -10.133 -2.889 1 98.56 237 THR B CA 1
ATOM 4952 C C . THR B 1 237 ? 36.594 -10.555 -2.539 1 98.56 237 THR B C 1
ATOM 4954 O O . THR B 1 237 ? 36.094 -10.234 -1.461 1 98.56 237 THR B O 1
ATOM 4957 N N . LEU B 1 238 ? 35.906 -11.297 -3.393 1 98.69 238 LEU B N 1
ATOM 4958 C CA . LEU B 1 238 ? 34.531 -11.727 -3.141 1 98.69 238 LEU B CA 1
ATOM 4959 C C . LEU B 1 238 ? 34.5 -12.828 -2.082 1 98.69 238 LEU B C 1
ATOM 4961 O O . LEU B 1 238 ? 33.531 -12.938 -1.339 1 98.69 238 LEU B O 1
ATOM 4965 N N . GLN B 1 239 ? 35.531 -13.617 -1.991 1 98.12 239 GLN B N 1
ATOM 4966 C CA . GLN B 1 239 ? 35.625 -14.586 -0.904 1 98.12 239 GLN B CA 1
ATOM 4967 C C . GLN B 1 239 ? 35.719 -13.883 0.449 1 98.12 239 GLN B C 1
ATOM 4969 O O . GLN B 1 239 ? 35.156 -14.352 1.435 1 98.12 239 GLN B O 1
ATOM 4974 N N . GLU B 1 240 ? 36.438 -12.828 0.478 1 97.88 240 GLU B N 1
ATOM 4975 C CA . GLU B 1 240 ? 36.469 -12.016 1.688 1 97.88 240 GLU B CA 1
ATOM 4976 C C . GLU B 1 240 ? 35.094 -11.43 2.004 1 97.88 240 GLU B C 1
ATOM 4978 O O . GLU B 1 240 ? 34.688 -11.359 3.17 1 97.88 240 GLU B O 1
ATOM 4983 N N . LEU B 1 241 ? 34.406 -10.984 0.935 1 98.19 241 LEU B N 1
ATOM 4984 C CA . LEU B 1 241 ? 33.031 -10.5 1.115 1 98.19 241 LEU B CA 1
ATOM 4985 C C . LEU B 1 241 ? 32.188 -11.539 1.813 1 98.19 241 LEU B C 1
ATOM 4987 O O . LEU B 1 241 ? 31.438 -11.219 2.74 1 98.19 241 LEU B O 1
ATOM 4991 N N . ALA B 1 242 ? 32.281 -12.758 1.397 1 97.94 242 ALA B N 1
ATOM 4992 C CA . ALA B 1 242 ? 31.484 -13.859 1.941 1 97.94 242 ALA B CA 1
ATOM 4993 C C . ALA B 1 242 ? 31.734 -14.031 3.438 1 97.94 242 ALA B C 1
ATOM 4995 O O . ALA B 1 242 ? 30.844 -14.438 4.184 1 97.94 242 ALA B O 1
ATOM 4996 N N . ARG B 1 243 ? 32.938 -13.664 3.873 1 96.75 243 ARG B N 1
ATOM 4997 C CA . ARG B 1 243 ? 33.312 -13.797 5.277 1 96.75 243 ARG B CA 1
ATOM 4998 C C . ARG B 1 243 ? 32.875 -12.57 6.074 1 96.75 243 ARG B C 1
ATOM 5000 O O . ARG B 1 243 ? 32.312 -12.695 7.172 1 96.75 243 ARG B O 1
ATOM 5007 N N . GLN B 1 244 ? 33.031 -11.445 5.527 1 96.31 244 GLN B N 1
ATOM 5008 C CA . GLN B 1 244 ? 32.875 -10.188 6.258 1 96.31 244 GLN B CA 1
ATOM 5009 C C . GLN B 1 244 ? 31.406 -9.727 6.227 1 96.31 244 GLN B C 1
ATOM 5011 O O . GLN B 1 244 ? 30.906 -9.164 7.199 1 96.31 244 GLN B O 1
ATOM 5016 N N . SER B 1 245 ? 30.812 -9.961 5.066 1 96.94 245 SER B N 1
ATOM 5017 C CA . SER B 1 245 ? 29.438 -9.547 4.863 1 96.94 245 SER B CA 1
ATOM 5018 C C . SER B 1 245 ? 28.641 -10.602 4.102 1 96.94 245 SER B C 1
ATOM 5020 O O . SER B 1 245 ? 28.141 -10.344 3.006 1 96.94 245 SER B O 1
ATOM 5022 N N . PRO B 1 246 ? 28.391 -11.711 4.781 1 97.31 246 PRO B N 1
ATOM 5023 C CA . PRO B 1 246 ? 27.766 -12.836 4.074 1 97.31 246 PRO B CA 1
ATOM 5024 C C . PRO B 1 246 ? 26.375 -12.508 3.562 1 97.31 246 PRO B C 1
ATOM 5026 O O . PRO B 1 246 ? 25.938 -13.047 2.535 1 97.31 246 PRO B O 1
ATOM 5029 N N . SER B 1 247 ? 25.672 -11.586 4.203 1 97 247 SER B N 1
ATOM 5030 C CA . SER B 1 247 ? 24.297 -11.273 3.828 1 97 247 SER B CA 1
ATOM 5031 C C . SER B 1 247 ? 24.234 -10.617 2.453 1 97 247 SER B C 1
ATOM 5033 O O . SER B 1 247 ? 23.172 -10.594 1.82 1 97 247 SER B O 1
ATOM 5035 N N . ALA B 1 248 ? 25.359 -10.164 1.949 1 98 248 ALA B N 1
ATOM 5036 C CA . ALA B 1 248 ? 25.375 -9.453 0.672 1 98 248 ALA B CA 1
ATOM 5037 C C . ALA B 1 248 ? 25.844 -10.367 -0.457 1 98 248 ALA B C 1
ATOM 5039 O O . ALA B 1 248 ? 25.859 -9.969 -1.622 1 98 248 ALA B O 1
ATOM 5040 N N . LEU B 1 249 ? 26.141 -11.578 -0.157 1 98.38 249 LEU B N 1
ATOM 5041 C CA . LEU B 1 249 ? 26.719 -12.492 -1.138 1 98.38 249 LEU B CA 1
ATOM 5042 C C . LEU B 1 249 ? 25.781 -12.68 -2.324 1 98.38 249 LEU B C 1
ATOM 5044 O O . LEU B 1 249 ? 26.219 -12.773 -3.469 1 98.38 249 LEU B O 1
ATOM 5048 N N . PRO B 1 250 ? 24.438 -12.711 -2.076 1 98.5 250 PRO B N 1
ATOM 5049 C CA . PRO B 1 250 ? 23.531 -12.867 -3.221 1 98.5 250 PRO B CA 1
ATOM 5050 C C . PRO B 1 250 ? 23.75 -11.805 -4.293 1 98.5 250 PRO B C 1
ATOM 5052 O O . PRO B 1 250 ? 23.641 -12.094 -5.484 1 98.5 250 PRO B O 1
ATOM 5055 N N . LEU B 1 251 ? 24.141 -10.617 -3.912 1 98.5 251 LEU B N 1
ATOM 5056 C CA . LEU B 1 251 ? 24.359 -9.531 -4.859 1 98.5 251 LEU B CA 1
ATOM 5057 C C . LEU B 1 251 ? 25.594 -9.797 -5.727 1 98.5 251 LEU B C 1
ATOM 5059 O O . LEU B 1 251 ? 25.688 -9.273 -6.84 1 98.5 251 LEU B O 1
ATOM 5063 N N . ALA B 1 252 ? 26.484 -10.633 -5.25 1 98.5 252 ALA B N 1
ATOM 5064 C CA . ALA B 1 252 ? 27.75 -10.891 -5.938 1 98.5 252 ALA B CA 1
ATOM 5065 C C . ALA B 1 252 ? 27.703 -12.203 -6.711 1 98.5 252 ALA B C 1
ATOM 5067 O O . ALA B 1 252 ? 28.641 -12.562 -7.41 1 98.5 252 ALA B O 1
ATOM 5068 N N . ALA B 1 253 ? 26.594 -12.93 -6.664 1 98.25 253 ALA B N 1
ATOM 5069 C CA . ALA B 1 253 ? 26.484 -14.281 -7.199 1 98.25 253 ALA B CA 1
ATOM 5070 C C . ALA B 1 253 ? 26.766 -14.297 -8.703 1 98.25 253 ALA B C 1
ATOM 5072 O O . ALA B 1 253 ? 27.547 -15.117 -9.188 1 98.25 253 ALA B O 1
ATOM 5073 N N . PRO B 1 254 ? 26.203 -13.344 -9.445 1 97.44 254 PRO B N 1
ATOM 5074 C CA . PRO B 1 254 ? 26.484 -13.367 -10.883 1 97.44 254 PRO B CA 1
ATOM 5075 C C . PRO B 1 254 ? 27.969 -13.172 -11.188 1 97.44 254 PRO B C 1
ATOM 5077 O O . PRO B 1 254 ? 28.516 -13.844 -12.07 1 97.44 254 PRO B O 1
ATOM 5080 N N . LEU B 1 255 ? 28.562 -12.242 -10.453 1 98.19 255 LEU B N 1
ATOM 5081 C CA . LEU B 1 255 ? 29.984 -11.992 -10.656 1 98.19 255 LEU B CA 1
ATOM 5082 C C . LEU B 1 255 ? 30.812 -13.203 -10.266 1 98.19 255 LEU B C 1
ATOM 5084 O O . LEU B 1 255 ? 31.812 -13.523 -10.914 1 98.19 255 LEU B O 1
ATOM 5088 N N . LEU B 1 256 ? 30.422 -13.922 -9.242 1 98.56 256 LEU B N 1
ATOM 5089 C CA . LEU B 1 256 ? 31.094 -15.133 -8.805 1 98.56 256 LEU B CA 1
ATOM 5090 C C . LEU B 1 256 ? 31.094 -16.188 -9.906 1 98.56 256 LEU B C 1
ATOM 5092 O O . LEU B 1 256 ? 32.094 -16.859 -10.148 1 98.56 256 LEU B O 1
ATOM 5096 N N . ILE B 1 257 ? 29.969 -16.312 -10.609 1 97.31 257 ILE B N 1
ATOM 5097 C CA . ILE B 1 257 ? 29.859 -17.266 -11.703 1 97.31 257 ILE B CA 1
ATOM 5098 C C . ILE B 1 257 ? 30.859 -16.922 -12.797 1 97.31 257 ILE B C 1
ATOM 5100 O O . ILE B 1 257 ? 31.594 -17.781 -13.289 1 97.31 257 ILE B O 1
ATOM 5104 N N . GLU B 1 258 ? 30.906 -15.68 -13.133 1 97.31 258 GLU B N 1
ATOM 5105 C CA . GLU B 1 258 ? 31.828 -15.219 -14.164 1 97.31 258 GLU B CA 1
ATOM 5106 C C . GLU B 1 258 ? 33.281 -15.477 -13.766 1 97.31 258 GLU B C 1
ATOM 5108 O O . GLU B 1 258 ? 34.094 -15.914 -14.586 1 97.31 258 GLU B O 1
ATOM 5113 N N . LEU B 1 259 ? 33.562 -15.211 -12.539 1 98.19 259 LEU B N 1
ATOM 5114 C CA . LEU B 1 259 ? 34.938 -15.352 -12.047 1 98.19 259 LEU B CA 1
ATOM 5115 C C . LEU B 1 259 ? 35.344 -16.828 -11.977 1 98.19 259 LEU B C 1
ATOM 5117 O O . LEU B 1 259 ? 36.5 -17.156 -12.203 1 98.19 259 LEU B O 1
ATOM 5121 N N . ALA B 1 260 ? 34.406 -17.656 -11.641 1 97.38 260 ALA B N 1
ATOM 5122 C CA . AL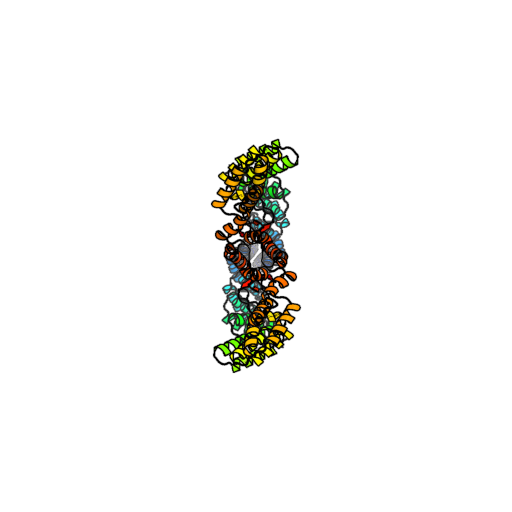A B 1 260 ? 34.656 -19.094 -11.656 1 97.38 260 ALA B CA 1
ATOM 5123 C C . ALA B 1 260 ? 35.094 -19.562 -13.039 1 97.38 260 ALA B C 1
ATOM 5125 O O . ALA B 1 260 ? 36.062 -20.312 -13.172 1 97.38 260 ALA B O 1
ATOM 5126 N N . ALA B 1 261 ? 34.438 -19.078 -14.00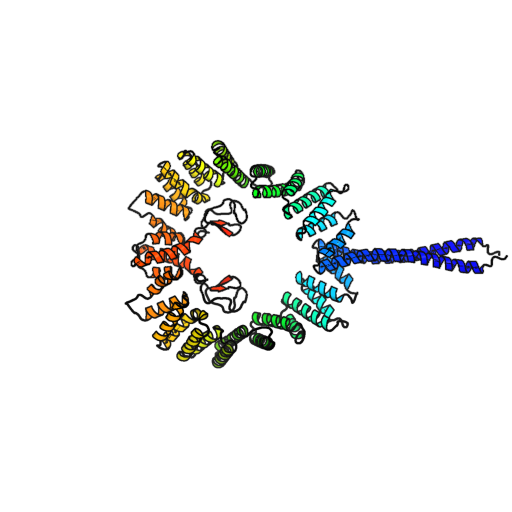8 1 95.5 261 ALA B N 1
ATOM 5127 C CA . ALA B 1 261 ? 34.75 -19.438 -15.391 1 95.5 261 ALA B CA 1
ATOM 5128 C C . ALA B 1 261 ? 36.125 -18.875 -15.789 1 95.5 261 ALA B C 1
ATOM 5130 O O . ALA B 1 261 ? 36.938 -19.562 -16.406 1 95.5 261 ALA B O 1
ATOM 5131 N N . ALA B 1 262 ? 36.406 -17.703 -15.367 1 96.88 262 ALA B N 1
ATOM 5132 C CA . ALA B 1 262 ? 37.656 -17.016 -15.758 1 96.88 262 ALA B CA 1
ATOM 5133 C C . ALA B 1 262 ? 38.875 -17.625 -15.062 1 96.88 262 ALA B C 1
ATOM 5135 O O . ALA B 1 262 ? 39.969 -17.656 -15.625 1 96.88 262 ALA B O 1
ATOM 5136 N N . THR B 1 263 ? 38.688 -18.109 -13.852 1 97.56 263 THR B N 1
ATOM 5137 C CA . THR B 1 263 ? 39.812 -18.594 -13.062 1 97.56 263 THR B CA 1
ATOM 5138 C C . THR B 1 263 ? 39.938 -20.109 -13.156 1 97.56 263 THR B C 1
ATOM 5140 O O . THR B 1 263 ? 40.938 -20.703 -12.773 1 97.56 263 THR B O 1
ATOM 5143 N N . GLY B 1 264 ? 38.844 -20.734 -13.609 1 95.94 264 GLY B N 1
ATOM 5144 C CA . GLY B 1 264 ? 38.812 -22.188 -13.633 1 95.94 264 GLY B CA 1
ATOM 5145 C C . GLY B 1 264 ? 38.562 -22.797 -12.273 1 95.94 264 GLY B C 1
ATOM 5146 O O . GLY B 1 264 ? 38.688 -24.016 -12.086 1 95.94 264 GLY B O 1
ATOM 5147 N N . ARG B 1 265 ? 38.156 -22 -11.352 1 96.62 265 ARG B N 1
ATOM 5148 C CA . ARG B 1 265 ? 37.906 -22.469 -9.984 1 96.62 265 ARG B CA 1
ATOM 5149 C C . ARG B 1 265 ? 36.406 -22.719 -9.758 1 96.62 265 ARG B C 1
ATOM 5151 O O . ARG B 1 265 ? 35.844 -22.25 -8.773 1 96.62 265 ARG B O 1
ATOM 5158 N N . GLN B 1 266 ? 35.812 -23.406 -10.602 1 95.75 266 GLN B N 1
ATOM 5159 C CA . GLN B 1 266 ? 34.375 -23.688 -10.555 1 95.75 266 GLN B CA 1
ATOM 5160 C C . GLN B 1 266 ? 34 -24.406 -9.266 1 95.75 266 GLN B C 1
ATOM 5162 O O . GLN B 1 266 ? 33 -24.062 -8.625 1 95.75 266 GLN B O 1
ATOM 5167 N N . GLY B 1 267 ? 34.75 -25.406 -8.914 1 95.44 267 GLY B N 1
ATOM 5168 C CA . GLY B 1 267 ? 34.469 -26.172 -7.715 1 95.44 267 GLY B CA 1
ATOM 5169 C C . GLY B 1 267 ? 34.469 -25.344 -6.453 1 95.44 267 GLY B C 1
ATOM 5170 O O . GLY B 1 267 ? 33.562 -25.469 -5.609 1 95.44 267 GLY B O 1
ATOM 5171 N N . ASP B 1 268 ? 35.469 -24.484 -6.277 1 96.69 268 ASP B N 1
ATOM 5172 C CA . ASP B 1 268 ? 35.594 -23.625 -5.105 1 96.69 268 ASP B CA 1
ATOM 5173 C C . ASP B 1 268 ? 34.406 -22.672 -4.98 1 96.69 268 ASP B C 1
ATOM 5175 O O . ASP B 1 268 ? 33.844 -22.516 -3.898 1 96.69 268 ASP B O 1
ATOM 5179 N N . VAL B 1 269 ? 34.062 -22.078 -6.113 1 98 269 VAL B N 1
ATOM 5180 C CA . VAL B 1 269 ? 33 -21.109 -6.117 1 98 269 VAL B CA 1
ATOM 5181 C C . VAL B 1 269 ? 31.656 -21.812 -5.832 1 98 269 VAL B C 1
ATOM 5183 O O . VAL B 1 269 ? 30.844 -21.328 -5.055 1 98 269 VAL B O 1
ATOM 5186 N N . LEU B 1 270 ? 31.438 -22.922 -6.441 1 96.81 270 LEU B N 1
ATOM 5187 C CA . LEU B 1 270 ? 30.234 -23.688 -6.199 1 96.81 270 LEU B CA 1
ATOM 5188 C C . LEU B 1 270 ? 30.109 -24.078 -4.73 1 96.81 270 LEU B C 1
ATOM 5190 O O . LEU B 1 270 ? 29.047 -23.953 -4.133 1 96.81 270 LEU B O 1
ATOM 5194 N N . GLN B 1 271 ? 31.188 -24.531 -4.156 1 97.25 271 GLN B N 1
ATOM 5195 C CA . GLN B 1 271 ? 31.188 -24.891 -2.742 1 97.25 271 GLN B CA 1
ATOM 5196 C C . GLN B 1 271 ? 30.859 -23.688 -1.868 1 97.25 271 GLN B C 1
ATOM 5198 O O . GLN B 1 271 ? 30.078 -23.797 -0.917 1 97.25 271 GLN B O 1
ATOM 5203 N N . LEU B 1 272 ? 31.422 -22.594 -2.188 1 98.19 272 LEU B N 1
ATOM 5204 C CA . LEU B 1 272 ? 31.156 -21.344 -1.465 1 98.19 272 LEU B CA 1
ATOM 5205 C C . LEU B 1 272 ? 29.672 -21.016 -1.511 1 98.19 272 LEU B C 1
ATOM 5207 O O . LEU B 1 272 ? 29.062 -20.703 -0.48 1 98.19 272 LEU B O 1
ATOM 5211 N N . LEU B 1 273 ? 29.094 -21.062 -2.668 1 98.19 273 LEU B N 1
ATOM 5212 C CA . LEU B 1 273 ? 27.688 -20.75 -2.854 1 98.19 273 LEU B CA 1
ATOM 5213 C C . LEU B 1 273 ? 26.812 -21.766 -2.123 1 98.19 273 LEU B C 1
ATOM 5215 O O . LEU B 1 273 ? 25.828 -21.391 -1.477 1 98.19 273 LEU B O 1
ATOM 5219 N N . GLN B 1 274 ? 27.156 -23.016 -2.184 1 97.12 274 GLN B N 1
ATOM 5220 C CA . GLN B 1 274 ? 26.391 -24.062 -1.524 1 97.12 274 GLN B CA 1
ATOM 5221 C C . GLN B 1 274 ? 26.438 -23.906 -0.007 1 97.12 274 GLN B C 1
ATOM 5223 O O . GLN B 1 274 ? 25.422 -24.078 0.67 1 97.12 274 GLN B O 1
ATOM 5228 N N . GLU B 1 275 ? 27.562 -23.594 0.479 1 97.75 275 GLU B N 1
ATOM 5229 C CA . GLU B 1 275 ? 27.703 -23.359 1.913 1 97.75 275 GLU B CA 1
ATOM 5230 C C . GLU B 1 275 ? 26.875 -22.172 2.365 1 97.75 275 GLU B C 1
ATOM 5232 O O . GLU B 1 275 ? 26.219 -22.219 3.408 1 97.75 275 GLU B O 1
ATOM 5237 N N . HIS B 1 276 ? 26.984 -21.125 1.597 1 97.88 276 HIS B N 1
ATOM 5238 C CA . HIS B 1 276 ? 26.188 -19.953 1.925 1 97.88 276 HIS B CA 1
ATOM 5239 C C . HIS B 1 276 ? 24.688 -20.281 1.898 1 97.88 276 HIS B C 1
ATOM 5241 O O . HIS B 1 276 ? 23.953 -19.906 2.812 1 97.88 276 HIS B O 1
ATOM 5247 N N . TYR B 1 277 ? 24.281 -20.953 0.886 1 97.19 277 TYR B N 1
ATOM 5248 C CA . TYR B 1 277 ? 22.875 -21.328 0.73 1 97.19 277 TYR B CA 1
ATOM 5249 C C . TYR B 1 277 ? 22.391 -22.156 1.908 1 97.19 277 TYR B C 1
ATOM 5251 O O . TYR B 1 277 ? 21.266 -22 2.369 1 97.19 277 TYR B O 1
ATOM 5259 N N . ALA B 1 278 ? 23.188 -23.062 2.342 1 96.5 278 ALA B N 1
ATOM 5260 C CA . ALA B 1 278 ? 22.844 -23.922 3.475 1 96.5 278 ALA B CA 1
ATOM 5261 C C . ALA B 1 278 ? 22.547 -23.078 4.719 1 96.5 278 ALA B C 1
ATOM 5263 O O . ALA B 1 278 ? 21.656 -23.406 5.5 1 96.5 278 ALA B O 1
ATOM 5264 N N . ARG B 1 279 ? 23.234 -22.016 4.871 1 95.69 279 ARG B N 1
ATOM 5265 C CA . ARG B 1 279 ? 23.078 -21.156 6.047 1 95.69 279 ARG B CA 1
ATOM 5266 C C . ARG B 1 279 ? 21.953 -20.141 5.855 1 95.69 279 ARG B C 1
ATOM 5268 O O . ARG B 1 279 ? 21.203 -19.875 6.789 1 95.69 279 ARG B O 1
ATOM 5275 N N . ALA B 1 280 ? 21.875 -19.625 4.664 1 95.69 280 ALA B N 1
ATOM 5276 C CA . ALA B 1 280 ? 20.906 -18.578 4.363 1 95.69 280 ALA B CA 1
ATOM 5277 C C . ALA B 1 280 ? 20.344 -18.75 2.951 1 95.69 280 ALA B C 1
ATOM 5279 O O . ALA B 1 280 ? 20.797 -18.094 2.016 1 95.69 280 ALA B O 1
ATOM 5280 N N . PRO B 1 281 ? 19.344 -19.562 2.869 1 95.94 281 PRO B N 1
ATOM 5281 C CA . PRO B 1 281 ? 18.781 -19.797 1.539 1 95.94 281 PRO B CA 1
ATOM 5282 C C . PRO B 1 281 ? 18.234 -18.531 0.892 1 95.94 281 PRO B C 1
ATOM 5284 O O . PRO B 1 281 ? 17.609 -17.703 1.566 1 95.94 281 PRO B O 1
ATOM 5287 N N . SER B 1 282 ? 18.578 -18.281 -0.387 1 95.81 282 SER B N 1
ATOM 5288 C CA . SER B 1 282 ? 18.094 -17.156 -1.168 1 95.81 282 SER B CA 1
ATOM 5289 C C . SER B 1 282 ? 17.953 -17.516 -2.643 1 95.81 282 SER B C 1
ATOM 5291 O O . SER B 1 282 ? 18.641 -18.422 -3.131 1 95.81 282 SER B O 1
ATOM 5293 N N . LEU B 1 283 ? 17.078 -16.891 -3.311 1 96.81 283 LEU B N 1
ATOM 5294 C CA . LEU B 1 283 ? 16.766 -17.188 -4.707 1 96.81 283 LEU B CA 1
ATOM 5295 C C . LEU B 1 283 ? 17.984 -16.906 -5.594 1 96.81 283 LEU B C 1
ATOM 5297 O O . LEU B 1 283 ? 18.281 -17.688 -6.5 1 96.81 283 LEU B O 1
ATOM 5301 N N . ASP B 1 284 ? 18.688 -15.828 -5.289 1 97.56 284 ASP B N 1
ATOM 5302 C CA . ASP B 1 284 ? 19.828 -15.445 -6.133 1 97.56 284 ASP B CA 1
ATOM 5303 C C . ASP B 1 284 ? 20.953 -16.469 -6.035 1 97.56 284 ASP B C 1
ATOM 5305 O O . ASP B 1 284 ? 21.562 -16.828 -7.047 1 97.56 284 ASP B O 1
ATOM 5309 N N . VAL B 1 285 ? 21.203 -16.891 -4.84 1 97.75 285 VAL B N 1
ATOM 5310 C CA . VAL B 1 285 ? 22.25 -17.906 -4.648 1 97.75 285 VAL B CA 1
ATOM 5311 C C . VAL B 1 285 ? 21.781 -19.234 -5.238 1 97.75 285 VAL B C 1
ATOM 5313 O O . VAL B 1 285 ? 22.578 -19.938 -5.871 1 97.75 285 VAL B O 1
ATOM 5316 N N . LEU B 1 286 ? 20.531 -19.562 -5.062 1 97.12 286 LEU B N 1
ATOM 5317 C CA . LEU B 1 286 ? 19.938 -20.75 -5.652 1 97.12 286 LEU B CA 1
ATOM 5318 C C . LEU B 1 286 ? 20.109 -20.766 -7.164 1 97.12 286 LEU B C 1
ATOM 5320 O O . LEU B 1 286 ? 20.594 -21.75 -7.73 1 97.12 286 LEU B O 1
ATOM 5324 N N . ASP B 1 287 ? 19.828 -19.688 -7.809 1 96.88 287 ASP B N 1
ATOM 5325 C CA . ASP B 1 287 ? 19.953 -19.547 -9.258 1 96.88 287 ASP B CA 1
ATOM 5326 C C . ASP B 1 287 ? 21.406 -19.734 -9.688 1 96.88 287 ASP B C 1
ATOM 5328 O O . ASP B 1 287 ? 21.688 -20.375 -10.711 1 96.88 287 ASP B O 1
ATOM 5332 N N . ALA B 1 288 ? 22.281 -19.203 -8.914 1 97.44 288 ALA B N 1
ATOM 5333 C CA . ALA B 1 288 ? 23.703 -19.328 -9.234 1 97.44 288 ALA B CA 1
ATOM 5334 C C . ALA B 1 288 ? 24.156 -20.781 -9.156 1 97.44 288 ALA B C 1
ATOM 5336 O O . ALA B 1 288 ? 24.875 -21.25 -10.031 1 97.44 288 ALA B O 1
ATOM 5337 N N . ILE B 1 289 ? 23.734 -21.469 -8.141 1 96.5 289 ILE B N 1
ATOM 5338 C CA . ILE B 1 289 ? 24.094 -22.875 -7.973 1 96.5 289 ILE B CA 1
ATOM 5339 C C . ILE B 1 289 ? 23.562 -23.688 -9.148 1 96.5 289 ILE B C 1
ATOM 5341 O O . ILE B 1 289 ? 24.297 -24.484 -9.75 1 96.5 289 ILE B O 1
ATOM 5345 N N . VAL B 1 290 ? 22.328 -23.453 -9.5 1 95.31 290 VAL B N 1
ATOM 5346 C CA . VAL B 1 290 ? 21.688 -24.188 -10.602 1 95.31 290 VAL B CA 1
ATOM 5347 C C . VAL B 1 290 ? 22.438 -23.906 -11.898 1 95.31 290 VAL B C 1
ATOM 5349 O O . VAL B 1 290 ? 22.734 -24.828 -12.672 1 95.31 290 VAL B O 1
ATOM 5352 N N . ALA B 1 291 ? 22.781 -22.672 -12.125 1 94 291 ALA B N 1
ATOM 5353 C CA . ALA B 1 291 ? 23.484 -22.281 -13.344 1 94 291 ALA B CA 1
ATOM 5354 C C . ALA B 1 291 ? 24.844 -22.969 -13.414 1 94 291 ALA B C 1
ATOM 5356 O O . ALA B 1 291 ? 25.234 -23.484 -14.469 1 94 291 ALA B O 1
ATOM 5357 N N . MET B 1 292 ? 25.547 -23 -12.367 1 94.31 292 MET B N 1
ATOM 5358 C CA . MET B 1 292 ? 26.891 -23.562 -12.352 1 94.31 292 MET B CA 1
ATOM 5359 C C . MET B 1 292 ? 26.844 -25.078 -12.5 1 94.31 292 MET B C 1
ATOM 5361 O O . MET B 1 292 ? 27.656 -25.656 -13.227 1 94.31 292 MET B O 1
ATOM 5365 N N . GLU B 1 293 ? 25.859 -25.688 -11.867 1 92.5 293 GLU B N 1
ATOM 5366 C CA . GLU B 1 293 ? 25.734 -27.141 -11.977 1 92.5 293 GLU B CA 1
ATOM 5367 C C . GLU B 1 293 ? 25.281 -27.547 -13.375 1 92.5 293 GLU B C 1
ATOM 5369 O O . GLU B 1 293 ? 25.688 -28.594 -13.883 1 92.5 293 GLU B O 1
ATOM 5374 N N . ALA B 1 294 ? 24.406 -26.734 -13.945 1 89.62 294 ALA B N 1
ATOM 5375 C CA . ALA B 1 294 ? 23.984 -27 -15.32 1 89.62 294 ALA B CA 1
ATOM 5376 C C . ALA B 1 294 ? 25.172 -26.938 -16.281 1 89.62 294 ALA B C 1
ATOM 5378 O O . ALA B 1 294 ? 25.266 -27.75 -17.203 1 89.62 294 ALA B O 1
ATOM 5379 N N . ALA B 1 295 ? 26.047 -26.047 -16.062 1 87.12 295 ALA B N 1
ATOM 5380 C CA . ALA B 1 295 ? 27.219 -25.891 -16.922 1 87.12 295 ALA B CA 1
ATOM 5381 C C . ALA B 1 295 ? 28.203 -27.047 -16.719 1 87.12 295 ALA B C 1
ATOM 5383 O O . ALA B 1 295 ? 28.891 -27.453 -17.656 1 87.12 295 ALA B O 1
ATOM 5384 N N . ALA B 1 296 ? 28.234 -27.562 -15.531 1 83.25 296 ALA B N 1
ATOM 5385 C CA . ALA B 1 296 ? 29.141 -28.656 -15.219 1 83.25 296 ALA B CA 1
ATOM 5386 C C . ALA B 1 296 ? 28.641 -29.969 -15.82 1 83.25 296 ALA B C 1
ATOM 5388 O O . ALA B 1 296 ? 29.438 -30.891 -16.062 1 83.25 296 ALA B O 1
ATOM 5389 N N . GLY B 1 297 ? 27.328 -30.062 -16.266 1 75 297 GLY B N 1
ATOM 5390 C CA . GLY B 1 297 ? 26.781 -31.172 -17.016 1 75 297 GLY B CA 1
ATOM 5391 C C . GLY B 1 297 ? 26.688 -32.438 -16.188 1 75 297 GLY B C 1
ATOM 5392 O O . GLY B 1 297 ? 26.828 -33.562 -16.734 1 75 297 GLY B O 1
ATOM 5393 N N . ASP B 1 298 ? 26.672 -32.344 -14.844 1 65.75 298 ASP B N 1
ATOM 5394 C CA . ASP B 1 298 ? 26.531 -33.562 -14.078 1 65.75 298 ASP B CA 1
ATOM 5395 C C . ASP B 1 298 ? 25.156 -34.188 -14.297 1 65.75 298 ASP B C 1
ATOM 5397 O O . ASP B 1 298 ? 24.125 -33.594 -13.992 1 65.75 298 ASP B O 1
ATOM 5401 N N . PRO B 1 299 ? 25.031 -35.312 -15.07 1 64.62 299 PRO B N 1
ATOM 5402 C CA . PRO B 1 299 ? 23.781 -35.938 -15.453 1 64.62 299 PRO B CA 1
ATOM 5403 C C . PRO B 1 299 ? 23.016 -36.531 -14.25 1 64.62 299 PRO B C 1
ATOM 5405 O O . PRO B 1 299 ? 21.812 -36.75 -14.328 1 64.62 299 PRO B O 1
ATOM 5408 N N . ALA B 1 300 ? 23.734 -36.938 -13.055 1 60.84 300 ALA B N 1
ATOM 5409 C CA . ALA B 1 300 ? 23.125 -37.688 -11.961 1 60.84 300 ALA B CA 1
ATOM 5410 C C . ALA B 1 300 ? 22.109 -36.844 -11.203 1 60.84 300 ALA B C 1
ATOM 5412 O O . ALA B 1 300 ? 21.172 -37.375 -10.594 1 60.84 300 ALA B O 1
ATOM 5413 N N . ARG B 1 301 ? 22.234 -35.719 -11.039 1 67.56 301 ARG B N 1
ATOM 5414 C CA . ARG B 1 301 ? 21.297 -34.844 -10.359 1 67.56 301 ARG B CA 1
ATOM 5415 C C . ARG B 1 301 ? 20.984 -33.594 -11.211 1 67.56 301 ARG B C 1
ATOM 5417 O O . ARG B 1 301 ? 21.797 -32.688 -11.289 1 67.56 301 ARG B O 1
ATOM 5424 N N . PRO B 1 302 ? 19.75 -33.594 -11.656 1 80.75 302 PRO B N 1
ATOM 5425 C CA . PRO B 1 302 ? 19.422 -32.438 -12.492 1 80.75 302 PRO B CA 1
ATOM 5426 C C . PRO B 1 302 ? 19.453 -31.125 -11.719 1 80.75 302 PRO B C 1
ATOM 5428 O O . PRO B 1 302 ? 18.938 -31.062 -10.594 1 80.75 302 PRO B O 1
ATOM 5431 N N . PRO B 1 303 ? 20.25 -30.172 -12.133 1 85.19 303 PRO B N 1
ATOM 5432 C CA . PRO B 1 303 ? 20.406 -28.891 -11.461 1 85.19 303 PRO B CA 1
ATOM 5433 C C . PRO B 1 303 ? 19.078 -28.266 -11.031 1 85.19 303 PRO B C 1
ATOM 5435 O O . PRO B 1 303 ? 19 -27.609 -9.992 1 85.19 303 PRO B O 1
ATOM 5438 N N . ARG B 1 304 ? 18.047 -28.609 -11.742 1 85.5 304 ARG B N 1
ATOM 5439 C CA . ARG B 1 304 ? 16.75 -27.984 -11.461 1 85.5 304 ARG B CA 1
ATOM 5440 C C . ARG B 1 304 ? 16.172 -28.531 -10.156 1 85.5 304 ARG B C 1
ATOM 5442 O O . ARG B 1 304 ? 15.242 -27.938 -9.602 1 85.5 304 ARG B O 1
ATOM 5449 N N . ASP B 1 305 ? 16.672 -29.656 -9.664 1 90.06 305 ASP B N 1
ATOM 5450 C CA . ASP B 1 305 ? 16.172 -30.234 -8.422 1 90.06 305 ASP B CA 1
ATOM 5451 C C . ASP B 1 305 ? 16.438 -29.312 -7.242 1 90.06 305 ASP B C 1
ATOM 5453 O O . ASP B 1 305 ? 15.766 -29.406 -6.211 1 90.06 305 ASP B O 1
ATOM 5457 N N . TRP B 1 306 ? 17.375 -28.453 -7.418 1 93.12 306 TRP B N 1
ATOM 5458 C CA . TRP B 1 306 ? 17.641 -27.469 -6.383 1 93.12 306 TRP B CA 1
ATOM 5459 C C . TRP B 1 306 ? 16.406 -26.609 -6.113 1 93.12 306 TRP B C 1
ATOM 5461 O O . TRP B 1 306 ? 16.125 -26.25 -4.969 1 93.12 306 TRP B O 1
ATOM 5471 N N . TYR B 1 307 ? 15.656 -26.359 -7.129 1 96 307 TYR B N 1
ATOM 5472 C CA . TYR B 1 307 ? 14.469 -25.516 -6.98 1 96 307 TYR B CA 1
ATOM 5473 C C . TYR B 1 307 ? 13.422 -26.203 -6.117 1 96 307 TYR B C 1
ATOM 5475 O O . TYR B 1 307 ? 12.836 -25.578 -5.223 1 96 307 TYR B O 1
ATOM 5483 N N . VAL B 1 308 ? 13.164 -27.422 -6.414 1 94.44 308 VAL B N 1
ATOM 5484 C CA . VAL B 1 308 ? 12.125 -28.125 -5.676 1 94.44 308 VAL B CA 1
ATOM 5485 C C . VAL B 1 308 ? 12.586 -28.359 -4.238 1 94.44 308 VAL B C 1
ATOM 5487 O O . VAL B 1 308 ? 11.781 -28.328 -3.307 1 94.44 308 VAL B O 1
ATOM 5490 N N . ARG B 1 309 ? 13.859 -28.688 -4.016 1 92.94 309 ARG B N 1
ATOM 5491 C CA . ARG B 1 309 ? 14.383 -28.844 -2.664 1 92.94 309 ARG B CA 1
ATOM 5492 C C . ARG B 1 309 ? 14.258 -27.547 -1.876 1 92.94 309 ARG B C 1
ATOM 5494 O O . ARG B 1 309 ? 14.008 -27.562 -0.669 1 92.94 309 ARG B O 1
ATOM 5501 N N . HIS B 1 310 ? 14.461 -26.438 -2.578 1 96.38 310 HIS B N 1
ATOM 5502 C CA . HIS B 1 310 ? 14.297 -25.125 -1.965 1 96.38 310 HIS B CA 1
ATOM 5503 C C . HIS B 1 310 ? 12.891 -24.953 -1.411 1 96.38 310 HIS B C 1
ATOM 5505 O O . HIS B 1 310 ? 12.703 -24.328 -0.366 1 96.38 310 HIS B O 1
ATOM 5511 N N . LEU B 1 311 ? 11.867 -25.516 -2.049 1 95.94 311 LEU B N 1
ATOM 5512 C CA . LEU B 1 311 ? 10.461 -25.375 -1.668 1 95.94 311 LEU B CA 1
ATOM 5513 C C . LEU B 1 311 ? 10.203 -26.031 -0.316 1 95.94 311 LEU B C 1
ATOM 5515 O O . LEU B 1 311 ? 9.195 -25.75 0.336 1 95.94 311 LEU B O 1
ATOM 5519 N N . ASP B 1 312 ? 11.031 -26.906 0.088 1 92 312 ASP B N 1
ATOM 5520 C CA . ASP B 1 312 ? 10.914 -27.516 1.404 1 92 312 ASP B CA 1
ATOM 5521 C C . ASP B 1 312 ? 11.336 -26.547 2.506 1 92 312 ASP B C 1
ATOM 5523 O O . ASP B 1 312 ? 10.906 -26.688 3.654 1 92 312 ASP B O 1
ATOM 5527 N N . LYS B 1 313 ? 12.125 -25.703 2.145 1 90.06 313 LYS B N 1
ATOM 5528 C CA . LYS B 1 313 ? 12.625 -24.734 3.117 1 90.06 313 LYS B CA 1
ATOM 5529 C C . LYS B 1 313 ? 11.711 -23.516 3.189 1 90.06 313 LYS B C 1
ATOM 5531 O O . LYS B 1 313 ? 11.406 -23.031 4.281 1 90.06 313 LYS B O 1
ATOM 5536 N N . GLU B 1 314 ? 11.328 -23.062 2.025 1 90.88 314 GLU B N 1
ATOM 5537 C CA . GLU B 1 314 ? 10.453 -21.891 1.956 1 90.88 314 GLU B CA 1
ATOM 5538 C C . GLU B 1 314 ? 9.555 -21.953 0.729 1 90.88 314 GLU B C 1
ATOM 5540 O O . GLU B 1 314 ? 9.977 -22.375 -0.344 1 90.88 314 GLU B O 1
ATOM 5545 N N . PRO B 1 315 ? 8.32 -21.5 0.997 1 91.44 315 PRO B N 1
ATOM 5546 C CA . PRO B 1 315 ? 7.473 -21.406 -0.194 1 91.44 315 PRO B CA 1
ATOM 5547 C C . PRO B 1 315 ? 7.961 -20.344 -1.178 1 91.44 315 PRO B C 1
ATOM 5549 O O . PRO B 1 315 ? 8.422 -19.266 -0.763 1 91.44 315 PRO B O 1
ATOM 5552 N N . SER B 1 316 ? 7.961 -20.672 -2.416 1 97.56 316 SER B N 1
ATOM 5553 C CA . SER B 1 316 ? 8.438 -19.75 -3.441 1 97.56 316 SER B CA 1
ATOM 5554 C C . SER B 1 316 ? 7.758 -20.016 -4.781 1 97.56 316 SER B C 1
ATOM 5556 O O . SER B 1 316 ? 7.957 -21.062 -5.387 1 97.56 316 SER B O 1
ATOM 5558 N N . LEU B 1 317 ? 7.012 -19.031 -5.219 1 98.19 317 LEU B N 1
ATOM 5559 C CA . LEU B 1 317 ? 6.426 -19.125 -6.551 1 98.19 317 LEU B CA 1
ATOM 5560 C C . LEU B 1 317 ? 7.508 -19.094 -7.625 1 98.19 317 LEU B C 1
ATOM 5562 O O . LEU B 1 317 ? 7.422 -19.812 -8.625 1 98.19 317 LEU B O 1
ATOM 5566 N N . VAL B 1 318 ? 8.523 -18.312 -7.387 1 98.19 318 VAL B N 1
ATOM 5567 C CA . VAL B 1 318 ? 9.594 -18.141 -8.359 1 98.19 318 VAL B CA 1
ATOM 5568 C C . VAL B 1 318 ? 10.312 -19.484 -8.57 1 98.19 318 VAL B C 1
ATOM 5570 O O . VAL B 1 318 ? 10.477 -19.922 -9.711 1 98.19 318 VAL B O 1
ATOM 5573 N N . ALA B 1 319 ? 10.695 -20.141 -7.473 1 97.94 319 ALA B N 1
ATOM 5574 C CA . ALA B 1 319 ? 11.383 -21.422 -7.57 1 97.94 319 ALA B CA 1
ATOM 5575 C C . ALA B 1 319 ? 10.484 -22.484 -8.203 1 97.94 319 ALA B C 1
ATOM 5577 O O . ALA B 1 319 ? 10.938 -23.281 -9.031 1 97.94 319 ALA B O 1
ATOM 5578 N N . ALA B 1 320 ? 9.172 -22.516 -7.82 1 98.06 320 ALA B N 1
ATOM 5579 C CA . ALA B 1 320 ? 8.227 -23.469 -8.383 1 98.06 320 ALA B CA 1
ATOM 5580 C C . ALA B 1 320 ? 8.07 -23.266 -9.891 1 98.06 320 ALA B C 1
ATOM 5582 O O . ALA B 1 320 ? 8.078 -24.234 -10.656 1 98.06 320 ALA B O 1
ATOM 5583 N N . ALA B 1 321 ? 7.938 -22.031 -10.266 1 97.81 321 ALA B N 1
ATOM 5584 C CA . ALA B 1 321 ? 7.785 -21.719 -11.688 1 97.81 321 ALA B CA 1
ATOM 5585 C C . ALA B 1 321 ? 9.016 -22.141 -12.484 1 97.81 321 ALA B C 1
ATOM 5587 O O . ALA B 1 321 ? 8.891 -22.688 -13.578 1 97.81 321 ALA B O 1
ATOM 5588 N N . LYS B 1 322 ? 10.195 -21.875 -11.938 1 96.81 322 LYS B N 1
ATOM 5589 C CA . LYS B 1 322 ? 11.43 -22.266 -12.617 1 96.81 322 LYS B CA 1
ATOM 5590 C C . LYS B 1 322 ? 11.539 -23.781 -12.742 1 96.81 322 LYS B C 1
ATOM 5592 O O . LYS B 1 322 ? 11.953 -24.281 -13.789 1 96.81 322 LYS B O 1
ATOM 5597 N N . TRP B 1 323 ? 11.203 -24.5 -11.703 1 96.81 323 TRP B N 1
ATOM 5598 C CA . TRP B 1 323 ? 11.227 -25.953 -11.758 1 96.81 323 TRP B CA 1
ATOM 5599 C C . TRP B 1 323 ? 10.25 -26.484 -12.805 1 96.81 323 TRP B C 1
ATOM 5601 O O . TRP B 1 323 ? 10.602 -27.344 -13.609 1 96.81 323 TRP B O 1
ATOM 5611 N N . LEU B 1 324 ? 9.023 -25.891 -12.844 1 97.19 324 LEU B N 1
ATOM 5612 C CA . LEU B 1 324 ? 7.969 -26.344 -13.75 1 97.19 324 LEU B CA 1
ATOM 5613 C C . LEU B 1 324 ? 8.344 -26.062 -15.203 1 97.19 324 LEU B C 1
ATOM 5615 O O . LEU B 1 324 ? 7.934 -26.797 -16.109 1 97.19 324 LEU B O 1
ATOM 5619 N N . SER B 1 325 ? 9.117 -25 -15.391 1 96.19 325 SER B N 1
ATOM 5620 C CA . SER B 1 325 ? 9.484 -24.625 -16.75 1 96.19 325 SER B CA 1
ATOM 5621 C C . SER B 1 325 ? 10.266 -25.75 -17.438 1 96.19 325 SER B C 1
ATOM 5623 O O . SER B 1 325 ? 10.266 -25.844 -18.672 1 96.19 325 SER B O 1
ATOM 5625 N N . GLN B 1 326 ? 10.914 -26.625 -16.656 1 92.5 326 GLN B N 1
ATOM 5626 C CA . GLN B 1 326 ? 11.719 -27.703 -17.219 1 92.5 326 GLN B CA 1
ATOM 5627 C C . GLN B 1 326 ? 11.078 -29.062 -16.969 1 92.5 326 GLN B C 1
ATOM 5629 O O . GLN B 1 326 ? 11.68 -30.109 -17.25 1 92.5 326 GLN B O 1
ATOM 5634 N N . GLU B 1 327 ? 9.898 -29.031 -16.422 1 94.5 327 GLU B N 1
ATOM 5635 C CA . GLU B 1 327 ? 9.172 -30.266 -16.141 1 94.5 327 GLU B CA 1
ATOM 5636 C C . GLU B 1 327 ? 8.297 -30.672 -17.328 1 94.5 327 GLU B C 1
ATOM 5638 O O . GLU B 1 327 ? 7.734 -29.828 -18.016 1 94.5 327 GLU B O 1
ATOM 5643 N N . LYS B 1 328 ? 8.242 -31.938 -17.531 1 95.38 328 LYS B N 1
ATOM 5644 C CA . LYS B 1 328 ? 7.336 -32.438 -18.562 1 95.38 328 LYS B CA 1
ATOM 5645 C C . LYS B 1 328 ? 5.949 -32.719 -18 1 95.38 328 LYS B C 1
ATOM 5647 O O . LYS B 1 328 ? 5.812 -33.375 -16.969 1 95.38 328 LYS B O 1
ATOM 5652 N N . LEU B 1 329 ? 4.965 -32.188 -18.656 1 95.62 329 LEU B N 1
ATOM 5653 C CA . LEU B 1 329 ? 3.58 -32.375 -18.234 1 95.62 329 LEU B CA 1
ATOM 5654 C C . LEU B 1 329 ? 2.908 -33.438 -19.094 1 95.62 329 LEU B C 1
ATOM 5656 O O . LEU B 1 329 ? 3.395 -33.781 -20.172 1 95.62 329 LEU B O 1
ATOM 5660 N N . GLU B 1 330 ? 1.837 -34.031 -18.609 1 94.81 330 GLU B N 1
ATOM 5661 C CA . GLU B 1 330 ? 1.048 -34.969 -19.391 1 94.81 330 GLU B CA 1
ATOM 5662 C C . GLU B 1 330 ? 0.461 -34.281 -20.641 1 94.81 330 GLU B C 1
ATOM 5664 O O . GLU B 1 330 ? 0.496 -34.844 -21.734 1 94.81 330 GLU B O 1
ATOM 5669 N N . HIS B 1 331 ? -0.068 -33.094 -20.469 1 93.94 331 HIS B N 1
ATOM 5670 C CA . HIS B 1 331 ? -0.594 -32.312 -21.578 1 93.94 331 HIS B CA 1
ATOM 5671 C C . HIS B 1 331 ? 0.351 -31.172 -21.953 1 93.94 331 HIS B C 1
ATOM 5673 O O . HIS B 1 331 ? 0.043 -30.016 -21.719 1 93.94 331 HIS B O 1
ATOM 5679 N N . GLU B 1 332 ? 1.337 -31.484 -22.625 1 95.69 332 GLU B N 1
ATOM 5680 C CA . GLU B 1 332 ? 2.447 -30.578 -22.938 1 95.69 332 GLU B CA 1
ATOM 5681 C C . GLU B 1 332 ? 1.982 -29.422 -23.812 1 95.69 332 GLU B C 1
ATOM 5683 O O . GLU B 1 332 ? 2.59 -28.344 -23.797 1 95.69 332 GLU B O 1
ATOM 5688 N N . ASP B 1 333 ? 0.877 -29.625 -24.516 1 93.88 333 ASP B N 1
ATOM 5689 C CA . ASP B 1 333 ? 0.369 -28.594 -25.422 1 93.88 333 ASP B CA 1
ATOM 5690 C C . ASP B 1 333 ? -0.032 -27.328 -24.656 1 93.88 333 ASP B C 1
ATOM 5692 O O . ASP B 1 333 ? 0.025 -26.234 -25.188 1 93.88 333 ASP B O 1
ATOM 5696 N N . PHE B 1 334 ? -0.378 -27.5 -23.391 1 94.25 334 PHE B N 1
ATOM 5697 C CA . PHE B 1 334 ? -0.854 -26.375 -22.594 1 94.25 334 PHE B CA 1
ATOM 5698 C C . PHE B 1 334 ? 0.275 -25.797 -21.75 1 94.25 334 PHE B C 1
ATOM 5700 O O . PHE B 1 334 ? 0.09 -24.781 -21.062 1 94.25 334 PHE B O 1
ATOM 5707 N N . HIS B 1 335 ? 1.466 -26.375 -21.797 1 96 335 HIS B N 1
ATOM 5708 C CA . HIS B 1 335 ? 2.592 -26 -20.953 1 96 335 HIS B CA 1
ATOM 5709 C C . HIS B 1 335 ? 2.98 -24.547 -21.172 1 96 335 HIS B C 1
ATOM 5711 O O . HIS B 1 335 ? 3.146 -23.797 -20.203 1 96 335 HIS B O 1
ATOM 5717 N N . PRO B 1 336 ? 3.053 -24.109 -22.422 1 95.25 336 PRO B N 1
ATOM 5718 C CA . PRO B 1 336 ? 3.48 -22.734 -22.625 1 95.25 336 PRO B CA 1
ATOM 5719 C C . PRO B 1 336 ? 2.521 -21.719 -21.984 1 95.25 336 PRO B C 1
ATOM 5721 O O . PRO B 1 336 ? 2.959 -20.734 -21.391 1 95.25 336 PRO B O 1
ATOM 5724 N N . GLN B 1 337 ? 1.247 -21.953 -22.125 1 94.81 337 GLN B N 1
ATOM 5725 C CA . GLN B 1 337 ? 0.25 -21.047 -21.562 1 94.81 337 GLN B CA 1
ATOM 5726 C C . GLN B 1 337 ? 0.298 -21.031 -20.047 1 94.81 337 GLN B C 1
ATOM 5728 O O . GLN B 1 337 ? 0.226 -19.969 -19.422 1 94.81 337 GLN B O 1
ATOM 5733 N N . VAL B 1 338 ? 0.415 -22.141 -19.484 1 97.25 338 VAL B N 1
ATOM 5734 C CA . VAL B 1 338 ? 0.489 -22.266 -18.031 1 97.25 338 VAL B CA 1
ATOM 5735 C C . VAL B 1 338 ? 1.757 -21.594 -17.516 1 97.25 338 VAL B C 1
ATOM 5737 O O . VAL B 1 338 ? 1.71 -20.812 -16.547 1 97.25 338 VAL B O 1
ATOM 5740 N N . GLN B 1 339 ? 2.857 -21.875 -18.188 1 97.44 339 GLN B N 1
ATOM 5741 C CA . GLN B 1 339 ? 4.133 -21.297 -17.781 1 97.44 339 GLN B CA 1
ATOM 5742 C C . GLN B 1 339 ? 4.094 -19.781 -17.875 1 97.44 339 GLN B C 1
ATOM 5744 O O . GLN B 1 339 ? 4.648 -19.078 -17.016 1 97.44 339 GLN B O 1
ATOM 5749 N N . ARG B 1 340 ? 3.492 -19.297 -18.906 1 97 340 ARG B N 1
ATOM 5750 C CA . ARG B 1 340 ? 3.365 -17.844 -19.047 1 97 340 ARG B CA 1
ATOM 5751 C C . ARG B 1 340 ? 2.613 -17.234 -17.875 1 97 340 ARG B C 1
ATOM 5753 O O . ARG B 1 340 ? 3.004 -16.188 -17.359 1 97 340 ARG B O 1
ATOM 5760 N N . ALA B 1 341 ? 1.553 -17.828 -17.422 1 97.31 341 ALA B N 1
ATOM 5761 C CA . ALA B 1 341 ? 0.778 -17.359 -16.281 1 97.31 341 ALA B CA 1
ATOM 5762 C C . ALA B 1 341 ? 1.622 -17.359 -15.016 1 97.31 341 ALA B C 1
ATOM 5764 O O . ALA B 1 341 ? 1.576 -16.406 -14.234 1 97.31 341 ALA B O 1
ATOM 5765 N N . LEU B 1 342 ? 2.369 -18.406 -14.828 1 98 342 LEU B N 1
ATOM 5766 C CA . LEU B 1 342 ? 3.236 -18.516 -13.656 1 98 342 LEU B CA 1
ATOM 5767 C C . LEU B 1 342 ? 4.305 -17.422 -13.672 1 98 342 LEU B C 1
ATOM 5769 O O . LEU B 1 342 ? 4.543 -16.766 -12.656 1 98 342 LEU B O 1
ATOM 5773 N N . ASP B 1 343 ? 4.914 -17.234 -14.82 1 97.25 343 ASP B N 1
ATOM 5774 C CA . ASP B 1 343 ? 5.984 -16.25 -14.953 1 97.25 343 ASP B CA 1
ATOM 5775 C C . ASP B 1 343 ? 5.461 -14.836 -14.719 1 97.25 343 ASP B C 1
ATOM 5777 O O . ASP B 1 343 ? 6.125 -14.023 -14.07 1 97.25 343 ASP B O 1
ATOM 5781 N N . GLN B 1 344 ? 4.375 -14.578 -15.273 1 96.25 344 GLN B N 1
ATOM 5782 C CA . GLN B 1 344 ? 3.771 -13.258 -15.094 1 96.25 344 GLN B CA 1
ATOM 5783 C C . GLN B 1 344 ? 3.486 -12.984 -13.617 1 96.25 344 GLN B C 1
ATOM 5785 O O . GLN B 1 344 ? 3.713 -11.875 -13.133 1 96.25 344 GLN B O 1
ATOM 5790 N N . ALA B 1 345 ? 2.979 -13.961 -12.906 1 96.75 345 ALA B N 1
ATOM 5791 C CA . ALA B 1 345 ? 2.68 -13.82 -11.484 1 96.75 345 ALA B CA 1
ATOM 5792 C C . ALA B 1 345 ? 3.961 -13.695 -10.664 1 96.75 345 ALA B C 1
ATOM 5794 O O . ALA B 1 345 ? 3.982 -13.016 -9.633 1 96.75 345 ALA B O 1
ATOM 5795 N N . ALA B 1 346 ? 5.023 -14.281 -11.094 1 97.56 346 ALA B N 1
ATOM 5796 C CA . ALA B 1 346 ? 6.273 -14.336 -10.344 1 97.56 346 ALA B CA 1
ATOM 5797 C C . ALA B 1 346 ? 7.109 -13.086 -10.578 1 97.56 346 ALA B C 1
ATOM 5799 O O . ALA B 1 346 ? 7.961 -12.742 -9.758 1 97.56 346 ALA B O 1
ATOM 5800 N N . LYS B 1 347 ? 6.906 -12.414 -11.68 1 96.94 347 LYS B N 1
ATOM 5801 C CA . LYS B 1 347 ? 7.754 -11.312 -12.125 1 96.94 347 LYS B CA 1
ATOM 5802 C C . LYS B 1 347 ? 7.879 -10.242 -11.047 1 96.94 347 LYS B C 1
ATOM 5804 O O . LYS B 1 347 ? 8.992 -9.875 -10.656 1 96.94 347 LYS B O 1
ATOM 5809 N N . PRO B 1 348 ? 6.789 -9.812 -10.438 1 95.69 348 PRO B N 1
ATOM 5810 C CA . PRO B 1 348 ? 6.922 -8.773 -9.406 1 95.69 348 PRO B CA 1
ATOM 5811 C C . PRO B 1 348 ? 7.637 -9.273 -8.156 1 95.69 348 PRO B C 1
ATOM 5813 O O . PRO B 1 348 ? 8.219 -8.477 -7.41 1 95.69 348 PRO B O 1
ATOM 5816 N N . LEU B 1 349 ? 7.629 -10.539 -7.949 1 97.31 349 LEU B N 1
ATOM 5817 C CA . LEU B 1 349 ? 8.211 -11.133 -6.75 1 97.31 349 LEU B CA 1
ATOM 5818 C C . LEU B 1 349 ? 9.734 -11.172 -6.844 1 97.31 349 LEU B C 1
ATOM 5820 O O . LEU B 1 349 ? 10.414 -11.398 -5.844 1 97.31 349 LEU B O 1
ATOM 5824 N N . THR B 1 350 ? 10.234 -10.891 -8.055 1 97.94 350 THR B N 1
ATOM 5825 C CA . THR B 1 350 ? 11.672 -10.953 -8.281 1 97.94 350 THR B CA 1
ATOM 5826 C C . THR B 1 350 ? 12.312 -9.578 -8.109 1 97.94 350 THR B C 1
ATOM 5828 O O . THR B 1 350 ? 13.523 -9.43 -8.25 1 97.94 350 THR B O 1
ATOM 5831 N N . ARG B 1 351 ? 11.594 -8.609 -7.73 1 98.25 351 ARG B N 1
ATOM 5832 C CA . ARG B 1 351 ? 12.094 -7.246 -7.559 1 98.25 351 ARG B CA 1
ATOM 5833 C C . ARG B 1 351 ? 12.742 -7.07 -6.191 1 98.25 351 ARG B C 1
ATOM 5835 O O . ARG B 1 351 ? 12.633 -7.945 -5.328 1 98.25 351 ARG B O 1
ATOM 5842 N N . TYR B 1 352 ? 13.523 -6.004 -6.059 1 98.44 352 TYR B N 1
ATOM 5843 C CA . TYR B 1 352 ? 14 -5.527 -4.766 1 98.44 352 TYR B CA 1
ATOM 5844 C C . TYR B 1 352 ? 13.07 -4.461 -4.199 1 98.44 352 TYR B C 1
ATOM 5846 O O . TYR B 1 352 ? 12.367 -3.777 -4.949 1 98.44 352 TYR B O 1
ATOM 5854 N N . ARG B 1 353 ? 13.039 -4.391 -2.893 1 98.25 353 ARG B N 1
ATOM 5855 C CA . ARG B 1 353 ? 12.172 -3.4 -2.262 1 98.25 353 ARG B CA 1
ATOM 5856 C C . ARG B 1 353 ? 12.914 -2.646 -1.162 1 98.25 353 ARG B C 1
ATOM 5858 O O . ARG B 1 353 ? 13.523 -3.26 -0.284 1 98.25 353 ARG B O 1
ATOM 5865 N N . CYS B 1 354 ? 12.797 -1.354 -1.246 1 98.56 354 CYS B N 1
ATOM 5866 C CA . CYS B 1 354 ? 13.391 -0.511 -0.215 1 98.56 354 CYS B CA 1
ATOM 5867 C C . CYS B 1 354 ? 12.672 -0.688 1.116 1 98.56 354 CYS B C 1
ATOM 5869 O O . CYS B 1 354 ? 11.453 -0.556 1.188 1 98.56 354 CYS B O 1
ATOM 5871 N N . ALA B 1 355 ? 13.438 -0.891 2.129 1 97.94 355 ALA B N 1
ATOM 5872 C CA . ALA B 1 355 ? 12.867 -1.097 3.459 1 97.94 355 ALA B CA 1
ATOM 5873 C C . ALA B 1 355 ? 12.422 0.225 4.078 1 97.94 355 ALA B C 1
ATOM 5875 O O . ALA B 1 355 ? 11.648 0.24 5.039 1 97.94 355 ALA B O 1
ATOM 5876 N N . ALA B 1 356 ? 12.906 1.249 3.52 1 96.69 356 ALA B N 1
ATOM 5877 C CA . ALA B 1 356 ? 12.602 2.561 4.082 1 96.69 356 ALA B CA 1
ATOM 5878 C C . ALA B 1 356 ? 11.305 3.117 3.51 1 96.69 356 ALA B C 1
ATOM 5880 O O . ALA B 1 356 ? 10.484 3.682 4.242 1 96.69 356 ALA B O 1
ATOM 5881 N N . CYS B 1 357 ? 11.086 3.016 2.219 1 97.25 357 CYS B N 1
ATOM 5882 C CA . CYS B 1 357 ? 9.93 3.705 1.656 1 97.25 357 CYS B CA 1
ATOM 5883 C C . CYS B 1 357 ? 9.062 2.744 0.852 1 97.25 357 CYS B C 1
ATOM 5885 O O . CYS B 1 357 ? 7.98 3.115 0.385 1 97.25 357 CYS B O 1
ATOM 5887 N N . GLY B 1 358 ? 9.531 1.602 0.482 1 97.75 358 GLY B N 1
ATOM 5888 C CA . GLY B 1 358 ? 8.734 0.617 -0.229 1 97.75 358 GLY B CA 1
ATOM 5889 C C . GLY B 1 358 ? 8.922 0.669 -1.733 1 97.75 358 GLY B C 1
ATOM 5890 O O . GLY B 1 358 ? 8.328 -0.122 -2.467 1 97.75 358 GLY B O 1
ATOM 5891 N N . PHE B 1 359 ? 9.781 1.474 -2.27 1 98 359 PHE B N 1
ATOM 5892 C CA . PHE B 1 359 ? 10.047 1.571 -3.701 1 98 359 PHE B CA 1
ATOM 5893 C C . PHE B 1 359 ? 10.609 0.26 -4.238 1 98 359 PHE B C 1
ATOM 5895 O O . PHE B 1 359 ? 11.562 -0.286 -3.684 1 98 359 PHE B O 1
ATOM 5902 N N . GLU B 1 360 ? 10.039 -0.237 -5.297 1 98.12 360 GLU B N 1
ATOM 5903 C CA . GLU B 1 360 ? 10.461 -1.505 -5.879 1 98.12 360 GLU B CA 1
ATOM 5904 C C . GLU B 1 360 ? 11.227 -1.282 -7.18 1 98.12 360 GLU B C 1
ATOM 5906 O O . GLU B 1 360 ? 10.922 -0.359 -7.938 1 98.12 360 GLU B O 1
ATOM 5911 N N . ALA B 1 361 ? 12.242 -2.109 -7.375 1 97.94 361 ALA B N 1
ATOM 5912 C CA . ALA B 1 361 ? 13.039 -2.021 -8.594 1 97.94 361 ALA B CA 1
ATOM 5913 C C . ALA B 1 361 ? 13.555 -3.395 -9.016 1 97.94 361 ALA B C 1
ATOM 5915 O O . ALA B 1 361 ? 13.719 -4.285 -8.18 1 97.94 361 ALA B O 1
ATOM 5916 N N . ARG B 1 362 ? 13.805 -3.574 -10.344 1 96.81 362 ARG B N 1
ATOM 5917 C CA . ARG B 1 362 ? 14.328 -4.828 -10.875 1 96.81 362 ARG B CA 1
ATOM 5918 C C . ARG B 1 362 ? 15.797 -5.012 -10.492 1 96.81 362 ARG B C 1
ATOM 5920 O O . ARG B 1 362 ? 16.25 -6.137 -10.281 1 96.81 362 ARG B O 1
ATOM 5927 N N . GLN B 1 363 ? 16.375 -3.898 -10.367 1 97.06 363 GLN B N 1
ATOM 5928 C CA . GLN B 1 363 ? 17.797 -3.93 -10 1 97.06 363 GLN B CA 1
ATOM 5929 C C . GLN B 1 363 ? 18 -3.434 -8.57 1 97.06 363 GLN B C 1
ATOM 5931 O O . GLN B 1 363 ? 17.172 -2.676 -8.047 1 97.06 363 GLN B O 1
ATOM 5936 N N . HIS B 1 364 ? 19.062 -3.9 -7.922 1 98.12 364 HIS B N 1
ATOM 5937 C CA . HIS B 1 364 ? 19.422 -3.463 -6.578 1 98.12 364 HIS B CA 1
ATOM 5938 C C . HIS B 1 364 ? 20.047 -2.076 -6.602 1 98.12 364 HIS B C 1
ATOM 5940 O O . HIS B 1 364 ? 20.859 -1.775 -7.48 1 98.12 364 HIS B O 1
ATOM 5946 N N . PHE B 1 365 ? 19.703 -1.229 -5.672 1 97.88 365 PHE B N 1
ATOM 5947 C CA . PHE B 1 365 ? 20.297 0.093 -5.516 1 97.88 365 PHE B CA 1
ATOM 5948 C C . PHE B 1 365 ? 20.922 0.244 -4.133 1 97.88 365 PHE B C 1
ATOM 5950 O O . PHE B 1 365 ? 20.359 -0.224 -3.139 1 97.88 365 PHE B O 1
ATOM 5957 N N . TRP B 1 366 ? 22.047 0.875 -4.148 1 98.06 366 TRP B N 1
ATOM 5958 C CA . TRP B 1 366 ? 22.656 1.198 -2.863 1 98.06 366 TRP B CA 1
ATOM 5959 C C . TRP B 1 366 ? 22 2.43 -2.244 1 98.06 366 TRP B C 1
ATOM 5961 O O . TRP B 1 366 ? 21.906 2.541 -1.02 1 98.06 366 TRP B O 1
ATOM 5971 N N . GLN B 1 367 ? 21.625 3.311 -3.094 1 96.56 367 GLN B N 1
ATOM 5972 C CA . GLN B 1 367 ? 20.828 4.469 -2.699 1 96.56 367 GLN B CA 1
ATOM 5973 C C . GLN B 1 367 ? 19.453 4.449 -3.373 1 96.56 367 GLN B C 1
ATOM 5975 O O . GLN B 1 367 ? 19.359 4.457 -4.602 1 96.56 367 GLN B O 1
ATOM 5980 N N . CYS B 1 368 ? 18.438 4.504 -2.645 1 97.88 368 CYS B N 1
ATOM 5981 C CA . CYS B 1 368 ? 17.078 4.359 -3.152 1 97.88 368 CYS B CA 1
ATOM 5982 C C . CYS B 1 368 ? 16.688 5.551 -4.02 1 97.88 368 CYS B C 1
ATOM 5984 O O . CYS B 1 368 ? 16.766 6.695 -3.578 1 97.88 368 CYS B O 1
ATOM 5986 N N . PRO B 1 369 ? 16.25 5.316 -5.211 1 95.88 369 PRO B N 1
ATOM 5987 C CA . PRO B 1 369 ? 15.797 6.41 -6.074 1 95.88 369 PRO B CA 1
ATOM 5988 C C . PRO B 1 369 ? 14.531 7.09 -5.559 1 95.88 369 PRO B C 1
ATOM 5990 O O . PRO B 1 369 ? 14.25 8.234 -5.922 1 95.88 369 PRO B O 1
ATOM 5993 N N . GLY B 1 370 ? 13.773 6.383 -4.754 1 94.5 370 GLY B N 1
ATOM 5994 C CA . GLY B 1 370 ? 12.547 6.934 -4.211 1 94.5 370 GLY B CA 1
ATOM 5995 C C . GLY B 1 370 ? 12.773 7.832 -3.012 1 94.5 370 GLY B C 1
ATOM 5996 O O . GLY B 1 370 ? 12.367 9 -3.018 1 94.5 370 GLY B O 1
ATOM 5997 N N . CYS B 1 371 ? 13.531 7.398 -2.02 1 95.88 371 CYS B N 1
ATOM 5998 C CA . CYS B 1 371 ? 13.648 8.148 -0.774 1 95.88 371 CYS B CA 1
ATOM 5999 C C . CYS B 1 371 ? 15.086 8.57 -0.522 1 95.88 371 CYS B C 1
ATOM 6001 O O . CYS B 1 371 ? 15.383 9.219 0.48 1 95.88 371 CYS B O 1
ATOM 6003 N N . GLN B 1 372 ? 15.984 8.148 -1.245 1 93.25 372 GLN B N 1
ATOM 6004 C CA . GLN B 1 372 ? 17.391 8.531 -1.229 1 93.25 372 GLN B CA 1
ATOM 6005 C C . GLN B 1 372 ? 18.109 7.949 -0.011 1 93.25 372 GLN B C 1
ATOM 6007 O O . GLN B 1 372 ? 19.188 8.406 0.355 1 93.25 372 GLN B O 1
ATOM 6012 N N . SER B 1 373 ? 17.5 6.961 0.579 1 95 373 SER B N 1
ATOM 6013 C CA . SER B 1 373 ? 18.156 6.285 1.691 1 95 373 SER B CA 1
ATOM 6014 C C . SER B 1 373 ? 19.234 5.336 1.196 1 95 373 SER B C 1
ATOM 6016 O O . SER B 1 373 ? 19.078 4.688 0.16 1 95 373 SER B O 1
ATOM 6018 N N . TRP B 1 374 ? 20.312 5.34 1.954 1 95.75 374 TRP B N 1
ATOM 6019 C CA . TRP B 1 374 ? 21.391 4.426 1.62 1 95.75 374 TRP B CA 1
ATOM 6020 C C . TRP B 1 374 ? 21.156 3.053 2.242 1 95.75 374 TRP B C 1
ATOM 6022 O O . TRP B 1 374 ? 20.625 2.949 3.348 1 95.75 374 TRP B O 1
ATOM 6032 N N . ASP B 1 375 ? 21.578 1.991 1.556 1 97.44 375 ASP B N 1
ATOM 6033 C CA . ASP B 1 375 ? 21.609 0.619 2.053 1 97.44 375 AS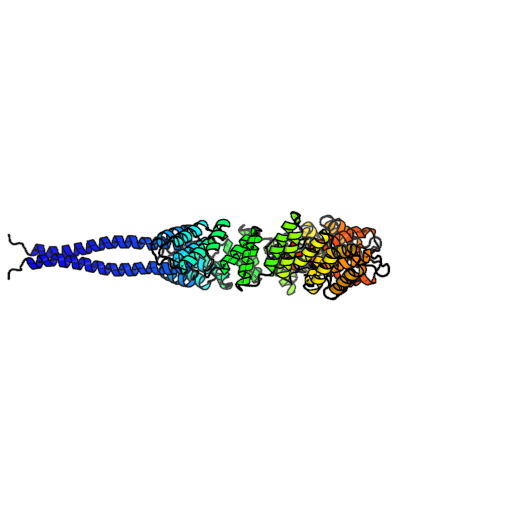P B CA 1
ATOM 6034 C C . ASP B 1 375 ? 20.219 0.184 2.535 1 97.44 375 ASP B C 1
ATOM 6036 O O . ASP B 1 375 ? 20.094 -0.493 3.559 1 97.44 375 ASP B O 1
ATOM 6040 N N . SER B 1 376 ? 19.172 0.646 1.825 1 97.62 376 SER B N 1
ATOM 6041 C CA . SER B 1 376 ? 17.812 0.355 2.271 1 97.62 376 SER B CA 1
ATOM 6042 C C . SER B 1 376 ? 17.234 -0.839 1.523 1 97.62 376 SER B C 1
ATOM 6044 O O . SER B 1 376 ? 16.125 -1.292 1.831 1 97.62 376 SER B O 1
ATOM 6046 N N . TYR B 1 377 ? 18 -1.431 0.609 1 98 377 TYR B N 1
ATOM 6047 C CA . TYR B 1 377 ? 17.578 -2.629 -0.108 1 98 377 TYR B CA 1
ATOM 6048 C C . TYR B 1 377 ? 18.266 -3.869 0.454 1 98 377 TYR B C 1
ATOM 6050 O O . TYR B 1 377 ? 19.484 -4.043 0.291 1 98 377 TYR B O 1
ATOM 6058 N N . PRO B 1 378 ? 17.531 -4.719 1.047 1 97.56 378 PRO B N 1
ATOM 6059 C CA . PRO B 1 378 ? 18.141 -6.012 1.377 1 97.56 378 PRO B CA 1
ATOM 6060 C C . PRO B 1 378 ? 18.547 -6.805 0.137 1 97.56 378 PRO B C 1
ATOM 6062 O O . PRO B 1 378 ? 17.969 -6.617 -0.937 1 97.56 378 PRO B O 1
ATOM 6065 N N . ALA B 1 379 ? 19.547 -7.605 0.368 1 97.5 379 ALA B N 1
ATOM 6066 C CA . ALA B 1 379 ? 19.984 -8.461 -0.731 1 97.5 379 ALA B CA 1
ATOM 6067 C C . ALA B 1 379 ? 19.062 -9.656 -0.899 1 97.5 379 ALA B C 1
ATOM 6069 O O . ALA B 1 379 ? 19.516 -10.805 -0.983 1 97.5 379 ALA B O 1
ATOM 6070 N N . ARG B 1 380 ? 17.781 -9.398 -0.9 1 96.69 380 ARG B N 1
ATOM 6071 C CA . ARG B 1 380 ? 16.703 -10.383 -1.035 1 96.69 380 ARG B CA 1
ATOM 6072 C C . ARG B 1 380 ? 15.617 -9.875 -1.965 1 96.69 380 ARG B C 1
ATOM 6074 O O . ARG B 1 380 ? 15.359 -8.672 -2.029 1 96.69 380 ARG B O 1
ATOM 6081 N N . ARG B 1 381 ? 15.039 -10.805 -2.654 1 97.38 381 ARG B N 1
ATOM 6082 C CA . ARG B 1 381 ? 13.914 -10.453 -3.512 1 97.38 381 ARG B CA 1
ATOM 6083 C C . ARG B 1 381 ? 12.648 -10.242 -2.689 1 97.38 381 ARG B C 1
ATOM 6085 O O . ARG B 1 381 ? 12.562 -10.688 -1.543 1 97.38 381 ARG B O 1
ATOM 6092 N N . VAL B 1 382 ? 11.688 -9.602 -3.27 1 96.88 382 VAL B N 1
ATOM 6093 C CA . VAL B 1 382 ? 10.422 -9.289 -2.611 1 96.88 382 VAL B CA 1
ATOM 6094 C C . VAL B 1 382 ? 9.797 -10.562 -2.059 1 96.88 382 VAL B C 1
ATOM 6096 O O . VAL B 1 382 ? 9.258 -10.57 -0.948 1 96.88 382 VAL B O 1
ATOM 6099 N N . GLU B 1 383 ? 9.859 -11.656 -2.709 1 96 383 GLU B N 1
ATOM 6100 C CA . GLU B 1 383 ? 9.234 -12.906 -2.273 1 96 383 GLU B CA 1
ATOM 6101 C C . GLU B 1 383 ? 9.852 -13.406 -0.971 1 96 383 GLU B C 1
ATOM 6103 O O . GLU B 1 383 ? 9.227 -14.172 -0.237 1 96 383 GLU B O 1
ATOM 6108 N N . GLU B 1 384 ? 11.047 -12.953 -0.707 1 94.75 384 GLU B N 1
ATOM 6109 C CA . GLU B 1 384 ? 11.797 -13.484 0.427 1 94.75 384 GLU B CA 1
ATOM 6110 C C . GLU B 1 384 ? 11.695 -12.555 1.638 1 94.75 384 GLU B C 1
ATOM 6112 O O . GLU B 1 384 ? 12.32 -12.805 2.67 1 94.75 384 GLU B O 1
ATOM 6117 N N . LEU B 1 385 ? 11.07 -11.414 1.446 1 91.12 385 LEU B N 1
ATOM 6118 C CA . LEU B 1 385 ? 10.984 -10.43 2.52 1 91.12 385 LEU B CA 1
ATOM 6119 C C . LEU B 1 385 ? 9.836 -10.758 3.467 1 91.12 385 LEU B C 1
ATOM 6121 O O . LEU B 1 385 ? 8.82 -11.32 3.049 1 91.12 385 LEU B O 1
#

Foldseek 3Di:
DPPPCVVVVVVVVVVVVVVVVVVVVVVVVVCVVVVVLVVLCVVLVVCVVVVVNVSSLVSVVVNQVPDPVCLVVLVVSLVVCVVVLVLVVSLVSLVVVLPDPPDDPVSNLVSLVSNLVSCVSPVVLVVSLVSLVVNPPHPCVLVSLVVNLVSCVVVLVLVVNLVSLVVCVVVVVDQCLLVNLVSLQSVLVVCVVVVNLVSSLVSLVVSCVSPVLHLVSLLSNLVSCVVVVNLVVSLVSLVSNCVRHVQQNLVNLVVLLVSCVSVVVLVVSLVSLVVSCVVPNAPSSLVSNLVSVVVVVPPPDRSLVSLVVVCVVPNALVSVLSSLLPDDDPPNVCSVVVSVVSCVVRVQQCWWAFQPPGDTDNDDDQADPVPRDGNRTGSHGNVVD/DPPPCVVVVVVVVVVVVVVVVVVVVVVVVVCVVVVVLVVLCVVLVVCVVVVVNVSSLVSVCVNQVPPPVCLVVLVVSLVVCVVVLVLVVSLVSLVVVLPDPPDDPVSNLVSLVSNLVSCVSPVVLVVSLVSLVVNPPHPCVLVSLVVNLVSCVVVLVLVVNLVSLVVCCVVVVDQCLLVNLVSLQSVLVVCVVVVNLVSSLVSLVVSCVSPVLHLVSLLSNLVSCVVVVNLVVSLVSLVSNCVRHVQQNLVNLVVLLVSCVSVVVLVVSLVSLVVSCVVPNAPSSLVSNLVSVVVVVPVPDRSLVSLVVVCVVPNALVSVLSSLLPDDDPPNVCSVVVSVVSCVVRVQQCWWAFQPPGDTDNDDDQADPVPRDGNRTGSHGNVVD